Protein AF-A0A938VM13-F1 (afdb_monomer)

Foldseek 3Di:
DQLLQVLCVVVPQAEDEALDDDDPVVVCVQPVDDCPRYHYHHDFDWQFDACVVVAVPHQEAEAADEPDLHADDLHLYEYEYAADDDFDDPVLQVLLVVLQVCCCVQVQKAWDTQWDFWDDDDLAIKIWGLQKTKMFGQDQFWKKFWKEDQDPPWDQFAFKKFKAWPVRHTFWIDGAHYRPGTDITPTGGHPHGRTMIIIGTQWDADPDDPGSHTTGMMTRDMDGPPRVVRVVVSCCCRHPCVSSSNSNSCPSVVCVLVRCVSHLAYEYQFPLNQVVCCVNNVHHHHYQHAFADAQPDLPDEAFLEEEEEEEQADDFQHQPLVLVLVLVVVLVVVPDPRHAYEYEYEFDPDPRSVVSLVVSVVSCPPHRYYYHYPDDPVVVSVCLSRHLAYETEFCQVHDCVRRVRSHEAQCSVQLNSLLSLHAYEYECDHNCVVQNDDLQQHHYDRDSVSSNVVVVVSSVDVPSSNRNSVRSSVSSVCSHSVNSSVVSSVVRVVSSVVSVPDPDPPDDD

pLDDT: mean 84.74, std 14.6, range [30.41, 98.81]

Solvent-accessible surface area (backbone atoms only — not comparable to full-atom values): 27039 Å² total; per-residue (Å²): 100,70,65,51,50,59,30,43,47,82,77,45,91,34,73,49,76,35,42,49,95,78,55,69,65,62,51,26,71,73,68,74,46,89,58,87,82,49,44,76,42,76,47,53,43,51,48,62,60,50,40,61,84,79,44,80,93,48,72,68,47,76,45,68,61,80,87,64,80,54,38,47,42,102,46,28,25,38,32,48,37,67,57,67,80,80,73,76,52,72,64,55,51,50,52,21,53,51,49,46,53,49,42,45,71,61,56,24,48,43,83,50,58,14,46,42,66,72,44,78,53,95,78,41,58,32,27,42,15,36,15,50,25,31,31,32,29,57,37,88,52,42,32,30,42,24,26,18,24,65,48,92,84,56,57,95,81,36,40,61,40,38,31,21,41,86,84,66,50,78,57,39,70,52,69,28,27,32,68,86,38,67,33,71,50,65,74,29,60,65,96,42,67,65,33,54,36,33,44,34,30,81,50,46,58,54,89,80,71,95,51,27,42,26,39,18,46,23,44,56,49,75,47,50,64,94,41,67,69,37,59,51,47,54,51,40,45,46,72,75,34,64,68,52,51,54,29,54,50,42,61,66,64,77,47,48,57,58,27,58,67,48,26,76,38,44,28,14,33,22,72,47,22,31,51,50,30,30,72,69,57,70,45,88,40,64,66,52,53,67,58,46,64,55,47,64,70,86,80,62,82,58,44,61,25,37,35,34,70,53,54,38,44,72,66,71,53,26,47,45,63,64,62,52,51,53,35,53,49,53,43,42,78,74,64,59,73,90,55,38,39,38,41,34,25,44,65,40,90,48,72,64,11,50,53,46,44,54,50,47,54,61,71,32,63,98,51,66,48,48,79,37,70,59,55,52,68,70,57,51,31,49,51,49,38,33,28,50,33,34,52,47,33,28,35,70,99,55,53,64,92,82,44,52,72,22,19,36,40,53,41,66,62,58,48,24,33,14,40,49,39,18,21,37,41,31,35,71,40,49,17,46,48,79,75,48,44,66,84,57,25,15,42,61,26,90,47,66,65,45,48,42,54,58,47,51,51,43,72,74,32,65,64,58,33,48,52,18,0,52,43,17,20,61,66,44,58,71,27,24,56,69,52,33,23,54,51,50,38,50,52,50,54,50,43,48,53,55,50,72,69,51,78,77,77,78,76,83,128

Secondary structure (DSSP, 8-state):
-HHHHHHHGGGS-EEEEESS---HHHHHHHHT---TTEEEEE--B-TT--GGGT-TT-SEEEE--TT---PPPSSEEEEEESSPPPPPPHHHHHHHHHHHHHHHHHH-EEE-SSEEEEEEETTEEEEEESSEEEEEE--SS-EEEEEE---TT--TT-EEEEEEETT--EEEEEEEBSTT--EEPPPB--SSTTEEEEEEE--EE-SSSS--BEE--EEEEEEETT-HHHHHHHHHHHHT-HHHHHHHHGGGGGGHHHHHHHSSEEEESSHHHHHHHHHHH-------PPP-PPPS-TTSPPPSEEEEE--B-SSTT---HHHHHHHHHHHHHTT--S-EEEEEEPBPSSHHHHHHHHHHHHHHTTSSEEEEET--HHHHHHHHHH-SEEEE-TTTT--TTT-GGGS-SS-HHHHHHHHTTPPEEEESSTTHHHH--BTTTBEEESSHHHHHHHHHHHHH-HHHHHHHHHHHHHHHGGG-HHHHHHHHHHHHHHHHHHHHHSPPPPPP-

Structure (mmCIF, N/CA/C/O backbone):
data_AF-A0A938VM13-F1
#
_entry.id   AF-A0A938VM13-F1
#
loop_
_atom_site.group_PDB
_atom_site.id
_atom_site.type_symbol
_atom_site.label_atom_id
_atom_site.label_alt_id
_atom_site.label_comp_id
_atom_site.label_asym_id
_atom_site.label_entity_id
_atom_site.label_seq_id
_atom_site.pdbx_PDB_ins_code
_atom_site.Cartn_x
_atom_site.Cartn_y
_atom_site.Cartn_z
_atom_site.occupancy
_atom_site.B_iso_or_equiv
_atom_site.auth_seq_id
_atom_site.auth_comp_id
_atom_site.auth_asym_id
_atom_site.auth_atom_id
_atom_site.pdbx_PDB_model_num
ATOM 1 N N . MET A 1 1 ? 8.361 -6.636 5.027 1.00 81.31 1 MET A N 1
ATOM 2 C CA . MET A 1 1 ? 9.774 -6.844 4.638 1.00 81.31 1 MET A CA 1
ATOM 3 C C . MET A 1 1 ? 10.669 -7.068 5.852 1.00 81.31 1 MET A C 1
ATOM 5 O O . MET A 1 1 ? 11.127 -8.186 5.997 1.00 81.31 1 MET A O 1
ATOM 9 N N . LEU A 1 2 ? 10.874 -6.090 6.746 1.00 89.25 2 LEU A N 1
ATOM 10 C CA . LEU A 1 2 ? 11.797 -6.251 7.889 1.00 89.25 2 LEU A CA 1
ATOM 11 C C . LEU A 1 2 ? 11.434 -7.411 8.829 1.00 89.25 2 LEU A C 1
ATOM 13 O O . LEU A 1 2 ? 12.298 -8.207 9.165 1.00 89.25 2 LEU A O 1
ATOM 17 N N . ALA A 1 3 ? 10.151 -7.594 9.154 1.00 91.00 3 ALA A N 1
ATOM 18 C CA . ALA A 1 3 ? 9.704 -8.761 9.921 1.00 91.00 3 ALA A CA 1
ATOM 19 C C . ALA A 1 3 ? 10.024 -10.100 9.227 1.00 91.00 3 ALA A C 1
ATOM 21 O O . ALA A 1 3 ? 10.306 -11.094 9.883 1.00 91.00 3 ALA A O 1
ATOM 22 N N . ALA A 1 4 ? 10.005 -10.141 7.890 1.00 93.25 4 ALA A N 1
ATOM 23 C CA . ALA A 1 4 ? 10.376 -11.350 7.162 1.00 93.25 4 ALA A CA 1
ATOM 24 C C . ALA A 1 4 ? 11.890 -11.572 7.225 1.00 93.25 4 ALA A C 1
ATOM 26 O O . ALA A 1 4 ? 12.321 -12.697 7.419 1.00 93.25 4 ALA A O 1
ATOM 27 N N . ALA A 1 5 ? 12.690 -10.506 7.123 1.00 93.06 5 ALA A N 1
ATOM 28 C CA . ALA A 1 5 ? 14.137 -10.589 7.304 1.00 93.06 5 ALA A CA 1
ATOM 29 C C . ALA A 1 5 ? 14.501 -11.130 8.701 1.00 93.06 5 ALA A C 1
ATOM 31 O O . ALA A 1 5 ? 15.320 -12.039 8.801 1.00 93.06 5 ALA A O 1
ATOM 32 N N . ARG A 1 6 ? 13.810 -10.667 9.756 1.00 93.38 6 ARG A N 1
ATOM 33 C CA . ARG A 1 6 ? 13.940 -11.212 11.120 1.00 93.38 6 ARG A CA 1
ATOM 34 C C . ARG A 1 6 ? 13.619 -12.699 11.195 1.00 93.38 6 ARG A C 1
ATOM 36 O O . ARG A 1 6 ? 14.388 -13.445 11.786 1.00 93.38 6 ARG A O 1
ATOM 43 N N . ALA A 1 7 ? 12.540 -13.146 10.555 1.00 94.75 7 ALA A N 1
ATOM 44 C CA . ALA A 1 7 ? 12.196 -14.568 10.500 1.00 94.75 7 ALA A CA 1
ATOM 45 C C . ALA A 1 7 ? 13.285 -15.411 9.814 1.00 94.75 7 ALA A C 1
ATOM 47 O O . ALA A 1 7 ? 13.601 -16.520 10.245 1.00 94.75 7 ALA A O 1
ATOM 48 N N . LEU A 1 8 ? 13.847 -14.887 8.723 1.00 95.62 8 LEU A N 1
ATOM 49 C CA . LEU A 1 8 ? 14.777 -15.607 7.856 1.00 95.62 8 LEU A CA 1
ATOM 50 C C . LEU A 1 8 ? 16.190 -15.716 8.432 1.00 95.62 8 LEU A C 1
ATOM 52 O O . LEU A 1 8 ? 16.918 -16.604 8.000 1.00 95.62 8 LEU A O 1
ATOM 56 N N . ARG A 1 9 ? 16.547 -14.922 9.453 1.00 93.50 9 ARG A N 1
ATOM 57 C CA . ARG A 1 9 ? 17.835 -15.053 10.165 1.00 93.50 9 ARG A CA 1
ATOM 58 C C . ARG A 1 9 ? 18.034 -16.440 10.782 1.00 93.50 9 ARG A C 1
ATOM 60 O O . ARG A 1 9 ? 19.152 -16.896 10.960 1.00 93.50 9 ARG A O 1
ATOM 67 N N . ALA A 1 10 ? 16.937 -17.152 11.052 1.00 93.62 10 ALA A N 1
ATOM 68 C CA . ALA A 1 10 ? 16.969 -18.537 11.517 1.00 93.62 10 ALA A CA 1
ATOM 69 C C . ALA A 1 10 ? 17.446 -19.545 10.448 1.00 93.62 10 ALA A C 1
ATOM 71 O O . ALA A 1 10 ? 17.614 -20.722 10.764 1.00 93.62 10 ALA A O 1
ATOM 72 N N . LEU A 1 11 ? 17.602 -19.123 9.187 1.00 93.88 11 LEU A N 1
ATOM 73 C CA . LEU A 1 11 ? 18.078 -19.958 8.080 1.00 93.88 11 LEU A CA 1
ATOM 74 C C . LEU A 1 11 ? 19.517 -19.643 7.650 1.00 93.88 11 LEU A C 1
ATOM 76 O O . LEU A 1 11 ? 20.094 -20.448 6.927 1.00 93.88 11 LEU A O 1
ATOM 80 N N . GLY A 1 12 ? 20.084 -18.511 8.074 1.00 92.56 12 GLY A N 1
ATOM 81 C CA . GLY A 1 12 ? 21.423 -18.063 7.694 1.00 92.56 12 GLY A CA 1
ATOM 82 C C . GLY A 1 12 ? 21.522 -16.540 7.623 1.00 92.56 12 GLY A C 1
ATOM 83 O O . GLY A 1 12 ? 20.618 -15.832 8.071 1.00 92.56 12 GLY A O 1
ATOM 84 N N . ASP A 1 13 ? 22.611 -16.050 7.031 1.00 93.44 13 ASP A N 1
ATOM 85 C CA . ASP A 1 13 ? 22.871 -14.617 6.876 1.00 93.44 13 ASP A CA 1
ATOM 86 C C . ASP A 1 13 ? 21.810 -13.948 5.992 1.00 93.44 13 ASP A C 1
ATOM 88 O O . ASP A 1 13 ? 21.496 -14.411 4.890 1.00 93.44 13 ASP A O 1
ATOM 92 N N . VAL A 1 14 ? 21.264 -12.823 6.459 1.00 93.62 14 VAL A N 1
ATOM 93 C CA . VAL A 1 14 ? 20.217 -12.081 5.746 1.00 93.62 14 VAL A CA 1
ATOM 94 C C . VAL A 1 14 ? 20.721 -10.705 5.354 1.00 93.62 14 VAL A C 1
ATOM 96 O O . VAL A 1 14 ? 21.194 -9.937 6.187 1.00 93.62 14 VAL A O 1
ATOM 99 N N . VAL A 1 15 ? 20.534 -10.362 4.079 1.00 91.19 15 VAL A N 1
ATOM 100 C CA . VAL A 1 15 ? 20.799 -9.024 3.552 1.00 91.19 15 VAL A CA 1
ATOM 101 C C . VAL A 1 15 ? 19.508 -8.420 3.009 1.00 91.19 15 VAL A C 1
ATOM 103 O O . VAL A 1 15 ? 18.881 -8.957 2.096 1.00 91.19 15 VAL A O 1
ATOM 106 N N . VAL A 1 16 ? 19.112 -7.276 3.560 1.00 89.75 16 VAL A N 1
ATOM 107 C CA . VAL A 1 16 ? 17.999 -6.461 3.073 1.00 89.75 16 VAL A CA 1
ATOM 108 C C . VAL A 1 16 ? 18.530 -5.471 2.046 1.00 89.75 16 VAL A C 1
ATOM 110 O O . VAL A 1 16 ? 19.365 -4.621 2.353 1.00 89.75 16 VAL A O 1
ATOM 113 N N . VAL A 1 17 ? 18.008 -5.560 0.822 1.00 86.12 17 VAL A N 1
ATOM 114 C CA . VAL A 1 17 ? 18.324 -4.621 -0.257 1.00 86.12 17 VAL A CA 1
ATOM 115 C C . VAL A 1 17 ? 17.205 -3.595 -0.399 1.00 86.12 17 VAL A C 1
ATOM 117 O O . VAL A 1 17 ? 16.040 -3.963 -0.563 1.00 86.12 17 VAL A O 1
ATOM 120 N N . THR A 1 18 ? 17.546 -2.308 -0.362 1.00 82.94 18 THR A N 1
ATOM 121 C CA . THR A 1 18 ? 16.587 -1.203 -0.521 1.00 82.94 18 THR A CA 1
ATOM 122 C C . THR A 1 18 ? 17.030 -0.231 -1.605 1.00 82.94 18 THR A C 1
ATOM 124 O O . THR A 1 18 ? 18.220 0.002 -1.796 1.00 82.94 18 THR A O 1
ATOM 127 N N . HIS A 1 19 ? 16.072 0.379 -2.308 1.00 78.38 19 HIS A N 1
ATOM 128 C CA . HIS A 1 19 ? 16.381 1.426 -3.289 1.00 78.38 19 HIS A CA 1
ATOM 129 C C . HIS A 1 19 ? 16.591 2.799 -2.636 1.00 78.38 19 HIS A C 1
ATOM 131 O O . HIS A 1 19 ? 17.448 3.576 -3.056 1.00 78.38 19 HIS A O 1
ATOM 137 N N . GLY A 1 20 ? 15.836 3.088 -1.574 1.00 71.25 20 GLY A N 1
ATOM 138 C CA . GLY A 1 20 ? 15.992 4.293 -0.758 1.00 71.25 20 GLY A CA 1
ATOM 139 C C . GLY A 1 20 ? 16.932 4.093 0.430 1.00 71.25 20 GLY A C 1
ATOM 140 O O . GLY A 1 20 ? 17.369 2.972 0.710 1.00 71.25 20 GLY A O 1
ATOM 141 N N . ARG A 1 21 ? 17.199 5.189 1.150 1.00 68.50 21 ARG A N 1
ATOM 142 C CA . ARG A 1 21 ? 17.930 5.159 2.420 1.00 68.50 21 ARG A CA 1
ATOM 143 C C . ARG A 1 21 ? 17.188 4.246 3.399 1.00 68.50 21 ARG A C 1
ATOM 145 O O . ARG A 1 21 ? 15.999 4.439 3.636 1.00 68.50 21 ARG A O 1
ATOM 152 N N . ALA A 1 22 ? 17.892 3.258 3.936 1.00 68.44 22 ALA A N 1
ATOM 153 C CA . ALA A 1 22 ? 17.407 2.398 5.004 1.00 68.44 22 ALA A CA 1
ATOM 154 C C . ALA A 1 22 ? 18.432 2.445 6.132 1.00 68.44 22 ALA A C 1
ATOM 156 O O . ALA A 1 22 ? 19.562 1.992 5.964 1.00 68.44 22 ALA A O 1
ATOM 157 N N . ASP A 1 23 ? 18.046 3.053 7.248 1.00 75.12 23 ASP A N 1
ATOM 158 C CA . ASP A 1 23 ? 18.864 3.113 8.449 1.00 75.12 23 ASP A CA 1
ATOM 159 C C . ASP A 1 23 ? 18.376 2.036 9.423 1.00 75.12 23 ASP A C 1
ATOM 161 O O . ASP A 1 23 ? 17.196 2.007 9.786 1.00 75.12 23 ASP A O 1
ATOM 165 N N . ARG A 1 24 ? 19.273 1.117 9.806 1.00 83.12 24 ARG A N 1
ATOM 166 C CA . ARG A 1 24 ? 18.955 0.048 10.760 1.00 83.12 24 ARG A CA 1
ATOM 167 C C . ARG A 1 24 ? 18.424 0.646 12.058 1.00 83.12 24 ARG A C 1
ATOM 169 O O . ARG A 1 24 ? 17.374 0.221 12.519 1.00 83.12 24 ARG A O 1
ATOM 176 N N . ARG A 1 25 ? 19.095 1.667 12.593 1.00 82.75 25 ARG A N 1
ATOM 177 C CA . ARG A 1 25 ? 18.750 2.278 13.877 1.00 82.75 25 ARG A CA 1
ATOM 178 C C . ARG A 1 25 ? 17.371 2.929 13.831 1.00 82.75 25 ARG A C 1
ATOM 180 O O . ARG A 1 25 ? 16.589 2.737 14.750 1.00 82.75 25 ARG A O 1
ATOM 187 N N . GLU A 1 26 ? 17.038 3.624 12.744 1.00 79.38 26 GLU A N 1
ATOM 188 C CA . GLU A 1 26 ? 15.696 4.200 12.557 1.00 79.38 26 GLU A CA 1
ATOM 189 C C . GLU A 1 26 ? 14.612 3.108 12.540 1.00 79.38 26 GLU A C 1
ATOM 191 O O . GLU A 1 26 ? 13.537 3.270 13.121 1.00 79.38 26 GLU A O 1
ATOM 196 N N . ALA A 1 27 ? 14.887 1.969 11.898 1.00 79.44 27 ALA A N 1
ATOM 197 C CA . ALA A 1 27 ? 13.967 0.839 11.894 1.00 79.44 27 ALA A CA 1
ATOM 198 C C . ALA A 1 27 ? 13.825 0.193 13.286 1.00 79.44 27 ALA A C 1
ATOM 200 O O . ALA A 1 27 ? 12.706 -0.114 13.699 1.00 79.44 27 ALA A O 1
ATOM 201 N N . GLU A 1 28 ? 14.927 0.004 14.013 1.00 84.69 28 GLU A N 1
ATOM 202 C CA . GLU A 1 28 ? 14.927 -0.545 15.376 1.00 84.69 28 GLU A CA 1
ATOM 203 C C . GLU A 1 28 ? 14.178 0.378 16.346 1.00 84.69 28 GLU A C 1
ATOM 205 O O . GLU A 1 28 ? 13.298 -0.089 17.067 1.00 84.69 28 GLU A O 1
ATOM 210 N N . GLU A 1 29 ? 14.443 1.688 16.304 1.00 81.00 29 GLU A N 1
ATOM 211 C CA . GLU A 1 29 ? 13.758 2.702 17.118 1.00 81.00 29 GLU A CA 1
ATOM 212 C C . GLU A 1 29 ? 12.253 2.738 16.826 1.00 81.00 29 GLU A C 1
ATOM 214 O O . GLU A 1 29 ? 11.438 2.807 17.746 1.00 81.00 29 GLU A O 1
ATOM 219 N N . ARG A 1 30 ? 11.863 2.637 15.550 1.00 75.38 30 ARG A N 1
ATOM 220 C CA . ARG A 1 30 ? 10.455 2.687 15.142 1.00 75.38 30 ARG A CA 1
ATOM 221 C C . ARG A 1 30 ? 9.662 1.446 15.536 1.00 75.38 30 ARG A C 1
ATOM 223 O O . ARG A 1 30 ? 8.500 1.557 15.916 1.00 75.38 30 ARG A O 1
ATOM 230 N N . PHE A 1 31 ? 10.234 0.259 15.353 1.00 77.19 31 PHE A N 1
ATOM 231 C CA . PHE A 1 31 ? 9.498 -0.993 15.552 1.00 77.19 31 PHE A CA 1
ATOM 232 C C . PHE A 1 31 ? 9.770 -1.649 16.911 1.00 77.19 31 PHE A C 1
ATOM 234 O O . PHE A 1 31 ? 9.026 -2.549 17.302 1.00 77.19 31 PHE A O 1
ATOM 241 N N . GLY A 1 32 ? 10.808 -1.219 17.634 1.00 78.94 32 GLY A N 1
ATOM 242 C CA . GLY A 1 32 ? 11.282 -1.884 18.851 1.00 78.94 32 GLY A CA 1
ATOM 243 C C . GLY A 1 32 ? 11.805 -3.294 18.569 1.00 78.94 32 GLY A C 1
ATOM 244 O O . GLY A 1 32 ? 11.605 -4.210 19.364 1.00 78.94 32 GLY A O 1
ATOM 245 N N . TRP A 1 33 ? 12.368 -3.507 17.381 1.00 85.75 33 TRP A N 1
ATOM 246 C CA . TRP A 1 33 ? 12.800 -4.812 16.887 1.00 85.75 33 TRP A CA 1
ATOM 247 C C . TRP A 1 33 ? 14.317 -4.890 16.864 1.00 85.75 33 TRP A C 1
ATOM 249 O O . TRP A 1 33 ? 14.949 -3.940 16.435 1.00 85.75 33 TRP A O 1
ATOM 259 N N . ASP A 1 34 ? 14.876 -6.033 17.251 1.00 86.50 34 ASP A N 1
ATOM 260 C CA . ASP A 1 34 ? 16.302 -6.331 17.091 1.00 86.50 34 ASP A CA 1
ATOM 261 C C . ASP A 1 34 ? 16.611 -6.741 15.636 1.00 86.50 34 ASP A C 1
ATOM 263 O O . ASP A 1 34 ? 15.990 -7.676 15.104 1.00 86.50 34 ASP A O 1
ATOM 267 N N . LEU A 1 35 ? 17.539 -6.012 15.001 1.00 88.38 35 LEU A N 1
ATOM 268 C CA . LEU A 1 35 ? 17.995 -6.197 13.623 1.00 88.38 35 LEU A CA 1
ATOM 269 C C . LEU A 1 35 ? 19.535 -6.288 13.525 1.00 88.38 35 LEU A C 1
ATOM 271 O O . LEU A 1 35 ? 20.065 -6.105 12.426 1.00 88.38 35 LEU A O 1
ATOM 275 N N . GLU A 1 36 ? 20.255 -6.551 14.626 1.00 84.75 36 GLU A N 1
ATOM 276 C CA . GLU A 1 36 ? 21.723 -6.416 14.696 1.00 84.75 36 GLU A CA 1
ATOM 277 C C . GLU A 1 36 ? 22.457 -7.253 13.630 1.00 84.75 36 GLU A C 1
ATOM 279 O O . GLU A 1 36 ? 23.312 -6.720 12.918 1.00 84.75 36 GLU A O 1
ATOM 284 N N . ASP A 1 37 ? 22.031 -8.504 13.436 1.00 87.38 37 ASP A N 1
ATOM 285 C CA . ASP A 1 37 ? 22.643 -9.482 12.518 1.00 87.38 37 ASP A CA 1
ATOM 286 C C . ASP A 1 37 ? 22.109 -9.423 11.074 1.00 87.38 37 ASP A C 1
ATOM 288 O O . ASP A 1 37 ? 22.366 -10.308 10.257 1.00 87.38 37 ASP A O 1
ATOM 292 N N . ILE A 1 38 ? 21.315 -8.403 10.738 1.00 91.31 38 ILE A N 1
ATOM 293 C CA . ILE A 1 38 ? 20.757 -8.238 9.393 1.00 91.31 38 ILE A CA 1
ATOM 294 C C . ILE A 1 38 ? 21.578 -7.192 8.643 1.00 91.31 38 ILE A C 1
ATOM 296 O O . ILE A 1 38 ? 21.631 -6.021 9.021 1.00 91.31 38 ILE A O 1
ATOM 300 N N . GLY A 1 39 ? 22.186 -7.601 7.530 1.00 89.12 39 GLY A N 1
ATOM 301 C CA . GLY A 1 39 ? 22.893 -6.693 6.635 1.00 89.12 39 GLY A CA 1
ATOM 302 C C . GLY A 1 39 ? 21.924 -5.777 5.888 1.00 89.12 39 GLY A C 1
ATOM 303 O O . GLY A 1 39 ? 20.880 -6.220 5.413 1.00 89.12 39 GLY A O 1
ATOM 304 N N . PHE A 1 40 ? 22.279 -4.505 5.722 1.00 87.25 40 PHE A N 1
ATOM 305 C CA . PHE A 1 40 ? 21.518 -3.546 4.916 1.00 87.25 40 PHE A CA 1
ATOM 306 C C . PHE A 1 40 ? 22.373 -3.051 3.757 1.00 87.25 40 PHE A C 1
ATOM 308 O O . PHE A 1 40 ? 23.486 -2.565 3.955 1.00 87.25 40 PHE A O 1
ATOM 315 N N . VAL A 1 41 ? 21.849 -3.158 2.537 1.00 84.50 41 VAL A N 1
ATOM 316 C CA . VAL A 1 41 ? 22.529 -2.685 1.330 1.00 84.50 41 VAL A CA 1
ATOM 317 C C . VAL A 1 41 ? 21.592 -1.784 0.545 1.00 84.50 41 VAL A C 1
ATOM 319 O O . VAL A 1 41 ? 20.558 -2.214 0.036 1.00 84.50 41 VAL A O 1
ATOM 322 N N . GLN A 1 42 ? 21.989 -0.525 0.383 1.00 80.31 42 GLN A N 1
ATOM 323 C CA . GLN A 1 42 ? 21.283 0.387 -0.502 1.00 80.31 42 GLN A CA 1
ATOM 324 C C . GLN A 1 42 ? 21.761 0.193 -1.948 1.00 80.31 42 GLN A C 1
ATOM 326 O O . GLN A 1 42 ? 22.947 0.326 -2.259 1.00 80.31 42 GLN A O 1
ATOM 331 N N . ARG A 1 43 ? 20.829 -0.109 -2.853 1.00 80.19 43 ARG A N 1
ATOM 332 C CA . ARG A 1 43 ? 21.062 -0.224 -4.297 1.00 80.19 43 ARG A CA 1
ATOM 333 C C . ARG A 1 43 ? 20.020 0.601 -5.041 1.00 80.19 43 ARG A C 1
ATOM 335 O O . ARG A 1 43 ? 18.864 0.192 -5.049 1.00 80.19 43 ARG A O 1
ATOM 342 N N . PRO A 1 44 ? 20.399 1.711 -5.692 1.00 79.12 44 PRO A N 1
ATOM 343 C CA . PRO A 1 44 ? 19.467 2.482 -6.505 1.00 79.12 44 PRO A CA 1
ATOM 344 C C . PRO A 1 44 ? 18.762 1.593 -7.536 1.00 79.12 44 PRO A C 1
ATOM 346 O O . PRO A 1 44 ? 19.410 0.747 -8.152 1.00 79.12 44 PRO A O 1
ATOM 349 N N . GLU A 1 45 ? 17.458 1.782 -7.717 1.00 78.56 45 GLU A N 1
ATOM 350 C CA . GLU A 1 45 ? 16.660 1.024 -8.691 1.00 78.56 45 GLU A CA 1
ATOM 351 C C . GLU A 1 45 ? 17.167 1.298 -10.111 1.00 78.56 45 GLU A C 1
ATOM 353 O O . GLU A 1 45 ? 17.294 2.467 -10.488 1.00 78.56 45 GLU A O 1
ATOM 358 N N . ARG A 1 46 ? 17.425 0.266 -10.926 1.00 78.25 46 ARG A N 1
ATOM 359 C CA . ARG A 1 46 ? 17.754 0.415 -12.355 1.00 78.25 46 ARG A CA 1
ATOM 360 C C . ARG A 1 46 ? 16.615 -0.047 -13.253 1.00 78.25 46 ARG A C 1
ATOM 362 O O . ARG A 1 46 ? 15.855 -0.951 -12.922 1.00 78.25 46 ARG A O 1
ATOM 369 N N . ALA A 1 47 ? 16.536 0.537 -14.445 1.00 70.88 47 ALA A N 1
ATOM 370 C CA . ALA A 1 47 ? 15.510 0.200 -15.429 1.00 70.88 47 ALA A CA 1
ATOM 371 C C . ALA A 1 47 ? 15.624 -1.246 -15.946 1.00 70.88 47 ALA A C 1
ATOM 373 O O . ALA A 1 47 ? 14.626 -1.841 -16.352 1.00 70.88 47 ALA A O 1
ATOM 374 N N . ALA A 1 48 ? 16.841 -1.796 -15.961 1.00 61.66 48 ALA A N 1
ATOM 375 C CA . ALA A 1 48 ? 17.142 -3.136 -16.454 1.00 61.66 48 ALA A CA 1
ATOM 376 C C . ALA A 1 48 ? 17.397 -4.176 -15.348 1.00 61.66 48 ALA A C 1
ATOM 378 O O . ALA A 1 48 ? 17.962 -5.227 -15.651 1.00 61.66 48 ALA A O 1
ATOM 379 N N . ASP A 1 49 ? 17.017 -3.921 -14.091 1.00 59.50 49 ASP A N 1
ATOM 380 C CA . ASP A 1 49 ? 17.287 -4.878 -13.015 1.00 59.50 49 ASP A CA 1
ATOM 381 C C . ASP A 1 49 ? 16.495 -6.179 -13.232 1.00 59.50 49 ASP A C 1
ATOM 383 O O . ASP A 1 49 ? 15.306 -6.291 -12.941 1.00 59.50 49 ASP A O 1
ATOM 387 N N . GLY A 1 50 ? 17.184 -7.185 -13.773 1.00 56.12 50 GLY A N 1
ATOM 388 C CA . GLY A 1 50 ? 16.880 -8.591 -13.557 1.00 56.12 50 GLY A CA 1
ATOM 389 C C . GLY A 1 50 ? 17.470 -9.008 -12.214 1.00 56.12 50 GLY A C 1
ATOM 390 O O . GLY A 1 50 ? 18.578 -8.596 -11.869 1.00 56.12 50 GLY A O 1
ATOM 391 N N . ALA A 1 51 ? 16.755 -9.837 -11.447 1.00 55.91 51 ALA A N 1
ATOM 392 C CA . ALA A 1 51 ? 17.171 -10.226 -10.095 1.00 55.91 51 ALA A CA 1
ATOM 393 C C . ALA A 1 51 ? 18.577 -10.839 -10.061 1.00 55.91 51 ALA A C 1
ATOM 395 O O . ALA A 1 51 ? 19.249 -10.763 -9.041 1.00 55.91 51 ALA A O 1
ATOM 396 N N . SER A 1 52 ? 19.037 -11.386 -11.188 1.00 55.31 52 SER A N 1
ATOM 397 C CA . SER A 1 52 ? 20.346 -12.006 -11.387 1.00 55.31 52 SER A CA 1
ATOM 398 C C . SER A 1 52 ? 21.539 -11.148 -10.950 1.00 55.31 52 SER A C 1
ATOM 400 O O . SER A 1 52 ? 22.510 -11.714 -10.456 1.00 55.31 52 SER A O 1
ATOM 402 N N . LEU A 1 53 ? 21.482 -9.814 -11.065 1.00 53.72 53 LEU A N 1
ATOM 403 C CA . LEU A 1 53 ? 22.571 -8.933 -10.603 1.00 53.72 53 LEU A CA 1
ATOM 404 C C . LEU A 1 53 ? 22.589 -8.730 -9.076 1.00 53.72 53 LEU A C 1
ATOM 406 O O . LEU A 1 53 ? 23.608 -8.311 -8.532 1.00 53.72 53 LEU A O 1
ATOM 410 N N . LEU A 1 54 ? 21.482 -9.023 -8.385 1.00 63.12 54 LEU A N 1
ATOM 411 C CA . LEU A 1 54 ? 21.304 -8.794 -6.946 1.00 63.12 54 LEU A CA 1
ATOM 412 C C . LEU A 1 54 ? 21.561 -10.043 -6.082 1.00 63.12 54 LEU A C 1
ATOM 414 O O . LEU A 1 54 ? 21.566 -9.927 -4.862 1.00 63.12 54 LEU A O 1
ATOM 418 N N . VAL A 1 55 ? 21.738 -11.223 -6.687 1.00 65.56 55 VAL A N 1
ATOM 419 C CA . VAL A 1 55 ? 21.548 -12.528 -6.006 1.00 65.56 55 VAL A CA 1
ATOM 420 C C . VAL A 1 55 ? 22.642 -13.566 -6.269 1.00 65.56 55 VAL A C 1
ATOM 422 O O . VAL A 1 55 ? 22.439 -14.763 -6.048 1.00 65.56 55 VAL A O 1
ATOM 425 N N . ALA A 1 56 ? 23.804 -13.145 -6.774 1.00 66.06 56 ALA A N 1
ATOM 426 C CA . ALA A 1 56 ? 24.935 -14.054 -6.929 1.00 66.06 56 ALA A CA 1
ATOM 427 C C . ALA A 1 56 ? 25.323 -14.639 -5.556 1.00 66.06 56 ALA A C 1
ATOM 429 O O . ALA A 1 56 ? 25.643 -13.894 -4.634 1.00 66.06 56 ALA A O 1
ATOM 430 N N . GLY A 1 57 ? 25.272 -15.968 -5.424 1.00 73.88 57 GLY A N 1
ATOM 431 C CA . GLY A 1 57 ? 25.592 -16.675 -4.177 1.00 73.88 57 GLY A CA 1
ATOM 432 C C . GLY A 1 57 ? 24.459 -16.756 -3.145 1.00 73.88 57 GLY A C 1
ATOM 433 O O . GLY A 1 57 ? 24.703 -17.215 -2.036 1.00 73.88 57 GLY A O 1
ATOM 434 N N . THR A 1 58 ? 23.230 -16.338 -3.469 1.00 86.00 58 THR A N 1
ATOM 435 C CA . THR A 1 58 ? 22.096 -16.392 -2.529 1.00 86.00 58 THR A CA 1
ATOM 436 C C . THR A 1 58 ? 21.305 -17.700 -2.653 1.00 86.00 58 THR A C 1
ATOM 438 O O . THR A 1 58 ? 20.820 -18.024 -3.735 1.00 86.00 58 THR A O 1
ATOM 441 N N . GLU A 1 59 ? 21.089 -18.425 -1.550 1.00 90.44 59 GLU A N 1
ATOM 442 C CA . GLU A 1 59 ? 20.256 -19.644 -1.551 1.00 90.44 59 GLU A CA 1
ATOM 443 C C . GLU A 1 59 ? 18.749 -19.351 -1.665 1.00 90.44 59 GLU A C 1
ATOM 445 O O . GLU A 1 59 ? 18.025 -20.102 -2.322 1.00 90.44 59 GLU A O 1
ATOM 450 N N . LEU A 1 60 ? 18.278 -18.257 -1.051 1.00 92.75 60 LEU A N 1
ATOM 451 C CA . LEU A 1 60 ? 16.877 -17.828 -1.051 1.00 92.75 60 LEU A CA 1
ATOM 452 C C . LEU A 1 60 ? 16.745 -16.340 -1.387 1.00 92.75 60 LEU A C 1
ATOM 454 O O . LEU A 1 60 ? 17.200 -15.476 -0.642 1.00 92.75 60 LEU A O 1
ATOM 458 N N . PHE A 1 61 ? 16.038 -16.033 -2.469 1.00 92.38 61 PHE A N 1
ATOM 459 C CA . PHE A 1 61 ? 15.676 -14.673 -2.845 1.00 92.38 61 PHE A CA 1
ATOM 460 C C . PHE A 1 61 ? 14.242 -14.332 -2.422 1.00 92.38 61 PHE A C 1
ATOM 462 O O . PHE A 1 61 ? 13.290 -15.011 -2.807 1.00 92.38 61 PHE A O 1
ATOM 469 N N . VAL A 1 62 ? 14.055 -13.237 -1.681 1.00 92.75 62 VAL A N 1
ATOM 470 C CA . VAL A 1 62 ? 12.723 -12.759 -1.280 1.00 92.75 62 VAL A CA 1
ATOM 471 C C . VAL A 1 62 ? 12.447 -11.387 -1.876 1.00 92.75 62 VAL A C 1
ATOM 473 O O . VAL A 1 62 ? 13.047 -10.387 -1.488 1.00 92.75 62 VAL A O 1
ATOM 476 N N . ASN A 1 63 ? 11.483 -11.321 -2.791 1.00 91.00 63 ASN A N 1
ATOM 477 C CA . ASN A 1 63 ? 11.009 -10.070 -3.358 1.00 91.00 63 ASN A CA 1
ATOM 478 C C . ASN A 1 63 ? 9.805 -9.541 -2.569 1.00 91.00 63 ASN A C 1
ATOM 480 O O . ASN A 1 63 ? 8.704 -10.081 -2.661 1.00 91.00 63 ASN A O 1
ATOM 484 N N . ALA A 1 64 ? 10.005 -8.443 -1.841 1.00 90.44 64 ALA A N 1
ATOM 485 C CA . ALA A 1 64 ? 8.960 -7.744 -1.093 1.00 90.44 64 ALA A CA 1
ATOM 486 C C . ALA A 1 64 ? 8.638 -6.350 -1.664 1.00 90.44 64 ALA A C 1
ATOM 488 O O . ALA A 1 64 ? 8.168 -5.482 -0.926 1.00 90.44 64 ALA A O 1
ATOM 489 N N . THR A 1 65 ? 8.916 -6.113 -2.950 1.00 83.31 65 THR A N 1
ATOM 490 C CA . THR A 1 65 ? 8.668 -4.830 -3.626 1.00 83.31 65 THR A CA 1
ATOM 491 C C . THR A 1 65 ? 7.280 -4.793 -4.271 1.00 83.31 65 THR A C 1
ATOM 493 O O . THR A 1 65 ? 6.822 -5.759 -4.888 1.00 83.31 65 THR A O 1
ATOM 496 N N . HIS A 1 66 ? 6.584 -3.664 -4.123 1.00 78.00 66 HIS A N 1
ATOM 497 C CA . HIS A 1 66 ? 5.239 -3.482 -4.664 1.00 78.00 66 HIS A CA 1
ATOM 498 C C . HIS A 1 66 ? 5.289 -3.082 -6.143 1.00 78.00 66 HIS A C 1
ATOM 500 O O . HIS A 1 66 ? 6.127 -2.277 -6.533 1.00 78.00 66 HIS A O 1
ATOM 506 N N . TYR A 1 67 ? 4.407 -3.661 -6.965 1.00 72.38 67 TYR A N 1
ATOM 507 C CA . TYR A 1 67 ? 4.342 -3.434 -8.417 1.00 72.38 67 TYR A CA 1
ATOM 508 C C . TYR A 1 67 ? 5.648 -3.674 -9.193 1.00 72.38 67 TYR A C 1
ATOM 510 O O . TYR A 1 67 ? 5.781 -3.266 -10.342 1.00 72.38 67 TYR A O 1
ATOM 518 N N . SER A 1 68 ? 6.589 -4.424 -8.624 1.00 73.25 68 SER A N 1
ATOM 519 C CA . SER A 1 68 ? 7.832 -4.761 -9.311 1.00 73.25 68 SER A CA 1
ATOM 520 C C . SER A 1 68 ? 7.643 -5.828 -10.389 1.00 73.25 68 SER A C 1
ATOM 522 O O . SER A 1 68 ? 7.023 -6.873 -10.151 1.00 73.25 68 SER A O 1
ATOM 524 N N . HIS A 1 69 ? 8.255 -5.566 -11.544 1.00 72.44 69 HIS A N 1
ATOM 525 C CA . HIS A 1 69 ? 8.364 -6.456 -12.703 1.00 72.44 69 HIS A CA 1
ATOM 526 C C . HIS A 1 69 ? 9.584 -7.389 -12.649 1.00 72.44 69 HIS A C 1
ATOM 528 O O . HIS A 1 69 ? 9.931 -8.021 -13.645 1.00 72.44 69 HIS A O 1
ATOM 534 N N . LEU A 1 70 ? 10.245 -7.478 -11.497 1.00 78.00 70 LEU A N 1
ATOM 535 C CA . LEU A 1 70 ? 11.438 -8.289 -11.316 1.00 78.00 70 LEU A CA 1
ATOM 536 C C . LEU A 1 70 ? 11.098 -9.782 -11.414 1.00 78.00 70 LEU A C 1
ATOM 538 O O . LEU A 1 70 ? 10.411 -10.315 -10.539 1.00 78.00 70 LEU A O 1
ATOM 542 N N . ALA A 1 71 ? 11.579 -10.457 -12.458 1.00 79.62 71 ALA A N 1
ATOM 543 C CA . ALA A 1 71 ? 11.527 -11.9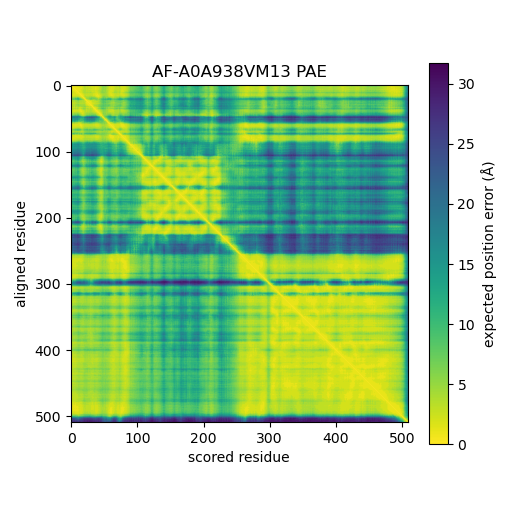15 -12.544 1.00 79.62 71 ALA A CA 1
ATOM 544 C C . ALA A 1 71 ? 12.430 -12.542 -11.473 1.00 79.62 71 ALA A C 1
ATOM 546 O O . ALA A 1 71 ? 13.465 -11.975 -11.115 1.00 79.62 71 ALA A O 1
ATOM 547 N N . ALA A 1 72 ? 12.028 -13.700 -10.962 1.00 82.88 72 ALA A N 1
ATOM 548 C CA . ALA A 1 72 ? 12.823 -14.449 -10.012 1.00 82.88 72 ALA A CA 1
ATOM 549 C C . ALA A 1 72 ? 14.164 -14.878 -10.633 1.00 82.88 72 ALA A C 1
ATOM 551 O O . ALA A 1 72 ? 14.227 -15.176 -11.831 1.00 82.88 72 ALA A O 1
ATOM 552 N N . PRO A 1 73 ? 15.236 -14.931 -9.833 1.00 79.69 73 PRO A N 1
ATOM 553 C CA . PRO A 1 73 ? 16.489 -15.531 -10.261 1.00 79.69 73 PRO A CA 1
ATOM 554 C C . PRO A 1 73 ? 16.388 -17.061 -10.306 1.00 79.69 73 PRO A C 1
ATOM 556 O O . PRO A 1 73 ? 15.411 -17.643 -9.845 1.00 79.69 73 PRO A O 1
ATOM 559 N N . CYS A 1 74 ? 17.431 -17.729 -10.805 1.00 73.56 74 CYS A N 1
ATOM 560 C CA . CYS A 1 74 ? 17.514 -19.196 -10.872 1.00 73.56 74 CYS A CA 1
ATOM 561 C C . CYS A 1 74 ? 17.708 -19.889 -9.503 1.00 73.56 74 CYS A C 1
ATOM 563 O O . CYS A 1 74 ? 18.156 -21.031 -9.457 1.00 73.56 74 CYS A O 1
ATOM 565 N N . THR A 1 75 ? 17.416 -19.209 -8.394 1.00 83.56 75 THR A N 1
ATOM 566 C CA . THR A 1 75 ? 17.540 -19.720 -7.021 1.00 83.56 75 THR A CA 1
ATOM 567 C C . THR A 1 75 ? 16.158 -19.858 -6.380 1.00 83.56 75 THR A C 1
ATOM 569 O O . THR A 1 75 ? 15.141 -19.462 -6.963 1.00 83.56 75 THR A O 1
ATOM 572 N N . ALA A 1 76 ? 16.093 -20.451 -5.186 1.00 91.56 76 ALA A N 1
ATOM 573 C CA . ALA A 1 76 ? 14.835 -20.572 -4.458 1.00 91.56 76 ALA A CA 1
ATOM 574 C C . ALA A 1 76 ? 14.265 -19.164 -4.227 1.00 91.56 76 ALA A C 1
ATOM 576 O O . ALA A 1 76 ? 15.005 -18.258 -3.843 1.00 91.56 76 ALA A O 1
ATOM 577 N N . SER A 1 77 ? 12.981 -18.938 -4.513 1.00 93.31 77 SER A N 1
ATOM 578 C CA . SER A 1 77 ? 12.467 -17.567 -4.589 1.00 93.31 77 SER A CA 1
ATOM 579 C C . SER A 1 77 ? 11.022 -17.399 -4.126 1.00 93.31 77 SER A C 1
ATOM 581 O O . SER A 1 77 ? 10.128 -18.156 -4.502 1.00 93.31 77 SER A O 1
ATOM 583 N N . ILE A 1 78 ? 10.785 -16.357 -3.326 1.00 95.12 78 ILE A N 1
ATOM 584 C CA . ILE A 1 78 ? 9.467 -15.990 -2.792 1.00 95.12 78 ILE A CA 1
ATOM 585 C C . ILE A 1 78 ? 9.141 -14.557 -3.204 1.00 95.12 78 ILE A C 1
ATOM 587 O O . ILE A 1 78 ? 9.964 -13.660 -3.028 1.00 95.12 78 ILE A O 1
ATOM 591 N N . LYS A 1 79 ? 7.926 -14.308 -3.696 1.00 93.88 79 LYS A N 1
ATOM 592 C CA . LYS A 1 79 ? 7.387 -12.952 -3.869 1.00 93.88 79 LYS A CA 1
ATOM 593 C C . LYS A 1 79 ? 6.285 -12.690 -2.849 1.00 93.88 79 LYS A C 1
ATOM 595 O O . LYS A 1 79 ? 5.267 -13.374 -2.870 1.00 93.88 79 LYS A O 1
ATOM 600 N N . PHE A 1 80 ? 6.456 -11.687 -1.992 1.00 95.50 80 PHE A N 1
ATOM 601 C CA . PHE A 1 80 ? 5.358 -11.167 -1.178 1.00 95.50 80 PHE A CA 1
ATOM 602 C C . PHE A 1 80 ? 4.527 -10.188 -1.998 1.00 95.50 80 PHE A C 1
ATOM 604 O O . PHE A 1 80 ? 5.038 -9.182 -2.489 1.00 95.50 80 PHE A O 1
ATOM 611 N N . GLU A 1 81 ? 3.237 -10.481 -2.125 1.00 93.94 81 GLU A N 1
ATOM 612 C CA . GLU A 1 81 ? 2.312 -9.706 -2.937 1.00 93.94 81 GLU A CA 1
ATOM 613 C C . GLU A 1 81 ? 1.348 -8.913 -2.054 1.00 93.94 81 GLU A C 1
ATOM 615 O O . GLU A 1 81 ? 0.545 -9.479 -1.313 1.00 93.94 81 GLU A O 1
ATOM 620 N N . TYR A 1 82 ? 1.407 -7.583 -2.143 1.00 92.81 82 TYR A N 1
ATOM 621 C CA . TYR A 1 82 ? 0.506 -6.716 -1.378 1.00 92.81 82 TYR A CA 1
ATOM 622 C C . TYR A 1 82 ? -0.809 -6.451 -2.111 1.00 92.81 82 TYR A C 1
ATOM 624 O O . TYR A 1 82 ? -1.863 -6.455 -1.480 1.00 92.81 82 TYR A O 1
ATOM 632 N N . PHE A 1 83 ? -0.741 -6.262 -3.432 1.00 92.44 83 PHE A N 1
ATOM 633 C CA . PHE A 1 83 ? -1.885 -6.236 -4.339 1.00 92.44 83 PHE A CA 1
ATOM 634 C C . PHE A 1 83 ? -1.411 -6.386 -5.792 1.00 92.44 83 PHE A C 1
ATOM 636 O O . PHE A 1 83 ? -0.502 -5.647 -6.182 1.00 92.44 83 PHE A O 1
ATOM 643 N N . PRO A 1 84 ? -2.010 -7.291 -6.589 1.00 89.31 84 PRO A N 1
ATOM 644 C CA . PRO A 1 84 ? -1.605 -7.512 -7.971 1.00 89.31 84 PRO A CA 1
ATOM 645 C C . PRO A 1 84 ? -1.880 -6.302 -8.856 1.00 89.31 84 PRO A C 1
ATOM 647 O O . PRO A 1 84 ? -2.863 -5.588 -8.670 1.00 89.31 84 PRO A O 1
ATOM 650 N N . VAL A 1 85 ? -1.060 -6.114 -9.892 1.00 82.31 85 VAL A N 1
ATOM 651 C CA . VAL A 1 85 ? -1.395 -5.145 -10.944 1.00 82.31 85 VAL A CA 1
ATOM 652 C C . VAL A 1 85 ? -2.693 -5.549 -11.629 1.00 82.31 85 VAL A C 1
ATOM 654 O O . VAL A 1 85 ? -2.874 -6.712 -12.008 1.00 82.31 85 VAL A O 1
ATOM 657 N N . SER A 1 86 ? -3.572 -4.565 -11.817 1.00 79.12 86 SER A N 1
ATOM 658 C CA . SER A 1 86 ? -4.829 -4.731 -12.537 1.00 79.12 86 SER A CA 1
ATOM 659 C C . SER A 1 86 ? -4.586 -5.214 -13.960 1.00 79.12 86 SER A C 1
ATOM 661 O O . SER A 1 86 ? -3.791 -4.649 -14.716 1.00 79.12 86 SER A O 1
ATOM 663 N N . LYS A 1 87 ? -5.294 -6.280 -14.340 1.00 76.38 87 LYS A N 1
ATOM 664 C CA . LYS A 1 87 ? -5.221 -6.823 -15.695 1.00 76.38 87 LYS A CA 1
ATOM 665 C C . LYS A 1 87 ? -5.772 -5.783 -16.681 1.00 76.38 87 LYS A C 1
ATOM 667 O O . LYS A 1 87 ? -6.921 -5.377 -16.511 1.00 76.38 87 LYS A O 1
ATOM 672 N N . PRO A 1 88 ? -5.014 -5.384 -17.720 1.00 69.06 88 PRO A N 1
ATOM 673 C CA . PRO A 1 88 ? -5.508 -4.438 -18.715 1.00 69.06 88 PRO A CA 1
ATOM 674 C C . PRO A 1 88 ? -6.797 -4.940 -19.370 1.00 69.06 88 PRO A C 1
ATOM 676 O O . PRO A 1 88 ? -6.951 -6.149 -19.605 1.00 69.06 88 PRO A O 1
ATOM 679 N N . GLU A 1 89 ? -7.699 -4.025 -19.714 1.00 71.00 89 GLU A N 1
ATOM 680 C CA . GLU A 1 89 ? -8.906 -4.363 -20.468 1.00 71.00 89 GLU A CA 1
ATOM 681 C C . GLU A 1 89 ? -8.560 -4.879 -21.876 1.00 71.00 89 GLU A C 1
ATOM 683 O O . GLU A 1 89 ? -7.461 -4.673 -22.400 1.00 71.00 89 GLU A O 1
ATOM 688 N N . ALA A 1 90 ? -9.493 -5.590 -22.516 1.00 70.56 90 ALA A N 1
ATOM 689 C CA . ALA A 1 90 ? -9.269 -6.123 -23.862 1.00 70.56 90 ALA A CA 1
ATOM 690 C C . ALA A 1 90 ? -9.027 -5.009 -24.897 1.00 70.56 90 ALA A C 1
ATOM 692 O O . ALA A 1 90 ? -8.149 -5.152 -25.748 1.00 70.56 90 ALA A O 1
ATOM 693 N N . ALA A 1 91 ? -9.749 -3.891 -24.779 1.00 66.19 91 ALA A N 1
ATOM 694 C CA . ALA A 1 91 ? -9.577 -2.719 -25.633 1.00 66.19 91 ALA A CA 1
ATOM 695 C C . ALA A 1 91 ? -8.189 -2.081 -25.460 1.00 66.19 91 ALA A C 1
ATOM 697 O O . ALA A 1 91 ? -7.520 -1.802 -26.454 1.00 66.19 91 ALA A O 1
ATOM 698 N N . ASP A 1 92 ? -7.711 -1.947 -24.217 1.00 65.00 92 ASP A N 1
ATOM 699 C CA . ASP A 1 92 ? -6.362 -1.450 -23.918 1.00 65.00 92 ASP A CA 1
ATOM 700 C C . ASP A 1 92 ? -5.282 -2.329 -24.558 1.00 65.00 92 ASP A C 1
ATOM 702 O O . ASP A 1 92 ? -4.326 -1.816 -25.141 1.00 65.00 92 ASP A O 1
ATOM 706 N N . ARG A 1 93 ? -5.440 -3.661 -24.496 1.00 65.75 93 ARG A N 1
ATOM 707 C CA . ARG A 1 93 ? -4.513 -4.598 -25.152 1.00 65.75 93 ARG A CA 1
ATOM 708 C C . ARG A 1 93 ? -4.521 -4.440 -26.670 1.00 65.75 93 ARG A C 1
ATOM 710 O O . ARG A 1 93 ? -3.452 -4.419 -27.268 1.00 65.75 93 ARG A O 1
ATOM 717 N N . LEU A 1 94 ? -5.695 -4.312 -27.286 1.00 67.44 94 LEU A N 1
ATOM 718 C CA . LEU A 1 94 ? -5.820 -4.138 -28.734 1.00 67.44 94 LEU A CA 1
ATOM 719 C C . LEU A 1 94 ? -5.176 -2.823 -29.199 1.00 67.44 94 LEU A C 1
ATOM 721 O O . LEU A 1 94 ? -4.370 -2.829 -30.131 1.00 67.44 94 LEU A O 1
ATOM 725 N N . LEU A 1 95 ? -5.475 -1.715 -28.513 1.00 63.81 95 LEU A N 1
ATOM 726 C CA . LEU A 1 95 ? -4.868 -0.407 -28.774 1.00 63.81 95 LEU A CA 1
ATOM 727 C C . LEU A 1 95 ? -3.348 -0.443 -28.582 1.00 63.81 95 LEU A C 1
ATOM 729 O O . LEU A 1 95 ? -2.618 0.129 -29.390 1.00 63.81 95 LEU A O 1
ATOM 733 N N . TRP A 1 96 ? -2.863 -1.157 -27.563 1.00 62.81 96 TRP A N 1
ATOM 734 C CA . TRP A 1 96 ? -1.436 -1.390 -27.348 1.00 62.81 96 TRP A CA 1
ATOM 735 C C . TRP A 1 96 ? -0.791 -2.153 -28.508 1.00 62.81 96 TRP A C 1
ATOM 737 O O . TRP A 1 96 ? 0.238 -1.720 -29.033 1.00 62.81 96 TRP A O 1
ATOM 747 N N . THR A 1 97 ? -1.380 -3.275 -28.929 1.00 62.16 97 THR A N 1
ATOM 748 C CA . THR A 1 97 ? -0.824 -4.101 -30.006 1.00 62.16 97 THR A CA 1
ATOM 749 C C . THR A 1 97 ? -0.784 -3.318 -31.319 1.00 62.16 97 THR A C 1
ATOM 751 O O . THR A 1 97 ? 0.267 -3.246 -31.953 1.00 62.16 97 THR A O 1
ATOM 754 N N . LEU A 1 98 ? -1.885 -2.655 -31.686 1.00 63.34 98 LEU A N 1
ATOM 755 C CA . LEU A 1 98 ? -1.962 -1.812 -32.881 1.00 63.34 98 LEU A CA 1
ATOM 756 C C . LEU A 1 98 ? -0.971 -0.646 -32.812 1.00 63.34 98 LEU A C 1
ATOM 758 O O . LEU A 1 98 ? -0.203 -0.441 -33.748 1.00 63.34 98 LEU A O 1
ATOM 762 N N . GLY A 1 99 ? -0.926 0.074 -31.687 1.00 62.25 99 GLY A N 1
ATOM 763 C CA . GLY A 1 99 ? 0.004 1.182 -31.475 1.00 62.25 99 GLY A CA 1
ATOM 764 C C . GLY A 1 99 ? 1.466 0.751 -31.600 1.00 62.25 99 GLY A C 1
ATOM 765 O O . GLY A 1 99 ? 2.255 1.456 -32.225 1.00 62.25 99 GLY A O 1
ATOM 766 N N . THR A 1 100 ? 1.823 -0.425 -31.073 1.00 57.94 100 THR A N 1
ATOM 767 C CA . THR A 1 100 ? 3.191 -0.965 -31.151 1.00 57.94 100 THR A CA 1
ATOM 768 C C . THR A 1 100 ? 3.550 -1.362 -32.580 1.00 57.94 100 THR A C 1
ATOM 770 O O . THR A 1 100 ? 4.633 -1.023 -33.053 1.00 57.94 100 THR A O 1
ATOM 773 N N . MET A 1 101 ? 2.643 -2.039 -33.294 1.00 60.09 101 MET A N 1
ATOM 774 C CA . MET A 1 101 ? 2.864 -2.412 -34.696 1.00 60.09 101 MET A CA 1
ATOM 775 C C . MET A 1 101 ? 3.025 -1.177 -35.587 1.00 60.09 101 MET A C 1
ATOM 777 O O . MET A 1 101 ? 3.922 -1.132 -36.428 1.00 60.09 101 MET A O 1
ATOM 781 N N . ILE A 1 102 ? 2.182 -0.162 -35.384 1.00 61.00 102 ILE A N 1
ATOM 782 C CA . ILE A 1 102 ? 2.233 1.104 -36.118 1.00 61.00 102 ILE A CA 1
ATOM 783 C C . ILE A 1 102 ? 3.534 1.847 -35.797 1.00 61.00 102 ILE A C 1
ATOM 785 O O . ILE A 1 102 ? 4.239 2.242 -36.722 1.00 61.00 102 ILE A O 1
ATOM 789 N N . ALA A 1 103 ? 3.907 1.973 -34.520 1.00 56.34 103 ALA A N 1
ATOM 790 C CA . ALA A 1 103 ? 5.161 2.603 -34.113 1.00 56.34 103 ALA A CA 1
ATOM 791 C C . ALA A 1 103 ? 6.382 1.884 -34.710 1.00 56.34 103 ALA A C 1
ATOM 793 O O . ALA A 1 103 ? 7.228 2.533 -35.314 1.00 56.34 103 ALA A O 1
ATOM 794 N N . ALA A 1 104 ? 6.452 0.551 -34.641 1.00 56.91 104 ALA A N 1
ATOM 795 C CA . ALA A 1 104 ? 7.558 -0.213 -35.220 1.00 56.91 104 ALA A CA 1
ATOM 796 C C . ALA A 1 104 ? 7.655 -0.043 -36.749 1.00 56.91 104 ALA A C 1
ATOM 798 O O . ALA A 1 104 ? 8.754 0.070 -37.295 1.00 56.91 104 ALA A O 1
ATOM 799 N N . ARG A 1 105 ? 6.510 0.014 -37.444 1.00 59.22 105 ARG A N 1
ATOM 800 C CA . ARG A 1 105 ? 6.437 0.098 -38.912 1.00 59.22 105 ARG A CA 1
ATOM 801 C C . ARG A 1 105 ? 6.630 1.519 -39.454 1.00 59.22 105 ARG A C 1
ATOM 803 O O . ARG A 1 105 ? 7.170 1.667 -40.546 1.00 59.22 105 ARG A O 1
ATOM 810 N N . ILE A 1 106 ? 6.215 2.546 -38.709 1.00 57.84 106 ILE A N 1
ATOM 811 C CA . ILE A 1 106 ? 6.342 3.962 -39.093 1.00 57.84 106 ILE A CA 1
ATOM 812 C C . ILE A 1 106 ? 7.655 4.564 -38.584 1.00 57.84 106 ILE A C 1
ATOM 814 O O . ILE A 1 106 ? 8.351 5.221 -39.354 1.00 57.84 106 ILE A O 1
ATOM 818 N N . ALA A 1 107 ? 8.023 4.334 -37.321 1.00 59.44 107 ALA A N 1
ATOM 819 C CA . ALA A 1 107 ? 9.206 4.949 -36.721 1.00 59.44 107 ALA A CA 1
ATOM 820 C C . ALA A 1 107 ? 10.502 4.218 -37.073 1.00 59.44 107 ALA A C 1
ATOM 822 O O . ALA A 1 107 ? 11.570 4.816 -37.026 1.00 59.44 107 ALA A O 1
ATOM 823 N N . GLY A 1 108 ? 10.446 2.921 -37.400 1.00 68.50 108 GLY A N 1
ATOM 824 C CA . GLY A 1 108 ? 11.640 2.131 -37.706 1.00 68.50 108 GLY A CA 1
ATOM 825 C C . GLY A 1 108 ? 12.665 2.077 -36.565 1.00 68.50 108 GLY A C 1
ATOM 826 O O . GLY A 1 108 ? 13.804 1.689 -36.807 1.00 68.50 108 GLY A O 1
ATOM 827 N N . VAL A 1 109 ? 12.282 2.467 -35.346 1.00 71.25 109 VAL A N 1
ATOM 828 C CA . VAL A 1 109 ? 13.079 2.387 -34.120 1.00 71.25 109 VAL A CA 1
ATOM 829 C C . VAL A 1 109 ? 12.162 1.907 -32.998 1.00 71.25 109 VAL A C 1
ATOM 831 O O . VAL A 1 109 ? 11.053 2.418 -32.846 1.00 71.25 109 VAL A O 1
ATOM 834 N N . ALA A 1 110 ? 12.611 0.909 -32.247 1.00 71.31 110 ALA A N 1
ATOM 835 C CA . ALA A 1 110 ? 11.915 0.337 -31.103 1.00 71.31 110 ALA A CA 1
ATOM 836 C C . ALA A 1 110 ? 12.775 0.462 -29.842 1.00 71.31 110 ALA A C 1
ATOM 838 O O . ALA A 1 110 ? 13.992 0.610 -29.921 1.00 71.31 110 ALA A O 1
ATOM 839 N N . ASP A 1 111 ? 12.153 0.381 -28.672 1.00 68.62 111 ASP A N 1
ATOM 840 C CA . ASP A 1 111 ? 12.889 0.455 -27.409 1.00 68.62 111 ASP A CA 1
ATOM 841 C C . ASP A 1 111 ? 13.525 -0.884 -27.046 1.00 68.62 111 ASP A C 1
ATOM 843 O O . ASP A 1 111 ? 12.923 -1.945 -27.245 1.00 68.62 111 ASP A O 1
ATOM 847 N N . GLY A 1 112 ? 14.724 -0.804 -26.474 1.00 69.50 112 GLY A N 1
ATOM 848 C CA . GLY A 1 112 ? 15.398 -1.887 -25.771 1.00 69.50 112 GLY A CA 1
ATOM 849 C C . GLY A 1 112 ? 15.361 -1.697 -24.249 1.00 69.50 112 GLY A C 1
ATOM 850 O O . GLY A 1 112 ? 14.510 -0.990 -23.712 1.00 69.50 112 GLY A O 1
ATOM 851 N N . ALA A 1 113 ? 16.288 -2.353 -23.550 1.00 77.06 113 ALA A N 1
ATOM 852 C CA . ALA A 1 113 ? 16.458 -2.249 -22.098 1.00 77.06 113 ALA A CA 1
ATOM 853 C C . ALA A 1 113 ? 17.027 -0.883 -21.653 1.00 77.06 113 ALA A C 1
ATOM 855 O O . ALA A 1 113 ? 17.467 -0.089 -22.483 1.00 77.06 113 ALA A O 1
ATOM 856 N N . GLY A 1 114 ? 17.039 -0.618 -20.342 1.00 77.50 114 GLY A N 1
ATOM 857 C CA . GLY A 1 114 ? 17.675 0.577 -19.761 1.00 77.50 114 GLY A CA 1
ATOM 858 C C . GLY A 1 114 ? 16.808 1.842 -19.758 1.00 77.50 114 GLY A C 1
ATOM 859 O O . GLY A 1 114 ? 17.301 2.923 -19.445 1.00 77.50 114 GLY A O 1
ATOM 860 N N . TRP A 1 115 ? 15.516 1.721 -20.087 1.00 78.38 115 TRP A N 1
ATOM 861 C CA . TRP A 1 115 ? 14.529 2.802 -19.996 1.00 78.38 115 TRP A CA 1
ATOM 862 C C . TRP A 1 115 ? 13.487 2.503 -18.921 1.00 78.38 115 TRP A C 1
ATOM 864 O O . TRP A 1 115 ? 12.860 1.442 -18.935 1.00 78.38 115 TRP A O 1
ATOM 874 N N . TYR A 1 116 ? 13.262 3.459 -18.023 1.00 77.00 116 TYR A N 1
ATOM 875 C CA . TYR A 1 116 ? 12.120 3.437 -17.118 1.00 77.00 116 TYR A CA 1
ATOM 876 C C . TYR A 1 116 ? 10.809 3.664 -17.890 1.00 77.00 116 TYR A C 1
ATOM 878 O O . TYR A 1 116 ? 10.796 4.034 -19.072 1.00 77.00 116 TYR A O 1
ATOM 886 N N . GLY A 1 117 ? 9.683 3.453 -17.202 1.00 70.06 117 GLY A N 1
ATOM 887 C CA . GLY A 1 117 ? 8.357 3.795 -17.718 1.00 70.06 117 GLY A CA 1
ATOM 888 C C . GLY A 1 117 ? 8.233 5.277 -18.118 1.00 70.06 117 GLY A C 1
ATOM 889 O O . GLY A 1 117 ? 9.082 6.101 -17.778 1.00 70.06 117 GLY A O 1
ATOM 890 N N . PRO A 1 118 ? 7.185 5.645 -18.871 1.00 67.50 118 PRO A N 1
ATOM 891 C CA . PRO A 1 118 ? 6.997 7.005 -19.342 1.00 67.50 118 PRO A CA 1
ATOM 892 C C . PRO A 1 118 ? 6.640 7.943 -18.191 1.00 67.50 118 PRO A C 1
ATOM 894 O O . PRO A 1 118 ? 5.857 7.621 -17.297 1.00 67.50 118 PRO A O 1
ATOM 897 N N . GLU A 1 119 ? 7.136 9.161 -18.292 1.00 72.38 119 GLU A N 1
ATOM 898 C CA . GLU A 1 119 ? 6.897 10.238 -17.347 1.00 72.38 119 GLU A CA 1
ATOM 899 C C . GLU A 1 119 ? 6.335 11.457 -18.078 1.00 72.38 119 GLU A C 1
ATOM 901 O O . GLU A 1 119 ? 6.500 11.619 -19.292 1.00 72.38 119 GLU A O 1
ATOM 906 N N . ARG A 1 120 ? 5.616 12.314 -17.347 1.00 68.31 120 ARG A N 1
ATOM 907 C CA . ARG A 1 120 ? 4.951 13.493 -17.914 1.00 68.31 120 ARG A CA 1
ATOM 908 C C . ARG A 1 120 ? 5.734 14.764 -17.642 1.00 68.31 120 ARG A C 1
ATOM 910 O O . ARG A 1 120 ? 6.143 15.017 -16.515 1.00 68.31 120 ARG A O 1
ATOM 917 N N . ILE A 1 121 ? 5.799 15.627 -18.652 1.00 69.75 121 ILE A N 1
ATOM 918 C CA . ILE A 1 121 ? 6.219 17.022 -18.510 1.00 69.75 121 ILE A CA 1
ATOM 919 C C . ILE A 1 121 ? 5.243 17.934 -19.257 1.00 69.75 121 ILE A C 1
ATOM 921 O O . ILE A 1 121 ? 5.115 17.886 -20.481 1.00 69.75 121 ILE A O 1
ATOM 925 N N . GLY A 1 122 ? 4.487 18.744 -18.512 1.00 71.75 122 GLY A N 1
ATOM 926 C CA . GLY A 1 122 ? 3.386 19.532 -19.070 1.00 71.75 122 GLY A CA 1
ATOM 927 C C . GLY A 1 122 ? 2.376 18.656 -19.830 1.00 71.75 122 GLY A C 1
ATOM 928 O O . GLY A 1 122 ? 1.697 17.802 -19.248 1.00 71.75 122 GLY A O 1
ATOM 929 N N . ARG A 1 123 ? 2.275 18.868 -21.149 1.00 62.00 123 ARG A N 1
ATOM 930 C CA . ARG A 1 123 ? 1.442 18.062 -22.067 1.00 62.00 123 ARG A CA 1
ATOM 931 C C . ARG A 1 123 ? 2.215 16.955 -22.798 1.00 62.00 123 ARG A C 1
ATOM 933 O O . ARG A 1 123 ? 1.598 16.191 -23.528 1.00 62.00 123 ARG A O 1
ATOM 940 N N . GLY A 1 124 ? 3.535 16.888 -22.636 1.00 61.16 124 GLY A N 1
ATOM 941 C CA . GLY A 1 124 ? 4.404 15.910 -23.285 1.00 61.16 124 GLY A CA 1
ATOM 942 C C . GLY A 1 124 ? 4.748 14.719 -22.393 1.00 61.16 124 GLY A C 1
ATOM 943 O O . GLY A 1 124 ? 4.518 14.731 -21.181 1.00 61.16 124 GLY A O 1
ATOM 944 N N . TRP A 1 125 ? 5.336 13.705 -23.023 1.00 70.75 125 TRP A N 1
ATOM 945 C CA . TRP A 1 125 ? 5.850 12.502 -22.377 1.00 70.75 125 TRP A CA 1
ATOM 946 C C . TRP A 1 125 ? 7.334 12.337 -22.687 1.00 70.75 125 TRP A C 1
ATOM 948 O O . TRP A 1 125 ? 7.788 12.717 -23.769 1.00 70.75 125 TRP A O 1
ATOM 958 N N . PHE A 1 126 ? 8.066 11.757 -21.747 1.00 77.75 126 PHE A N 1
ATOM 959 C CA . PHE A 1 126 ? 9.468 11.388 -21.895 1.00 77.75 126 PHE A CA 1
ATOM 960 C C . PHE A 1 126 ? 9.729 10.057 -21.189 1.00 77.75 126 PHE A C 1
ATOM 962 O O . PHE A 1 126 ? 8.862 9.550 -20.479 1.00 77.75 126 PHE A O 1
ATOM 969 N N . ARG A 1 127 ? 10.912 9.477 -21.386 1.00 82.94 127 ARG A N 1
ATOM 970 C CA . ARG A 1 127 ? 11.370 8.303 -20.631 1.00 82.94 127 ARG A CA 1
ATOM 971 C C . ARG A 1 127 ? 12.762 8.531 -20.106 1.00 82.94 127 ARG A C 1
ATOM 973 O O . ARG A 1 127 ? 13.646 8.916 -20.863 1.00 82.94 127 ARG A O 1
ATOM 980 N N . GLN A 1 128 ? 12.951 8.243 -18.837 1.00 86.69 128 GLN A N 1
ATOM 981 C CA . GLN A 1 128 ? 14.241 8.349 -18.188 1.00 86.69 128 GLN A CA 1
ATOM 982 C C . GLN A 1 128 ? 15.055 7.071 -18.451 1.00 86.69 128 GLN A C 1
ATOM 984 O O . GLN A 1 128 ? 14.488 5.979 -18.449 1.00 86.69 128 GLN A O 1
ATOM 989 N N . SER A 1 129 ? 16.360 7.182 -18.704 1.00 88.69 129 SER A N 1
ATOM 990 C CA . SER A 1 129 ? 17.270 6.022 -18.696 1.00 88.69 129 SER A CA 1
ATOM 991 C C . SER A 1 129 ? 17.917 5.830 -17.329 1.00 88.69 129 SER A C 1
ATOM 993 O O . SER A 1 129 ? 17.947 6.765 -16.526 1.00 88.69 129 SER A O 1
ATOM 995 N N . ASP A 1 130 ? 18.501 4.656 -17.101 1.00 86.31 130 ASP A N 1
ATOM 996 C CA . ASP A 1 130 ? 19.374 4.374 -15.953 1.00 86.31 130 ASP A CA 1
ATOM 997 C C . ASP A 1 130 ? 20.851 4.754 -16.177 1.00 86.31 130 ASP A C 1
ATOM 999 O O . ASP A 1 130 ? 21.728 4.412 -15.384 1.00 86.31 130 ASP A O 1
ATOM 1003 N N . GLY A 1 131 ? 21.129 5.467 -17.273 1.00 89.38 131 GLY A N 1
ATOM 1004 C CA . 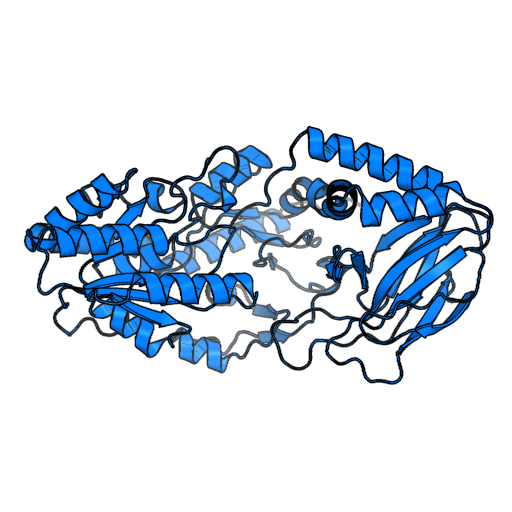GLY A 1 131 ? 22.477 5.775 -17.747 1.00 89.38 131 GLY A CA 1
ATOM 1005 C C . GLY A 1 131 ? 22.854 5.055 -19.032 1.00 89.38 131 GLY A C 1
ATOM 1006 O O . GLY A 1 131 ? 23.769 5.519 -19.709 1.00 89.38 131 GLY A O 1
ATOM 1007 N N . ASN A 1 132 ? 22.157 3.971 -19.392 1.00 89.81 132 ASN A N 1
ATOM 1008 C CA . ASN A 1 132 ? 22.440 3.208 -20.604 1.00 89.81 132 ASN A CA 1
ATOM 1009 C C . ASN A 1 132 ? 21.152 2.722 -21.292 1.00 89.81 132 ASN A C 1
ATOM 1011 O O . ASN A 1 132 ? 20.772 1.556 -21.199 1.00 89.81 132 ASN A O 1
ATOM 1015 N N . GLY A 1 133 ? 20.478 3.621 -22.009 1.00 87.94 133 GLY A N 1
ATOM 1016 C CA . GLY A 1 133 ? 19.217 3.316 -22.685 1.00 87.94 133 GLY A CA 1
ATOM 1017 C C . GLY A 1 133 ? 19.419 2.708 -24.076 1.00 87.94 133 GLY A C 1
ATOM 1018 O O . GLY A 1 133 ? 19.950 3.365 -24.971 1.00 87.94 133 GLY A O 1
ATOM 1019 N N . ALA A 1 134 ? 18.959 1.477 -24.293 1.00 86.94 134 ALA A N 1
ATOM 1020 C CA . ALA A 1 134 ? 19.079 0.775 -25.570 1.00 86.94 134 ALA A CA 1
ATOM 1021 C C . ALA A 1 134 ? 17.907 1.075 -26.519 1.00 86.94 134 ALA A C 1
ATOM 1023 O O . ALA A 1 134 ? 16.747 1.145 -26.115 1.00 86.94 134 ALA A O 1
ATOM 1024 N N . LEU A 1 135 ? 18.196 1.196 -27.809 1.00 85.81 135 LEU A N 1
ATOM 1025 C CA . LEU A 1 135 ? 17.239 1.368 -28.900 1.00 85.81 135 LEU A CA 1
ATOM 1026 C C . LEU A 1 135 ? 17.551 0.347 -29.995 1.00 85.81 135 LEU A C 1
ATOM 1028 O O . LEU A 1 135 ? 18.712 0.133 -30.325 1.00 85.81 135 LEU A O 1
ATOM 1032 N N . VAL A 1 136 ? 16.529 -0.258 -30.590 1.00 84.25 136 VAL A N 1
ATOM 1033 C CA . VAL A 1 136 ? 16.663 -1.181 -31.722 1.00 84.25 136 VAL A CA 1
ATOM 1034 C C . VAL A 1 136 ? 16.271 -0.452 -33.000 1.00 84.25 136 VAL A C 1
ATOM 1036 O O . VAL A 1 136 ? 15.115 -0.065 -33.177 1.00 84.25 136 VAL A O 1
ATOM 1039 N N . VAL A 1 137 ? 17.226 -0.243 -33.905 1.00 85.44 137 VAL A N 1
ATOM 1040 C CA . VAL A 1 137 ? 17.032 0.566 -35.118 1.00 85.44 137 VAL A CA 1
ATOM 1041 C C . VAL A 1 137 ? 16.793 -0.338 -36.326 1.00 85.44 137 VAL A C 1
ATOM 1043 O O . VAL A 1 137 ? 17.706 -0.979 -36.835 1.00 85.44 137 VAL A O 1
ATOM 1046 N N . HIS A 1 138 ? 15.564 -0.377 -36.834 1.00 82.81 138 HIS A N 1
ATOM 1047 C CA . HIS A 1 138 ? 15.140 -1.171 -37.997 1.00 82.81 138 HIS A CA 1
ATOM 1048 C C . HIS A 1 138 ? 15.169 -0.400 -39.329 1.00 82.81 138 HIS A C 1
ATOM 1050 O O . HIS A 1 138 ? 14.950 -0.984 -40.392 1.00 82.81 138 HIS A O 1
ATOM 1056 N N . THR A 1 139 ? 15.455 0.902 -39.301 1.00 80.94 139 THR A N 1
ATOM 1057 C CA . THR A 1 139 ? 15.588 1.749 -40.494 1.00 80.94 139 THR A CA 1
ATOM 1058 C C . THR A 1 139 ? 17.045 1.886 -40.946 1.00 80.94 139 THR A C 1
ATOM 1060 O O . THR A 1 139 ? 17.961 1.911 -40.134 1.00 80.94 139 THR A O 1
ATOM 1063 N N . ALA A 1 140 ? 17.265 2.002 -42.260 1.00 84.62 140 ALA A N 1
ATOM 1064 C CA . ALA A 1 140 ? 18.579 2.337 -42.831 1.00 84.62 140 ALA A CA 1
ATOM 1065 C C . ALA A 1 140 ? 18.793 3.858 -42.984 1.00 84.62 140 ALA A C 1
ATOM 1067 O O . ALA A 1 140 ? 19.861 4.307 -43.407 1.00 84.62 140 ALA A O 1
ATOM 1068 N N . ARG A 1 141 ? 17.756 4.659 -42.707 1.00 87.25 141 ARG A N 1
ATOM 1069 C CA . ARG A 1 141 ? 17.802 6.122 -42.807 1.00 87.25 141 ARG A CA 1
ATOM 1070 C C . ARG A 1 141 ? 18.531 6.716 -41.594 1.00 87.25 141 ARG A C 1
ATOM 1072 O O . ARG A 1 141 ? 18.473 6.111 -40.525 1.00 87.25 141 ARG A O 1
ATOM 1079 N N . PRO A 1 142 ? 19.179 7.888 -41.734 1.00 90.69 142 PRO A N 1
ATOM 1080 C CA . PRO A 1 142 ? 19.707 8.612 -40.586 1.00 90.69 142 PRO A CA 1
ATOM 1081 C C . PRO A 1 142 ? 18.612 8.891 -39.558 1.00 90.69 142 PRO A C 1
ATOM 1083 O O . PRO A 1 142 ? 17.478 9.216 -39.929 1.00 90.69 142 PRO A O 1
ATOM 1086 N N . ILE A 1 143 ? 18.974 8.793 -38.285 1.00 88.75 143 ILE A N 1
ATOM 1087 C CA . ILE A 1 143 ? 18.117 9.129 -37.153 1.00 88.75 143 ILE A CA 1
ATOM 1088 C C . ILE A 1 143 ? 18.800 10.161 -36.254 1.00 88.75 143 ILE A C 1
ATOM 1090 O O . ILE A 1 143 ? 20.024 10.294 -36.268 1.00 88.75 143 ILE A O 1
ATOM 1094 N N . ARG A 1 144 ? 18.010 10.891 -35.471 1.00 88.69 144 ARG A N 1
ATOM 1095 C CA . ARG A 1 144 ? 18.501 11.713 -34.358 1.00 88.69 144 ARG A CA 1
ATOM 1096 C C . ARG A 1 144 ? 17.576 11.577 -33.163 1.00 88.69 144 ARG A C 1
ATOM 1098 O O . ARG A 1 144 ? 16.385 11.316 -33.326 1.00 88.69 144 ARG A O 1
ATOM 1105 N N . ILE A 1 145 ? 18.123 11.735 -31.969 1.00 89.19 145 ILE A N 1
ATOM 1106 C CA . ILE A 1 145 ? 17.421 11.479 -30.713 1.00 89.19 145 ILE A CA 1
ATOM 1107 C C . ILE A 1 145 ? 17.265 12.797 -29.955 1.00 89.19 145 ILE A C 1
ATOM 1109 O O . ILE A 1 145 ? 18.178 13.610 -29.940 1.00 89.19 145 ILE A O 1
ATOM 1113 N N . TRP A 1 146 ? 16.117 13.024 -29.326 1.00 88.25 146 TRP A N 1
ATOM 1114 C CA . TRP A 1 146 ? 15.881 14.199 -28.491 1.00 88.25 146 TRP A CA 1
ATOM 1115 C C . TRP A 1 146 ? 16.140 13.860 -27.031 1.00 88.25 146 TRP A C 1
ATOM 1117 O O . TRP A 1 146 ? 15.420 13.039 -26.456 1.00 88.25 146 TRP A O 1
ATOM 1127 N N . LEU A 1 147 ? 17.146 14.505 -26.442 1.00 91.44 147 LEU A N 1
ATOM 1128 C CA . LEU A 1 147 ? 17.620 14.232 -25.089 1.00 91.44 147 LEU A CA 1
ATOM 1129 C C . LEU A 1 147 ? 17.495 15.463 -24.188 1.00 91.44 147 LEU A C 1
ATOM 1131 O O . LEU A 1 147 ? 17.686 16.590 -24.638 1.00 91.44 147 LEU A O 1
ATOM 1135 N N . SER A 1 148 ? 17.196 15.245 -22.911 1.00 90.75 148 SER A N 1
ATOM 1136 C CA . SER A 1 148 ? 17.205 16.276 -21.864 1.00 90.75 148 SER A CA 1
ATOM 1137 C C . SER A 1 148 ? 17.755 15.685 -20.569 1.00 90.75 148 SER A C 1
ATOM 1139 O O . SER A 1 148 ? 17.538 14.503 -20.282 1.00 90.75 148 SER A O 1
ATOM 1141 N N . ASP A 1 149 ? 18.444 16.499 -19.774 1.00 90.75 149 ASP A N 1
ATOM 1142 C CA . ASP A 1 149 ? 18.809 16.143 -18.409 1.00 90.75 149 ASP A CA 1
ATOM 1143 C C . ASP A 1 149 ? 17.660 16.462 -17.454 1.00 90.75 149 ASP A C 1
ATOM 1145 O O . ASP A 1 149 ? 17.528 17.560 -16.920 1.00 90.75 149 ASP A O 1
ATOM 1149 N N . MET A 1 150 ? 16.792 15.476 -17.262 1.00 85.75 150 MET A N 1
ATOM 1150 C CA . MET A 1 150 ? 15.612 15.593 -16.410 1.00 85.75 150 MET A CA 1
ATOM 1151 C C . MET A 1 150 ? 15.895 15.331 -14.924 1.00 85.75 150 MET A C 1
ATOM 1153 O O . MET A 1 150 ? 14.960 15.360 -14.116 1.00 85.75 150 MET A O 1
ATOM 1157 N N . ARG A 1 151 ? 17.158 15.086 -14.549 1.00 86.06 151 ARG A N 1
ATOM 1158 C CA . ARG A 1 151 ? 17.526 14.742 -13.174 1.00 86.06 151 ARG A CA 1
ATOM 1159 C C . ARG A 1 151 ? 17.267 15.914 -12.226 1.00 86.06 151 ARG A C 1
ATOM 1161 O O . ARG A 1 151 ? 17.502 17.065 -12.595 1.00 86.06 151 ARG A O 1
ATOM 1168 N N . PRO A 1 152 ? 16.831 15.655 -10.980 1.00 76.25 152 PRO A N 1
ATOM 1169 C CA . PRO A 1 152 ? 16.659 16.712 -9.984 1.00 76.25 152 PRO A CA 1
ATOM 1170 C C . PRO A 1 152 ? 17.952 17.482 -9.680 1.00 76.25 152 PRO A C 1
ATOM 1172 O O . PRO A 1 152 ? 17.887 18.674 -9.406 1.00 76.25 152 PRO A O 1
ATOM 1175 N N . SER A 1 153 ? 19.103 16.807 -9.756 1.00 69.50 153 SER A N 1
ATOM 1176 C CA . SER A 1 153 ? 20.445 17.353 -9.520 1.00 69.50 153 SER A CA 1
ATOM 1177 C C . SER A 1 153 ? 21.087 18.007 -10.749 1.00 69.50 153 SER A C 1
ATOM 1179 O O . SER A 1 153 ? 22.246 18.414 -10.676 1.00 69.50 153 SER A O 1
ATOM 1181 N N . ALA A 1 154 ? 20.387 18.079 -11.886 1.00 70.75 154 ALA A N 1
ATOM 1182 C CA . ALA A 1 154 ? 20.949 18.613 -13.121 1.00 70.75 154 ALA A CA 1
ATOM 1183 C C . ALA A 1 154 ? 21.355 20.089 -12.953 1.00 70.75 154 ALA A C 1
ATOM 1185 O O . ALA A 1 154 ? 20.539 20.927 -12.564 1.00 70.75 154 ALA A O 1
ATOM 1186 N N . GLY A 1 155 ? 22.617 20.400 -13.261 1.00 67.88 155 GLY A N 1
ATOM 1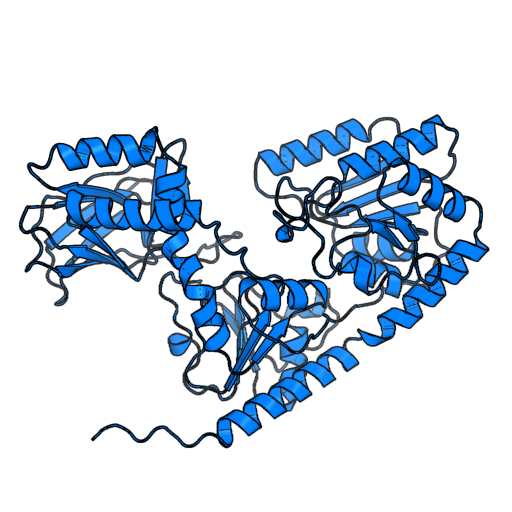187 C CA . GLY A 1 155 ? 23.132 21.768 -13.284 1.00 67.88 155 GLY A CA 1
ATOM 1188 C C . GLY A 1 155 ? 22.678 22.556 -14.518 1.00 67.88 155 GLY A C 1
ATOM 1189 O O . GLY A 1 155 ? 22.015 22.029 -15.413 1.00 67.88 155 GLY A O 1
ATOM 1190 N N . ALA A 1 156 ? 23.074 23.828 -14.592 1.00 72.62 156 ALA A N 1
ATOM 1191 C CA . ALA A 1 156 ? 22.714 24.724 -15.696 1.00 72.62 156 ALA A CA 1
ATOM 1192 C C . ALA A 1 156 ? 23.440 24.418 -17.027 1.00 72.62 156 ALA A C 1
ATOM 1194 O O . ALA A 1 156 ? 23.065 24.960 -18.062 1.00 72.62 156 ALA A O 1
ATOM 1195 N N . GLU A 1 157 ? 24.459 23.555 -17.015 1.00 75.44 157 GLU A N 1
ATOM 1196 C CA . GLU A 1 157 ? 25.364 23.334 -18.157 1.00 75.44 157 GLU A CA 1
ATOM 1197 C C . GLU A 1 157 ? 24.967 22.149 -19.057 1.00 75.44 157 GLU A C 1
ATOM 1199 O O . GLU A 1 157 ? 25.640 21.863 -20.047 1.00 75.44 157 GLU A O 1
ATOM 1204 N N . GLY A 1 158 ? 23.850 21.476 -18.760 1.00 75.75 158 GLY A N 1
ATOM 1205 C CA . GLY A 1 158 ? 23.436 20.273 -19.483 1.00 75.75 158 GLY A CA 1
ATOM 1206 C C . GLY A 1 158 ? 24.346 19.076 -19.194 1.00 75.75 158 GLY A C 1
ATOM 1207 O O . GLY A 1 158 ? 25.224 19.131 -18.337 1.00 75.75 158 GLY A O 1
ATOM 1208 N N . SER A 1 159 ? 24.115 17.958 -19.885 1.00 88.56 159 SER A N 1
ATOM 1209 C CA . SER A 1 159 ? 24.828 16.707 -19.600 1.00 88.56 159 SER A CA 1
ATOM 1210 C C . SER A 1 159 ? 25.355 16.005 -20.834 1.00 88.56 159 SER A C 1
ATOM 1212 O O . SER A 1 159 ? 24.704 15.947 -21.876 1.00 88.56 159 SER A O 1
ATOM 1214 N N . VAL A 1 160 ? 26.557 15.446 -20.698 1.00 93.25 160 VAL A N 1
ATOM 1215 C CA . VAL A 1 160 ? 27.243 14.757 -21.790 1.00 93.25 160 VAL A CA 1
ATOM 1216 C C . VAL A 1 160 ? 26.547 13.436 -22.104 1.00 93.25 160 VAL A C 1
ATOM 1218 O O . VAL A 1 160 ? 26.264 12.636 -21.208 1.00 93.25 160 VAL A O 1
ATOM 1221 N N . TYR A 1 161 ? 26.333 13.188 -23.393 1.00 94.94 161 TYR A N 1
ATOM 1222 C CA . TYR A 1 161 ? 25.850 11.916 -23.911 1.00 94.94 161 TYR A CA 1
ATOM 1223 C C . TYR A 1 161 ? 26.810 11.330 -24.944 1.00 94.94 161 TYR A C 1
ATOM 1225 O O . TYR A 1 161 ? 27.505 12.050 -25.669 1.00 94.94 161 TYR A O 1
ATOM 1233 N N . ARG A 1 162 ? 26.789 10.002 -25.054 1.00 96.69 162 ARG A N 1
ATOM 1234 C CA . ARG A 1 162 ? 27.371 9.253 -26.170 1.00 96.69 162 ARG A CA 1
ATOM 1235 C C . ARG A 1 162 ? 26.335 8.281 -26.701 1.00 96.69 162 ARG A C 1
ATOM 1237 O O . ARG A 1 162 ? 25.706 7.560 -25.939 1.00 96.69 162 ARG A O 1
ATOM 1244 N N . VAL A 1 163 ? 26.157 8.267 -28.009 1.00 95.69 163 VAL A N 1
ATOM 1245 C CA . VAL A 1 163 ? 25.364 7.267 -28.711 1.00 95.69 163 VAL A CA 1
ATOM 1246 C C . VAL A 1 163 ? 26.343 6.278 -29.314 1.00 95.69 163 VAL A C 1
ATOM 1248 O O . VAL A 1 163 ? 27.168 6.680 -30.134 1.00 95.69 163 VAL A O 1
ATOM 1251 N N . VAL A 1 164 ? 26.273 5.015 -28.905 1.00 95.62 164 VAL A N 1
ATOM 1252 C CA . VAL A 1 164 ? 27.217 3.976 -29.338 1.00 95.62 164 VAL A CA 1
ATOM 1253 C C . VAL A 1 164 ? 26.511 2.766 -29.939 1.00 95.62 164 VAL A C 1
ATOM 1255 O O . VAL A 1 164 ? 25.341 2.520 -29.646 1.00 95.62 164 VAL A O 1
ATOM 1258 N N . ASP A 1 165 ? 27.200 2.008 -30.788 1.00 93.19 165 ASP A N 1
ATOM 1259 C CA . ASP A 1 165 ? 26.709 0.717 -31.284 1.00 93.19 165 ASP A CA 1
ATOM 1260 C C . ASP A 1 165 ? 27.017 -0.455 -30.323 1.00 93.19 165 ASP A C 1
ATOM 1262 O O . ASP A 1 165 ? 27.587 -0.277 -29.247 1.00 93.19 165 ASP A O 1
ATOM 1266 N N . GLU A 1 166 ? 26.649 -1.678 -30.720 1.00 88.94 166 GLU A N 1
ATOM 1267 C CA . GLU A 1 166 ? 26.926 -2.936 -29.997 1.00 88.94 166 GLU A CA 1
ATOM 1268 C C . GLU A 1 166 ? 28.415 -3.198 -29.716 1.00 88.94 166 GLU A C 1
ATOM 1270 O O . GLU A 1 166 ? 28.739 -4.001 -28.844 1.00 88.94 166 GLU A O 1
ATOM 1275 N N . ARG A 1 167 ? 29.323 -2.543 -30.446 1.00 91.12 167 ARG A N 1
ATOM 1276 C CA . ARG A 1 167 ? 30.779 -2.664 -30.298 1.00 91.12 167 ARG A CA 1
ATOM 1277 C C . ARG A 1 167 ? 31.386 -1.443 -29.602 1.00 91.12 167 ARG A C 1
ATOM 1279 O O . ARG A 1 167 ? 32.604 -1.294 -29.596 1.00 91.12 167 ARG A O 1
ATOM 1286 N N . SER A 1 168 ? 30.553 -0.586 -29.010 1.00 90.19 168 SER A N 1
ATOM 1287 C CA . SER A 1 168 ? 30.943 0.669 -28.359 1.00 90.19 168 SER A CA 1
ATOM 1288 C C . SER A 1 168 ? 31.556 1.721 -29.298 1.00 90.19 168 SER A C 1
ATOM 1290 O O . SER A 1 168 ? 32.203 2.657 -28.825 1.00 90.19 168 SER A O 1
ATOM 1292 N N . ASN A 1 169 ? 31.337 1.632 -30.616 1.00 94.19 169 ASN A N 1
ATOM 1293 C CA . ASN A 1 169 ? 31.753 2.691 -31.538 1.00 94.19 169 ASN A CA 1
ATOM 1294 C C . ASN A 1 169 ? 30.833 3.902 -31.387 1.00 94.19 169 ASN A C 1
ATOM 1296 O O . ASN A 1 169 ? 29.610 3.758 -31.401 1.00 94.19 169 ASN A O 1
ATOM 1300 N N . VAL A 1 170 ? 31.405 5.104 -31.287 1.00 95.75 170 VAL A N 1
ATOM 1301 C CA . VAL A 1 170 ? 30.634 6.344 -31.123 1.00 95.75 170 VAL A CA 1
ATOM 1302 C C . VAL A 1 170 ? 29.985 6.747 -32.448 1.00 95.75 170 VAL A C 1
ATOM 1304 O O . VAL A 1 170 ? 30.667 7.058 -33.419 1.00 95.75 170 VAL A O 1
ATOM 1307 N N . LEU A 1 171 ? 28.654 6.775 -32.465 1.00 95.50 171 LEU A N 1
ATOM 1308 C CA . LEU A 1 171 ? 27.827 7.204 -33.595 1.00 95.50 171 LEU A CA 1
ATOM 1309 C C . LEU A 1 171 ? 27.458 8.692 -33.508 1.00 95.50 171 LEU A C 1
ATOM 1311 O O . LEU A 1 171 ? 27.327 9.360 -34.530 1.00 95.50 171 LEU A O 1
ATOM 1315 N N . ALA A 1 172 ? 27.267 9.204 -32.289 1.00 95.44 172 ALA A N 1
ATOM 1316 C CA . ALA A 1 172 ? 27.040 10.618 -32.000 1.00 95.44 172 ALA A CA 1
ATOM 1317 C C . ALA A 1 172 ? 27.447 10.935 -30.554 1.00 95.44 172 ALA A C 1
ATOM 1319 O O . ALA A 1 172 ? 27.413 10.069 -29.683 1.00 95.44 172 ALA A O 1
ATOM 1320 N N . GLY A 1 173 ? 27.788 12.186 -30.271 1.00 94.50 173 GLY A N 1
ATOM 1321 C CA . GLY A 1 173 ? 28.075 12.649 -28.917 1.00 94.50 173 GLY A CA 1
ATOM 1322 C C . GLY A 1 173 ? 27.867 14.150 -28.801 1.00 94.50 173 GLY A C 1
ATOM 1323 O O . GLY A 1 173 ? 27.863 14.860 -29.807 1.00 94.50 173 GLY A O 1
ATOM 1324 N N . GLY A 1 174 ? 27.666 14.628 -27.580 1.00 94.56 174 GLY A N 1
ATOM 1325 C CA . GLY A 1 174 ? 27.465 16.047 -27.318 1.00 94.56 174 GLY A CA 1
ATOM 1326 C C . GLY A 1 174 ? 26.936 16.301 -25.917 1.00 94.56 174 GLY A C 1
ATOM 1327 O O . GLY A 1 174 ? 27.038 15.443 -25.042 1.00 94.56 174 GLY A O 1
ATOM 1328 N N . VAL A 1 175 ? 26.348 17.480 -25.728 1.00 92.25 175 VAL A N 1
ATOM 1329 C CA . VAL A 1 175 ? 25.722 17.908 -24.474 1.00 92.25 175 VAL A CA 1
ATOM 1330 C C . VAL A 1 175 ? 24.223 18.081 -24.716 1.00 92.25 175 VAL A C 1
ATOM 1332 O O . VAL A 1 175 ? 23.816 18.727 -25.683 1.00 92.25 175 VAL A O 1
ATOM 1335 N N . CYS A 1 176 ? 23.389 17.447 -23.893 1.00 88.81 176 CYS A N 1
ATOM 1336 C CA . CYS A 1 176 ? 21.941 17.612 -23.963 1.00 88.81 176 CYS A CA 1
ATOM 1337 C C . CYS A 1 176 ? 21.487 18.877 -23.221 1.00 88.81 176 CYS A C 1
ATOM 1339 O O . CYS A 1 176 ? 22.211 19.404 -22.379 1.00 88.81 176 CYS A O 1
ATOM 1341 N N . GLY A 1 177 ? 20.264 19.334 -23.490 1.00 82.62 177 GLY A N 1
ATOM 1342 C CA . GLY A 1 177 ? 19.673 20.456 -22.762 1.00 82.62 177 GLY A CA 1
ATOM 1343 C C . GLY A 1 177 ? 19.404 20.144 -21.288 1.00 82.62 177 GLY A C 1
ATOM 1344 O O . GLY A 1 177 ? 19.369 18.982 -20.870 1.00 82.62 177 GLY A O 1
ATOM 1345 N N . VAL A 1 178 ? 19.195 21.205 -20.508 1.00 86.25 178 VAL A N 1
ATOM 1346 C CA . VAL A 1 178 ? 18.823 21.140 -19.086 1.00 86.25 178 VAL A CA 1
ATOM 1347 C C . VAL A 1 178 ? 17.382 20.655 -18.901 1.00 86.25 178 VAL A C 1
ATOM 1349 O O . VAL A 1 178 ? 16.665 20.392 -19.871 1.00 86.25 178 VAL A O 1
ATOM 1352 N N . ARG A 1 179 ? 16.936 20.534 -17.649 1.00 86.06 179 ARG A N 1
ATOM 135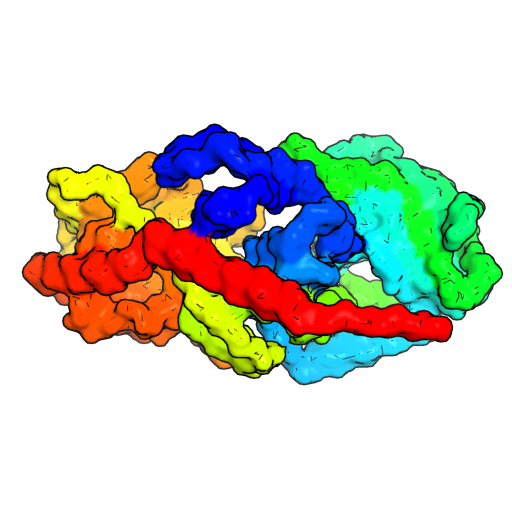3 C CA . ARG A 1 179 ? 15.631 19.974 -17.287 1.00 86.06 179 ARG A CA 1
ATOM 1354 C C . ARG A 1 179 ? 14.474 20.610 -18.059 1.00 86.06 179 ARG A C 1
ATOM 1356 O O . ARG A 1 179 ? 14.166 21.788 -17.912 1.00 86.06 179 ARG A O 1
ATOM 1363 N N . GLY A 1 180 ? 13.811 19.787 -18.867 1.00 80.62 180 GLY A N 1
ATOM 1364 C CA . GLY A 1 180 ? 12.660 20.155 -19.691 1.00 80.62 180 GLY A CA 1
ATOM 1365 C C . GLY A 1 180 ? 13.013 20.717 -21.068 1.00 80.62 180 GLY A C 1
ATOM 1366 O O . GLY A 1 180 ? 12.138 20.807 -21.929 1.00 80.62 180 GLY A O 1
ATOM 1367 N N . GLN A 1 181 ? 14.286 21.025 -21.311 1.00 86.81 181 GLN A N 1
ATOM 1368 C CA . GLN A 1 181 ? 14.802 21.423 -22.610 1.00 86.81 181 GLN A CA 1
ATOM 1369 C C . GLN A 1 181 ? 15.343 20.194 -23.345 1.00 86.81 181 GLN A C 1
ATOM 1371 O O . GLN A 1 181 ? 16.458 19.737 -23.102 1.00 86.81 181 GLN A O 1
ATOM 1376 N N . PHE A 1 182 ? 14.552 19.658 -24.273 1.00 85.25 182 PHE A N 1
ATOM 1377 C CA . PHE A 1 182 ? 14.997 18.572 -25.141 1.00 85.25 182 PHE A CA 1
ATOM 1378 C C . PHE A 1 182 ? 15.778 19.132 -26.327 1.00 85.25 182 PHE A C 1
ATOM 1380 O O . PHE A 1 182 ? 15.244 19.934 -27.093 1.00 85.25 182 PHE A O 1
ATOM 1387 N N . THR A 1 183 ? 17.020 18.686 -26.498 1.00 87.25 183 THR A N 1
ATOM 1388 C CA . THR A 1 183 ? 17.871 19.043 -27.638 1.00 87.25 183 THR A CA 1
ATOM 1389 C C . THR A 1 183 ? 18.148 17.816 -28.509 1.00 87.25 183 THR A C 1
ATOM 1391 O O . THR A 1 183 ? 18.268 16.700 -27.991 1.00 87.25 183 THR A O 1
ATOM 1394 N N . PRO A 1 184 ? 18.204 17.977 -29.841 1.00 89.00 184 PRO A N 1
ATOM 1395 C CA . PRO A 1 184 ? 18.449 16.862 -30.738 1.00 89.00 184 PRO A CA 1
ATOM 1396 C C . PRO A 1 184 ? 19.936 16.500 -30.778 1.00 89.00 184 PRO A C 1
ATOM 1398 O O . PRO A 1 184 ? 20.803 17.375 -30.768 1.00 89.00 184 PRO A O 1
ATOM 1401 N N . THR A 1 185 ? 20.235 15.211 -30.921 1.00 93.06 185 THR A N 1
ATOM 1402 C CA . THR A 1 185 ? 21.573 14.757 -31.302 1.00 93.06 185 THR A CA 1
ATOM 1403 C C . THR A 1 185 ? 21.910 15.163 -32.736 1.00 93.06 185 THR A C 1
ATOM 1405 O O . THR A 1 185 ? 21.028 15.476 -33.545 1.00 93.06 185 THR A O 1
ATOM 1408 N N . ALA A 1 186 ? 23.194 15.066 -33.092 1.00 93.50 186 ALA A N 1
ATOM 1409 C CA . ALA A 1 186 ? 23.582 14.981 -34.496 1.00 93.50 186 ALA A CA 1
ATOM 1410 C C . ALA A 1 186 ? 22.864 13.802 -35.182 1.00 93.50 186 ALA A C 1
ATOM 1412 O O . ALA A 1 186 ? 22.484 12.821 -34.532 1.00 93.50 186 ALA A O 1
ATOM 1413 N N . TRP A 1 187 ? 22.673 13.906 -36.498 1.00 94.12 187 TRP A N 1
ATOM 1414 C CA . TRP A 1 187 ? 22.169 12.795 -37.299 1.00 94.12 187 TRP A CA 1
ATOM 1415 C C . TRP A 1 187 ? 23.216 11.688 -37.367 1.00 94.12 187 TRP A C 1
ATOM 1417 O O . TRP A 1 187 ? 24.369 11.949 -37.699 1.00 94.12 187 TRP A O 1
ATOM 1427 N N . PHE A 1 188 ? 22.803 10.450 -37.124 1.00 94.25 188 PHE A N 1
ATOM 1428 C CA . PHE A 1 188 ? 23.670 9.281 -37.230 1.00 94.25 188 PHE A CA 1
ATOM 1429 C C . PHE A 1 188 ? 22.941 8.119 -37.907 1.00 94.25 188 PHE A C 1
ATOM 1431 O O . PHE A 1 188 ? 21.717 8.125 -38.052 1.00 94.25 188 PHE A O 1
ATOM 1438 N N . ARG A 1 189 ? 23.691 7.112 -38.360 1.00 93.00 189 ARG A N 1
ATOM 1439 C CA . ARG A 1 189 ? 23.143 5.881 -38.949 1.00 93.00 189 ARG A CA 1
ATOM 1440 C C . ARG A 1 189 ? 23.489 4.694 -38.065 1.00 93.00 189 ARG A C 1
ATOM 1442 O O . ARG A 1 189 ? 24.609 4.601 -37.574 1.00 93.00 189 ARG A O 1
ATOM 1449 N N . ALA A 1 190 ? 22.535 3.784 -37.893 1.00 88.75 190 ALA A N 1
ATOM 1450 C CA . ALA A 1 190 ? 22.821 2.499 -37.272 1.00 88.75 190 ALA A CA 1
ATOM 1451 C C . ALA A 1 190 ? 23.673 1.628 -38.219 1.00 88.75 190 ALA A C 1
ATOM 1453 O O . ALA A 1 190 ? 23.470 1.702 -39.435 1.00 88.75 190 ALA A O 1
ATOM 1454 N N . PRO A 1 191 ? 24.576 0.774 -37.697 1.00 87.75 191 PRO A N 1
ATOM 1455 C CA . PRO A 1 191 ? 25.470 -0.040 -38.528 1.00 87.75 191 PRO A CA 1
ATOM 1456 C C . PRO A 1 191 ? 24.733 -1.017 -39.453 1.00 87.75 191 PRO A C 1
ATOM 1458 O O . PRO A 1 191 ? 25.183 -1.314 -40.555 1.00 87.75 191 PRO A O 1
ATOM 1461 N N . ARG A 1 192 ? 23.584 -1.529 -38.998 1.00 89.00 192 ARG A N 1
ATOM 1462 C CA . ARG A 1 192 ? 22.715 -2.451 -39.738 1.00 89.00 192 ARG A CA 1
ATOM 1463 C C . ARG A 1 192 ? 21.269 -2.300 -39.278 1.00 89.00 192 ARG A C 1
ATOM 1465 O O . ARG A 1 192 ? 21.003 -1.779 -38.195 1.00 89.00 192 ARG A O 1
ATOM 1472 N N . ARG A 1 193 ? 20.324 -2.806 -40.073 1.00 85.31 193 ARG A N 1
ATOM 1473 C CA . ARG A 1 193 ? 18.929 -2.935 -39.627 1.00 85.31 193 ARG A CA 1
ATOM 1474 C C . ARG A 1 193 ? 18.839 -3.947 -38.481 1.00 85.31 193 ARG A C 1
ATOM 1476 O O . ARG A 1 193 ? 19.458 -5.007 -38.533 1.00 85.31 193 ARG A O 1
ATOM 1483 N N . GLY A 1 194 ? 18.056 -3.608 -37.465 1.00 82.50 194 GLY A N 1
ATOM 1484 C CA . GLY A 1 194 ? 17.936 -4.367 -36.223 1.00 82.50 194 GLY A CA 1
ATOM 1485 C C . GLY A 1 194 ? 19.158 -4.260 -35.308 1.00 82.50 194 GLY A C 1
ATOM 1486 O O . GLY A 1 194 ? 19.296 -5.098 -34.425 1.00 82.50 194 GLY A O 1
ATOM 1487 N N . ALA A 1 195 ? 20.060 -3.297 -35.528 1.00 86.62 195 ALA A N 1
ATOM 1488 C CA . ALA A 1 195 ? 21.170 -3.061 -34.606 1.00 86.62 195 ALA A CA 1
ATOM 1489 C C . ALA A 1 195 ? 20.670 -2.416 -33.312 1.00 86.62 195 ALA A C 1
ATOM 1491 O O . ALA A 1 195 ? 19.804 -1.533 -33.348 1.00 86.62 195 ALA A O 1
ATOM 1492 N N . HIS A 1 196 ? 21.269 -2.815 -32.194 1.00 88.62 196 HIS A N 1
ATOM 1493 C CA . HIS A 1 196 ? 21.133 -2.103 -30.937 1.00 88.62 196 HIS A CA 1
ATOM 1494 C C . HIS A 1 196 ? 22.060 -0.883 -30.920 1.00 88.62 196 HIS A C 1
ATOM 1496 O O . HIS A 1 196 ? 23.235 -0.950 -31.283 1.00 88.62 196 HIS A O 1
ATOM 1502 N N . VAL A 1 197 ? 21.506 0.246 -30.499 1.00 92.31 197 VAL A N 1
ATOM 1503 C CA . VAL A 1 197 ? 22.214 1.499 -30.257 1.00 92.31 197 VAL A CA 1
ATOM 1504 C C . VAL A 1 197 ? 21.962 1.900 -28.812 1.00 92.31 197 VAL A C 1
ATOM 1506 O O . VAL A 1 197 ? 20.832 1.813 -28.338 1.00 92.31 197 VAL A O 1
ATOM 1509 N N . TYR A 1 198 ? 22.995 2.352 -28.117 1.00 92.62 198 TYR A N 1
ATOM 1510 C CA . TYR A 1 198 ? 22.945 2.666 -26.696 1.00 92.62 198 TYR A CA 1
ATOM 1511 C C . TYR A 1 198 ? 23.166 4.157 -26.478 1.00 92.62 198 TYR A C 1
ATOM 1513 O O . TYR A 1 198 ? 24.169 4.716 -26.919 1.00 92.62 198 TYR A O 1
ATO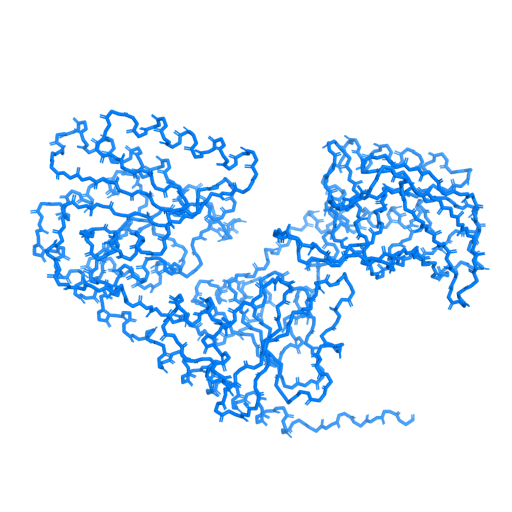M 1521 N N . VAL A 1 199 ? 22.223 4.801 -25.796 1.00 92.75 199 VAL A N 1
ATOM 1522 C CA . VAL A 1 199 ? 22.345 6.177 -25.321 1.00 92.75 199 VAL A CA 1
ATOM 1523 C C . VAL A 1 199 ? 22.952 6.132 -23.928 1.00 92.75 199 VAL A C 1
ATOM 1525 O O . VAL A 1 199 ? 22.286 5.777 -22.956 1.00 92.75 199 VAL A O 1
ATOM 1528 N N . GLN A 1 200 ? 24.229 6.480 -23.856 1.00 93.88 200 GLN A N 1
ATOM 1529 C CA . GLN A 1 200 ? 25.034 6.454 -22.648 1.00 93.88 200 GLN A CA 1
ATOM 1530 C C . GLN A 1 200 ? 25.190 7.845 -22.051 1.00 93.88 200 GLN A C 1
ATOM 1532 O O . GLN A 1 200 ? 25.435 8.828 -22.756 1.00 93.88 200 GLN A O 1
ATOM 1537 N N . SER A 1 201 ? 25.103 7.908 -20.730 1.00 92.75 201 SER A N 1
ATOM 1538 C CA . SER A 1 201 ? 25.333 9.113 -19.939 1.00 92.75 201 SER A CA 1
ATOM 1539 C C . SER A 1 201 ? 25.772 8.744 -18.531 1.00 92.75 201 SER A C 1
ATOM 1541 O O . SER A 1 201 ? 25.441 7.663 -18.044 1.00 92.75 201 SER A O 1
ATOM 1543 N N . VAL A 1 202 ? 26.447 9.665 -17.844 1.00 89.25 202 VAL A N 1
ATOM 1544 C CA . VAL A 1 202 ? 26.659 9.526 -16.399 1.00 89.25 202 VAL A CA 1
ATOM 1545 C C . VAL A 1 202 ? 25.297 9.465 -15.722 1.00 89.25 202 VAL A C 1
ATOM 1547 O O . VAL A 1 202 ? 24.486 10.372 -15.909 1.00 89.25 202 VAL A O 1
ATOM 1550 N N . ALA A 1 203 ? 25.063 8.429 -14.923 1.00 87.44 203 ALA A N 1
ATOM 1551 C CA . ALA A 1 203 ? 23.868 8.319 -14.108 1.00 87.44 203 ALA A CA 1
ATOM 1552 C C . ALA A 1 203 ? 24.159 8.637 -12.645 1.00 87.44 203 ALA A C 1
ATOM 1554 O O . ALA A 1 203 ? 25.258 8.391 -12.149 1.00 87.44 203 ALA A O 1
ATOM 1555 N N . GLN A 1 204 ? 23.170 9.201 -11.963 1.00 83.19 204 GLN A N 1
ATOM 1556 C CA . GLN A 1 204 ? 23.266 9.578 -10.559 1.00 83.19 204 GLN A CA 1
ATOM 1557 C C . GLN A 1 204 ? 22.053 9.050 -9.809 1.00 83.19 204 GLN A C 1
ATOM 1559 O O . GLN A 1 204 ? 20.926 9.138 -10.294 1.00 83.19 204 GLN A O 1
ATOM 1564 N N . ALA A 1 205 ? 22.296 8.483 -8.632 1.00 75.06 205 ALA A N 1
ATOM 1565 C CA . ALA A 1 205 ? 21.224 8.192 -7.697 1.00 75.06 205 ALA A CA 1
ATOM 1566 C C . ALA A 1 205 ? 20.704 9.509 -7.105 1.00 75.06 205 ALA A C 1
ATOM 1568 O O . ALA A 1 205 ? 21.471 10.466 -6.960 1.00 75.06 205 ALA A O 1
ATOM 1569 N N . GLY A 1 206 ? 19.421 9.560 -6.748 1.00 64.75 206 GLY A N 1
ATOM 1570 C CA . GLY A 1 206 ? 18.887 10.678 -5.972 1.00 64.75 206 GLY A CA 1
ATOM 1571 C C . GLY A 1 206 ? 19.690 10.869 -4.679 1.00 64.75 206 GLY A C 1
ATOM 1572 O O . GLY A 1 206 ? 19.868 9.924 -3.915 1.00 64.75 206 GLY A O 1
ATOM 1573 N N . SER A 1 207 ? 20.217 12.076 -4.451 1.00 52.69 207 SER A N 1
ATOM 1574 C CA . SER A 1 207 ? 21.118 12.367 -3.324 1.00 52.69 207 SER A CA 1
ATOM 1575 C C . SER A 1 207 ? 20.388 12.680 -2.011 1.00 52.69 207 SER A C 1
ATOM 1577 O O . SER A 1 207 ? 20.957 12.478 -0.943 1.00 52.69 207 SER A O 1
ATOM 1579 N N . ALA A 1 208 ? 19.132 13.135 -2.072 1.00 49.59 208 ALA A N 1
ATOM 1580 C CA . ALA A 1 208 ? 18.243 13.314 -0.923 1.00 49.59 208 ALA A CA 1
ATOM 1581 C C . ALA A 1 208 ? 16.796 13.514 -1.411 1.00 49.59 208 ALA A C 1
ATOM 1583 O O . ALA A 1 208 ? 16.497 14.498 -2.086 1.00 49.59 208 ALA A O 1
ATOM 1584 N N . GLY A 1 209 ? 15.898 12.575 -1.103 1.00 53.56 209 GLY A N 1
ATOM 1585 C CA . GLY A 1 209 ? 14.480 12.641 -1.477 1.00 53.56 209 GLY A CA 1
ATOM 1586 C C . GLY A 1 209 ? 13.860 11.259 -1.724 1.00 53.56 209 GLY A C 1
ATOM 1587 O O . GLY A 1 209 ? 14.543 10.249 -1.566 1.00 53.56 209 GLY A O 1
ATOM 1588 N N . PRO A 1 210 ? 12.580 11.190 -2.134 1.00 56.50 210 PRO A N 1
ATOM 1589 C CA . PRO A 1 210 ? 11.893 9.934 -2.463 1.00 56.50 210 PRO A CA 1
ATOM 1590 C C . PRO A 1 210 ? 12.416 9.274 -3.752 1.00 56.50 210 PRO A C 1
ATOM 1592 O O . PRO A 1 210 ? 12.035 8.149 -4.073 1.00 56.50 210 PRO A O 1
ATOM 1595 N N . GLU A 1 211 ? 13.274 9.968 -4.509 1.00 72.75 211 GLU A N 1
ATOM 1596 C CA . GLU A 1 211 ? 13.863 9.452 -5.742 1.00 72.75 211 GLU A CA 1
ATOM 1597 C C . GLU A 1 211 ? 14.938 8.408 -5.424 1.00 72.75 211 GLU A C 1
ATOM 1599 O O . GLU A 1 211 ? 16.028 8.731 -4.954 1.00 72.75 211 GLU A O 1
ATOM 1604 N N . SER A 1 212 ? 14.610 7.149 -5.695 1.00 75.12 212 SER A N 1
ATOM 1605 C CA . SER A 1 212 ? 15.447 5.986 -5.385 1.00 75.12 212 SER A CA 1
ATOM 1606 C C . SER A 1 212 ? 16.071 5.341 -6.624 1.00 75.12 212 SER A C 1
ATOM 1608 O O . SER A 1 212 ? 16.860 4.400 -6.509 1.00 75.12 212 SER A O 1
ATOM 1610 N N . ARG A 1 213 ? 15.750 5.854 -7.815 1.00 82.25 213 ARG A N 1
ATOM 1611 C CA . ARG A 1 213 ? 16.254 5.341 -9.087 1.00 82.25 213 ARG A CA 1
ATOM 1612 C C . ARG A 1 213 ? 17.639 5.896 -9.408 1.00 82.25 213 ARG A C 1
ATOM 1614 O O . ARG A 1 213 ? 17.989 7.020 -9.044 1.00 82.25 213 ARG A O 1
ATOM 1621 N N . LEU A 1 214 ? 18.420 5.111 -10.142 1.00 85.12 214 LEU A N 1
ATOM 1622 C CA . LEU A 1 214 ? 19.632 5.576 -10.806 1.00 85.12 214 LEU A CA 1
ATOM 1623 C C . LEU A 1 214 ? 19.237 6.301 -12.095 1.00 85.12 214 LEU A C 1
ATOM 1625 O O . LEU A 1 214 ? 18.774 5.666 -13.026 1.00 85.12 214 LEU A O 1
ATOM 1629 N N . LEU A 1 215 ? 19.404 7.618 -12.184 1.00 87.62 215 LEU A N 1
ATOM 1630 C CA . LEU A 1 215 ? 18.906 8.379 -13.332 1.00 87.62 215 LEU A CA 1
ATOM 1631 C C . LEU A 1 215 ? 20.037 8.825 -14.259 1.00 87.62 215 LEU A C 1
ATOM 1633 O O . LEU A 1 215 ? 20.969 9.499 -13.824 1.00 87.62 215 LEU A O 1
ATOM 1637 N N . GLY A 1 216 ? 19.925 8.474 -15.541 1.00 90.31 216 GLY A N 1
ATOM 1638 C CA . GLY A 1 216 ? 20.740 8.965 -16.657 1.00 90.31 216 GLY A CA 1
ATOM 1639 C C . GLY A 1 216 ? 20.077 10.128 -17.396 1.00 90.31 216 GLY A C 1
ATOM 1640 O O . GLY A 1 216 ? 19.506 11.018 -16.771 1.00 90.31 216 GLY A O 1
ATOM 1641 N N . LEU A 1 217 ? 20.114 10.117 -18.729 1.00 91.75 217 LEU A N 1
ATOM 1642 C CA . LEU A 1 217 ? 19.401 11.085 -19.569 1.00 91.75 217 LEU A CA 1
ATOM 1643 C C . LEU A 1 217 ? 17.997 10.637 -19.951 1.00 91.75 217 LEU A C 1
ATOM 1645 O O . LEU A 1 217 ? 17.684 9.445 -19.980 1.00 91.75 217 LEU A O 1
ATOM 1649 N N . SER A 1 218 ? 17.165 11.621 -20.282 1.00 89.94 218 SER A N 1
ATOM 1650 C CA . SER A 1 218 ? 15.788 11.422 -20.708 1.00 89.94 218 SER A CA 1
ATOM 1651 C C . SER A 1 218 ? 15.633 11.453 -22.219 1.00 89.94 218 SER A C 1
ATOM 1653 O O . SER A 1 218 ? 16.090 12.381 -22.879 1.00 89.94 218 SER A O 1
ATOM 1655 N N . LEU A 1 219 ? 14.905 10.477 -22.750 1.00 87.12 219 LEU A N 1
ATOM 1656 C CA . LEU A 1 219 ? 14.486 10.375 -24.137 1.00 87.12 219 LEU A CA 1
ATOM 1657 C C . LEU A 1 219 ? 13.121 11.027 -24.325 1.00 87.12 219 LEU A C 1
ATOM 1659 O O . LEU A 1 219 ? 12.098 10.525 -23.854 1.00 87.12 219 LEU A O 1
ATOM 1663 N N . GLY A 1 220 ? 13.113 12.140 -25.049 1.00 76.44 220 GLY A N 1
ATOM 1664 C CA . GLY A 1 220 ? 11.896 12.855 -25.401 1.00 76.44 220 GLY A CA 1
ATOM 1665 C C . GLY A 1 220 ? 11.303 12.386 -26.717 1.00 76.44 220 GLY A C 1
ATOM 1666 O O . GLY A 1 220 ? 10.097 12.482 -26.878 1.00 76.44 220 GLY A O 1
ATOM 1667 N N . GLY A 1 221 ? 12.119 11.918 -27.664 1.00 78.06 221 GLY A N 1
ATOM 1668 C CA . GLY A 1 221 ? 11.694 11.578 -29.023 1.00 78.06 221 GLY A CA 1
ATOM 1669 C C . GLY A 1 221 ? 12.809 11.057 -29.903 1.00 78.06 221 GLY A C 1
ATOM 1670 O O . GLY A 1 221 ? 13.984 11.158 -29.560 1.00 78.06 221 GLY A O 1
ATOM 1671 N N . ILE A 1 222 ? 12.432 10.541 -31.063 1.00 81.44 222 ILE A N 1
ATOM 1672 C CA . ILE A 1 222 ? 13.362 10.055 -32.082 1.00 81.44 222 ILE A CA 1
ATOM 1673 C C . ILE A 1 222 ? 12.869 10.618 -33.400 1.00 81.44 222 ILE A C 1
ATOM 1675 O O . ILE A 1 222 ? 11.671 10.612 -33.626 1.00 81.44 222 ILE A O 1
ATOM 1679 N N . GLU A 1 223 ? 13.748 11.087 -34.272 1.00 80.06 223 GLU A N 1
ATOM 1680 C CA . GLU A 1 223 ? 13.394 11.494 -35.628 1.00 80.06 223 GLU A CA 1
ATOM 1681 C C . GLU A 1 223 ? 14.097 10.619 -36.654 1.00 80.06 223 GLU A C 1
ATOM 1683 O O . GLU A 1 223 ? 15.260 10.258 -36.480 1.00 80.06 223 GLU A O 1
ATOM 1688 N N . VAL A 1 224 ? 13.405 10.342 -37.760 1.00 81.50 224 VAL A N 1
ATOM 1689 C CA . VAL A 1 224 ? 13.954 9.629 -38.916 1.00 81.50 224 VAL A CA 1
ATOM 1690 C C . VAL A 1 224 ? 13.947 10.556 -40.122 1.00 81.50 224 VAL A C 1
ATOM 1692 O O . VAL A 1 224 ? 12.909 11.119 -40.480 1.00 81.50 224 VAL A O 1
ATOM 1695 N N . ALA A 1 225 ? 15.103 10.710 -40.765 1.00 83.81 225 ALA A N 1
ATOM 1696 C CA . ALA A 1 225 ? 15.257 11.606 -41.902 1.00 83.81 225 ALA A CA 1
ATOM 1697 C C . ALA A 1 225 ? 14.312 11.214 -43.050 1.00 83.81 225 ALA A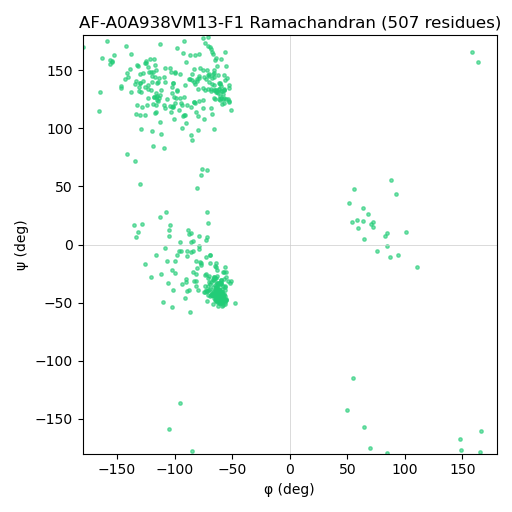 C 1
ATOM 1699 O O . ALA A 1 225 ? 14.191 10.038 -43.389 1.00 83.81 225 ALA A O 1
ATOM 1700 N N . GLY A 1 226 ? 13.653 12.196 -43.671 1.00 74.88 226 GLY A N 1
ATOM 1701 C CA . GLY A 1 226 ? 12.820 11.979 -44.863 1.00 74.88 226 GLY A CA 1
ATOM 1702 C C . GLY A 1 226 ? 11.504 11.225 -44.629 1.00 74.88 226 GLY A C 1
ATOM 1703 O O . GLY A 1 226 ? 10.935 10.707 -45.586 1.00 74.88 226 GLY A O 1
ATOM 1704 N N . LEU A 1 227 ? 11.017 11.137 -43.385 1.00 68.25 227 LEU A N 1
ATOM 1705 C CA . LEU A 1 227 ? 9.781 10.428 -43.036 1.00 68.25 227 LEU A CA 1
ATOM 1706 C C . LEU A 1 227 ? 8.747 11.389 -42.420 1.00 68.25 227 LEU A C 1
ATOM 1708 O O . LEU A 1 227 ? 8.619 11.520 -41.205 1.00 68.25 227 LEU A O 1
ATOM 1712 N N . THR A 1 228 ? 7.979 12.082 -43.263 1.00 62.06 228 THR A N 1
ATOM 1713 C CA . THR A 1 228 ? 6.908 13.016 -42.846 1.00 62.06 228 THR A CA 1
ATOM 1714 C C . THR A 1 228 ? 5.812 12.336 -42.022 1.00 62.06 228 THR A C 1
ATOM 1716 O O . THR A 1 228 ? 5.316 12.928 -41.064 1.00 62.06 228 THR A O 1
ATOM 1719 N N . ALA A 1 229 ? 5.501 11.070 -42.318 1.00 58.88 229 ALA A N 1
ATOM 1720 C CA . ALA A 1 229 ? 4.571 10.257 -41.531 1.00 58.88 229 ALA A CA 1
ATOM 1721 C C . ALA A 1 229 ? 5.018 10.084 -40.065 1.00 58.88 229 ALA A C 1
ATOM 1723 O O . ALA A 1 229 ? 4.179 10.025 -39.171 1.00 58.88 229 ALA A O 1
ATOM 1724 N N . HIS A 1 230 ? 6.330 10.081 -39.801 1.00 59.00 230 HIS A N 1
ATOM 1725 C CA . HIS A 1 230 ? 6.879 10.005 -38.446 1.00 59.00 230 HIS A CA 1
ATOM 1726 C C . HIS A 1 230 ? 6.679 11.312 -37.668 1.00 59.00 230 HIS A C 1
ATOM 1728 O O . HIS A 1 230 ? 6.272 11.286 -36.512 1.00 59.00 230 HIS A O 1
ATOM 1734 N N . ARG A 1 231 ? 6.852 12.469 -38.325 1.00 59.59 231 ARG A N 1
ATOM 1735 C CA . ARG A 1 231 ? 6.542 13.784 -37.728 1.00 59.59 231 ARG A CA 1
ATOM 1736 C C . ARG A 1 231 ? 5.050 13.930 -37.406 1.00 59.59 231 ARG A C 1
ATOM 1738 O O . ARG A 1 231 ? 4.700 14.478 -36.364 1.00 59.59 231 ARG A O 1
ATOM 1745 N N . MET A 1 232 ? 4.171 13.412 -38.269 1.00 59.81 232 MET A N 1
ATOM 1746 C CA . MET A 1 232 ? 2.729 13.324 -37.992 1.00 59.81 232 MET A CA 1
ATOM 1747 C C . MET A 1 232 ? 2.424 12.372 -36.830 1.00 59.81 232 MET A C 1
ATOM 1749 O O . MET A 1 232 ? 1.646 12.725 -35.949 1.00 59.81 232 MET A O 1
ATOM 1753 N N . TRP A 1 233 ? 3.055 11.195 -36.786 1.00 59.09 233 TRP A N 1
ATOM 1754 C CA . TRP A 1 233 ? 2.895 10.238 -35.690 1.00 59.09 233 TRP A CA 1
ATOM 1755 C C . TRP A 1 233 ? 3.359 10.806 -34.344 1.00 59.09 233 TRP A C 1
ATOM 1757 O O . TRP A 1 233 ? 2.649 10.667 -33.348 1.00 59.09 233 TRP A O 1
ATOM 1767 N N . GLU A 1 234 ? 4.495 11.506 -34.290 1.00 58.50 234 GLU A N 1
ATOM 1768 C CA . GLU A 1 234 ? 4.942 12.196 -33.074 1.00 58.50 234 GLU A CA 1
ATOM 1769 C C . GLU A 1 234 ? 3.964 13.300 -32.651 1.00 58.50 234 GLU A C 1
ATOM 1771 O O . GLU A 1 234 ? 3.661 13.432 -31.466 1.00 58.50 234 GLU A O 1
ATOM 1776 N N . ALA A 1 235 ? 3.413 14.062 -33.601 1.00 60.84 235 ALA A N 1
ATOM 1777 C CA . ALA A 1 235 ? 2.406 15.075 -33.295 1.00 60.84 235 ALA A CA 1
ATOM 1778 C C . ALA A 1 235 ? 1.115 14.450 -32.730 1.00 60.84 235 ALA A C 1
ATOM 1780 O O . ALA A 1 235 ? 0.567 14.956 -31.750 1.00 60.84 235 ALA A O 1
ATOM 1781 N N . ILE A 1 236 ? 0.655 13.330 -33.294 1.00 55.50 236 ILE A N 1
ATOM 1782 C CA . ILE A 1 236 ? -0.568 12.628 -32.875 1.00 55.50 236 ILE A CA 1
ATOM 1783 C C . ILE A 1 236 ? -0.379 11.921 -31.523 1.00 55.50 236 ILE A C 1
ATOM 1785 O O . ILE A 1 236 ? -1.196 12.100 -30.616 1.00 55.50 236 ILE A O 1
ATOM 1789 N N . SER A 1 237 ? 0.710 11.168 -31.355 1.00 52.19 237 SER A N 1
ATOM 1790 C CA . SER A 1 237 ? 1.004 10.404 -30.131 1.00 52.19 237 SER A CA 1
ATOM 1791 C C . SER A 1 237 ? 1.278 11.299 -28.917 1.00 52.19 237 SER A C 1
ATOM 1793 O O . SER A 1 237 ? 0.936 10.922 -27.797 1.00 52.19 237 SER A O 1
ATOM 1795 N N . ARG A 1 238 ? 1.828 12.507 -29.121 1.00 52.53 238 ARG A N 1
ATOM 1796 C CA . ARG A 1 238 ? 2.100 13.466 -28.036 1.00 52.53 238 ARG A CA 1
ATOM 1797 C C . ARG A 1 238 ? 0.951 14.425 -27.728 1.00 52.53 238 ARG A C 1
ATOM 1799 O O . ARG A 1 238 ? 0.834 14.830 -26.576 1.00 52.53 238 ARG A O 1
ATOM 1806 N N . ARG A 1 239 ? 0.135 14.836 -28.714 1.00 48.94 239 ARG A N 1
ATOM 1807 C CA . ARG A 1 239 ? -0.923 15.855 -28.506 1.00 48.94 239 ARG A CA 1
ATOM 1808 C C . ARG A 1 239 ? -2.347 15.313 -28.453 1.00 48.94 239 ARG A C 1
ATOM 1810 O O . ARG A 1 239 ? -3.156 15.910 -27.751 1.00 48.94 239 ARG A O 1
ATOM 1817 N N . LEU A 1 240 ? -2.672 14.253 -29.195 1.00 43.41 240 LEU A N 1
ATOM 1818 C CA . LEU A 1 240 ? -4.071 13.879 -29.457 1.00 43.41 240 LEU A CA 1
ATOM 1819 C C . LEU A 1 240 ? -4.499 12.568 -28.789 1.00 43.41 240 LEU A C 1
ATOM 1821 O O . LEU A 1 240 ? -5.679 12.410 -28.493 1.00 43.41 240 LEU A O 1
ATOM 1825 N N . LEU A 1 241 ? -3.573 11.647 -28.494 1.00 52.28 241 LEU A N 1
ATOM 1826 C CA . LEU A 1 241 ? -3.906 10.343 -27.902 1.00 52.28 241 LEU A CA 1
ATOM 1827 C C . LEU A 1 241 ? -2.981 9.962 -26.724 1.00 52.28 241 LEU A C 1
ATOM 1829 O O . LEU A 1 241 ? -2.190 9.023 -26.839 1.00 52.28 241 LEU A O 1
ATOM 1833 N N . PRO A 1 242 ? -3.103 10.618 -25.550 1.00 48.34 242 PRO A N 1
ATOM 1834 C CA . PRO A 1 242 ? -2.341 10.263 -24.343 1.00 48.34 242 PRO A CA 1
ATOM 1835 C C . PRO A 1 242 ? -2.509 8.793 -23.922 1.00 48.34 242 PRO A C 1
ATOM 1837 O O . PRO A 1 242 ? -1.598 8.206 -23.341 1.00 48.34 242 PRO A O 1
ATOM 1840 N N . ALA A 1 243 ? -3.659 8.196 -24.251 1.00 45.28 243 ALA A N 1
ATOM 1841 C CA . ALA A 1 243 ? -3.969 6.788 -24.020 1.00 45.28 243 ALA A CA 1
ATOM 1842 C C . ALA A 1 243 ? -3.098 5.823 -24.847 1.00 45.28 243 ALA A C 1
ATOM 1844 O O . ALA A 1 243 ? -2.835 4.714 -24.404 1.00 45.28 243 ALA A O 1
ATOM 1845 N N . VAL A 1 244 ? -2.606 6.233 -26.023 1.00 47.94 244 VAL A N 1
ATOM 1846 C CA . VAL A 1 244 ? -1.733 5.394 -26.863 1.00 47.94 244 VAL A CA 1
ATOM 1847 C C . VAL A 1 244 ? -0.296 5.417 -26.342 1.00 47.94 244 VAL A C 1
ATOM 1849 O O . VAL A 1 244 ? 0.350 4.374 -26.284 1.00 47.94 244 VAL A O 1
ATOM 1852 N N . GLY A 1 245 ? 0.191 6.575 -25.883 1.00 46.97 245 GLY A N 1
ATOM 1853 C CA . GLY A 1 245 ? 1.495 6.681 -25.215 1.00 46.97 245 GLY A CA 1
ATOM 1854 C C . GLY A 1 245 ? 1.551 5.885 -23.906 1.00 46.97 245 GLY A C 1
ATOM 1855 O O . GLY A 1 245 ? 2.511 5.152 -23.665 1.00 46.97 245 GLY A O 1
ATOM 1856 N N . SER A 1 246 ? 0.491 5.950 -23.093 1.00 44.16 246 SER A N 1
ATOM 1857 C CA . SER A 1 246 ? 0.373 5.127 -21.884 1.00 44.16 246 SER A CA 1
ATOM 1858 C C . SER A 1 246 ? 0.162 3.640 -22.199 1.00 44.16 246 SER A C 1
ATOM 1860 O O . SER A 1 246 ? 0.699 2.794 -21.489 1.00 44.16 246 SER A O 1
ATOM 1862 N N . ALA A 1 247 ? -0.543 3.295 -23.281 1.00 44.84 247 ALA A N 1
ATOM 1863 C CA . ALA A 1 247 ? -0.685 1.913 -23.737 1.00 44.84 247 ALA A CA 1
ATOM 1864 C C . ALA A 1 247 ? 0.660 1.310 -24.172 1.00 44.84 247 ALA A C 1
ATOM 1866 O O . ALA A 1 247 ? 0.994 0.214 -23.735 1.00 44.84 247 ALA A O 1
ATOM 1867 N N . LEU A 1 248 ? 1.470 2.030 -24.957 1.00 45.34 248 LEU A N 1
ATOM 1868 C CA . LEU A 1 248 ? 2.813 1.599 -25.381 1.00 45.34 248 LEU A CA 1
ATOM 1869 C C . LEU A 1 248 ? 3.748 1.330 -24.192 1.00 45.34 248 LEU A C 1
ATOM 1871 O O . LEU A 1 248 ? 4.495 0.354 -24.187 1.00 45.34 248 LEU A O 1
ATOM 1875 N N . ALA A 1 249 ? 3.647 2.148 -23.150 1.00 45.03 249 ALA A N 1
ATOM 1876 C CA . ALA A 1 249 ? 4.371 1.975 -21.899 1.00 45.03 249 ALA A CA 1
ATOM 1877 C C . ALA A 1 249 ? 3.917 0.796 -21.034 1.00 45.03 249 ALA A C 1
ATOM 1879 O O . ALA A 1 249 ? 4.714 0.214 -20.302 1.00 45.03 249 ALA A O 1
ATOM 1880 N N . ARG A 1 250 ? 2.650 0.388 -21.151 1.00 48.84 250 ARG A N 1
ATOM 1881 C CA . ARG A 1 250 ? 2.103 -0.794 -20.470 1.00 48.84 250 ARG A CA 1
ATOM 1882 C C . ARG A 1 250 ? 2.608 -2.118 -21.058 1.00 48.84 250 ARG A C 1
ATOM 1884 O O . ARG A 1 250 ? 2.175 -3.171 -20.596 1.00 48.84 250 ARG A O 1
ATOM 1891 N N . ARG A 1 251 ? 3.565 -2.104 -22.000 1.00 48.56 251 ARG A N 1
ATOM 1892 C CA . ARG A 1 251 ? 4.301 -3.300 -22.459 1.00 48.56 251 ARG A CA 1
ATOM 1893 C C . ARG A 1 251 ? 4.889 -4.103 -21.289 1.00 48.56 251 ARG A C 1
ATOM 1895 O O . ARG A 1 251 ? 4.919 -5.324 -21.366 1.00 48.56 251 ARG A O 1
ATOM 1902 N N . GLN A 1 252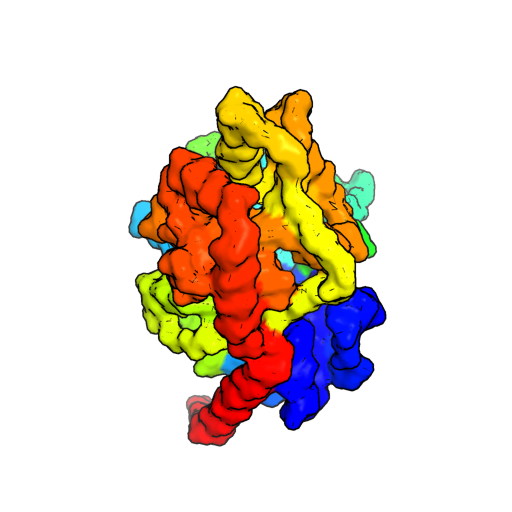 ? 5.260 -3.437 -20.192 1.00 51.91 252 GLN A N 1
ATOM 1903 C CA . GLN A 1 252 ? 5.724 -4.087 -18.960 1.00 51.91 252 GLN A CA 1
ATOM 1904 C C . GLN A 1 252 ? 4.600 -4.861 -18.231 1.00 51.91 252 GLN A C 1
ATOM 1906 O O . GLN A 1 252 ? 4.849 -5.918 -17.657 1.00 51.91 252 GLN A O 1
ATOM 1911 N N . VAL A 1 253 ? 3.337 -4.410 -18.306 1.00 53.94 253 VAL A N 1
ATOM 1912 C CA . VAL A 1 253 ? 2.182 -5.028 -17.614 1.00 53.94 253 VAL A CA 1
ATOM 1913 C C . VAL A 1 253 ? 1.785 -6.376 -18.225 1.00 53.94 253 VAL A C 1
ATOM 1915 O O . VAL A 1 253 ? 1.288 -7.258 -17.525 1.00 53.94 253 VAL A O 1
ATOM 1918 N N . ALA A 1 254 ? 2.022 -6.566 -19.525 1.00 55.28 254 ALA A N 1
ATOM 1919 C CA . ALA A 1 254 ? 1.662 -7.799 -20.223 1.00 55.28 254 ALA A CA 1
ATOM 1920 C C . ALA A 1 254 ? 2.439 -9.036 -19.727 1.00 55.28 254 ALA A C 1
ATOM 1922 O O . ALA A 1 254 ? 1.966 -10.152 -19.936 1.00 55.28 254 ALA A O 1
ATOM 1923 N N . ASP A 1 255 ? 3.574 -8.855 -19.036 1.00 68.12 255 ASP A N 1
ATOM 1924 C CA . ASP A 1 255 ? 4.435 -9.960 -18.597 1.00 68.12 255 ASP A CA 1
ATOM 1925 C C . ASP A 1 255 ? 4.351 -10.289 -17.095 1.00 68.12 255 ASP A C 1
ATOM 1927 O O . ASP A 1 255 ? 5.069 -11.163 -16.613 1.00 68.12 255 ASP A O 1
ATOM 1931 N N . TYR A 1 256 ? 3.430 -9.672 -16.337 1.00 76.31 256 TYR A N 1
ATOM 1932 C CA . TYR A 1 256 ? 3.258 -9.987 -14.906 1.00 76.31 256 TYR A CA 1
ATOM 1933 C C . TYR A 1 256 ? 2.939 -11.459 -14.652 1.00 76.31 256 TYR A C 1
ATOM 1935 O O . TYR A 1 256 ? 3.431 -12.028 -13.685 1.00 76.31 256 TYR A O 1
ATOM 1943 N N . ALA A 1 257 ? 2.166 -12.104 -15.530 1.00 79.38 257 ALA A N 1
ATOM 1944 C CA . ALA A 1 257 ? 1.887 -13.534 -15.408 1.00 79.38 257 ALA A CA 1
ATOM 1945 C C . ALA A 1 257 ? 3.179 -14.369 -15.427 1.00 79.38 257 ALA A C 1
ATOM 1947 O O . ALA A 1 257 ? 3.321 -15.298 -14.637 1.00 79.38 257 ALA A O 1
ATOM 1948 N N . ARG A 1 258 ? 4.120 -14.037 -16.322 1.00 83.56 258 ARG A N 1
ATOM 1949 C CA . ARG A 1 258 ? 5.421 -14.709 -16.416 1.00 83.56 258 ARG A CA 1
ATOM 1950 C C . ARG A 1 258 ? 6.271 -14.399 -15.194 1.00 83.56 258 ARG A C 1
ATOM 1952 O O . ARG A 1 258 ? 6.851 -15.316 -14.625 1.00 83.56 258 ARG A O 1
ATOM 1959 N N . VAL A 1 259 ? 6.289 -13.136 -14.765 1.00 85.00 259 VAL A N 1
ATOM 1960 C CA . VAL A 1 259 ? 7.000 -12.710 -13.556 1.00 85.00 259 VAL A CA 1
ATOM 1961 C C . VAL A 1 259 ? 6.495 -13.485 -12.343 1.00 85.00 259 VAL A C 1
ATOM 1963 O O . VAL A 1 259 ? 7.303 -14.114 -11.676 1.00 85.00 259 VAL A O 1
ATOM 1966 N N . TYR A 1 260 ? 5.187 -13.544 -12.083 1.00 89.25 260 TYR A N 1
ATOM 1967 C CA . TYR A 1 260 ? 4.650 -14.319 -10.959 1.00 89.25 260 TYR A CA 1
ATOM 1968 C C . TYR A 1 260 ? 5.024 -15.802 -11.041 1.00 89.25 260 TYR A C 1
ATOM 1970 O O . TYR A 1 260 ? 5.463 -16.365 -10.045 1.00 89.25 260 TYR A O 1
ATOM 1978 N N . ARG A 1 261 ? 4.917 -16.418 -12.227 1.00 90.06 261 ARG A N 1
ATOM 1979 C CA . ARG A 1 261 ? 5.259 -17.838 -12.438 1.00 90.06 261 ARG A CA 1
ATOM 1980 C C . ARG A 1 261 ? 6.750 -18.146 -12.347 1.00 90.06 261 ARG A C 1
ATOM 1982 O O . ARG A 1 261 ? 7.102 -19.313 -12.243 1.00 90.06 261 ARG A O 1
ATOM 1989 N N . SER A 1 262 ? 7.613 -17.134 -12.420 1.00 88.88 262 SER A N 1
ATOM 1990 C CA . SER A 1 262 ? 9.051 -17.336 -12.241 1.00 88.88 262 SER A CA 1
ATOM 1991 C C . SER A 1 262 ? 9.426 -17.614 -10.782 1.00 88.88 262 SER A C 1
ATOM 1993 O O . SER A 1 262 ? 10.428 -18.277 -10.542 1.00 88.88 262 SER A O 1
ATOM 1995 N N . TYR A 1 263 ? 8.622 -17.158 -9.815 1.00 91.94 263 TYR A N 1
ATOM 1996 C CA . TYR A 1 263 ? 8.872 -17.405 -8.394 1.00 91.94 263 TYR A CA 1
ATOM 1997 C C . TYR A 1 263 ? 8.444 -18.815 -7.995 1.00 91.94 263 TYR A C 1
ATOM 1999 O O . TYR A 1 263 ? 7.402 -19.299 -8.437 1.00 91.94 263 TYR A O 1
ATOM 2007 N N . ALA A 1 264 ? 9.208 -19.446 -7.101 1.00 93.75 264 ALA A N 1
ATOM 2008 C CA . ALA A 1 264 ? 8.822 -20.732 -6.520 1.00 93.75 264 ALA A CA 1
ATOM 2009 C C . ALA A 1 264 ? 7.546 -20.606 -5.669 1.00 93.75 264 ALA A C 1
ATOM 2011 O O . ALA A 1 264 ? 6.704 -21.498 -5.693 1.00 93.75 264 ALA A O 1
ATOM 2012 N N . ALA A 1 265 ? 7.366 -19.473 -4.982 1.00 95.38 265 ALA A N 1
ATOM 2013 C CA . ALA A 1 265 ? 6.115 -19.139 -4.311 1.00 95.38 265 ALA A CA 1
ATOM 2014 C C . ALA A 1 265 ? 5.761 -17.653 -4.444 1.00 95.38 265 ALA A C 1
ATOM 2016 O O . ALA A 1 265 ? 6.617 -16.772 -4.355 1.00 95.38 265 ALA A O 1
ATOM 2017 N N . VAL A 1 266 ? 4.465 -17.366 -4.575 1.00 95.88 266 VAL A N 1
ATOM 2018 C CA . VAL A 1 266 ? 3.904 -16.015 -4.448 1.00 95.88 266 VAL A CA 1
ATOM 2019 C C . VAL A 1 266 ? 2.972 -16.016 -3.241 1.00 95.88 266 VAL A C 1
ATOM 2021 O O . VAL A 1 266 ? 2.019 -16.787 -3.203 1.00 95.88 266 VAL A O 1
ATOM 2024 N N . SER A 1 267 ? 3.244 -15.181 -2.242 1.00 97.00 267 SER A N 1
ATOM 2025 C CA . SER A 1 267 ? 2.488 -15.134 -0.991 1.00 97.00 267 SER A CA 1
ATOM 2026 C C . SER A 1 267 ? 1.721 -13.810 -0.874 1.00 97.00 267 SER A C 1
ATOM 2028 O O . SER A 1 267 ? 2.335 -12.761 -0.658 1.00 97.00 267 SER A O 1
ATOM 2030 N N . PRO A 1 268 ? 0.389 -13.820 -1.066 1.00 96.75 268 PRO A N 1
ATOM 2031 C CA . PRO A 1 268 ? -0.446 -12.638 -0.893 1.00 96.75 268 PRO A CA 1
ATOM 2032 C C . PRO A 1 268 ? -0.590 -12.248 0.583 1.00 96.75 268 PRO A C 1
ATOM 2034 O O . PRO A 1 268 ? -0.695 -13.098 1.462 1.00 96.75 268 PRO A O 1
ATOM 2037 N N . ASN A 1 269 ? -0.672 -10.949 0.860 1.00 95.50 269 ASN A N 1
ATOM 2038 C CA . ASN A 1 269 ? -0.782 -10.417 2.225 1.00 95.50 269 ASN A CA 1
ATOM 2039 C C . ASN A 1 269 ? -2.190 -10.509 2.850 1.00 95.50 269 ASN A C 1
ATOM 2041 O O . ASN A 1 269 ? -2.398 -10.067 3.977 1.00 95.50 269 ASN A O 1
ATOM 2045 N N . SER A 1 270 ? -3.188 -10.969 2.097 1.00 96.62 270 SER A N 1
ATOM 2046 C CA . SER A 1 270 ? -4.579 -11.046 2.539 1.00 96.62 270 SER A CA 1
ATOM 2047 C C . SER A 1 270 ? -5.389 -11.974 1.637 1.00 96.62 270 SER A C 1
ATOM 2049 O O . SER A 1 270 ? -5.037 -12.201 0.475 1.00 96.62 270 SER A O 1
ATOM 2051 N N . ALA A 1 271 ? -6.535 -12.443 2.136 1.00 96.44 271 ALA A N 1
ATOM 2052 C CA . ALA A 1 271 ? -7.500 -13.188 1.329 1.00 96.44 271 ALA A CA 1
ATOM 2053 C C . ALA A 1 271 ? -8.041 -12.367 0.139 1.00 96.44 271 ALA A C 1
ATOM 2055 O O . ALA A 1 271 ? -8.282 -12.916 -0.935 1.00 96.44 271 ALA A O 1
ATOM 2056 N N . TYR A 1 272 ? -8.191 -11.047 0.299 1.00 96.75 272 TYR A N 1
ATOM 2057 C CA . TYR A 1 272 ? -8.635 -10.156 -0.777 1.00 96.75 272 TYR A CA 1
ATOM 2058 C C . TYR A 1 272 ? -7.603 -10.084 -1.908 1.00 96.75 272 TYR A C 1
ATOM 2060 O O . TYR A 1 272 ? -7.942 -10.249 -3.081 1.00 96.75 272 TYR A O 1
ATOM 2068 N N . THR A 1 273 ? -6.330 -9.919 -1.555 1.00 96.19 273 THR A N 1
ATOM 2069 C CA . THR A 1 273 ? -5.218 -9.944 -2.508 1.00 96.19 273 THR A CA 1
ATOM 2070 C C . THR A 1 273 ? -5.102 -11.306 -3.192 1.00 96.19 273 THR A C 1
ATOM 2072 O O . THR A 1 273 ? -4.957 -11.356 -4.412 1.00 96.19 273 THR A O 1
ATOM 2075 N N . ALA A 1 274 ? -5.244 -12.408 -2.447 1.00 96.94 274 ALA A N 1
ATOM 2076 C CA . ALA A 1 274 ? -5.228 -13.764 -2.999 1.00 96.94 274 ALA A CA 1
ATOM 2077 C C . ALA A 1 274 ? -6.347 -13.995 -4.027 1.00 96.94 274 ALA A C 1
ATOM 2079 O O . ALA A 1 274 ? -6.101 -14.545 -5.101 1.00 96.94 274 ALA A O 1
ATOM 2080 N N . TYR A 1 275 ? -7.562 -13.520 -3.734 1.00 96.25 275 TYR A N 1
ATOM 2081 C CA . TYR A 1 275 ? -8.695 -13.604 -4.655 1.00 96.25 275 TYR A CA 1
ATOM 2082 C C . TYR A 1 275 ? -8.392 -12.921 -5.995 1.00 96.25 275 TYR A C 1
ATOM 2084 O O . TYR A 1 275 ? -8.594 -13.520 -7.054 1.00 96.25 275 TYR A O 1
ATOM 2092 N N . TRP A 1 276 ? -7.873 -11.689 -5.971 1.00 94.94 276 TRP A N 1
ATOM 2093 C CA . TRP A 1 276 ? -7.548 -10.951 -7.197 1.00 94.94 276 TRP A CA 1
ATOM 2094 C C . TRP A 1 276 ? -6.342 -11.523 -7.935 1.00 94.94 276 TRP A C 1
ATOM 2096 O O . TRP A 1 276 ? -6.352 -11.582 -9.165 1.00 94.94 276 TRP A O 1
ATOM 2106 N N . LEU A 1 277 ? -5.344 -12.012 -7.199 1.00 93.81 277 LEU A N 1
ATOM 2107 C CA . LEU A 1 277 ? -4.173 -12.675 -7.759 1.00 93.81 277 LEU A CA 1
ATOM 2108 C C . LEU A 1 277 ? -4.585 -13.929 -8.553 1.00 93.81 277 LEU A C 1
ATOM 2110 O O . LEU A 1 277 ? -4.222 -14.067 -9.726 1.00 93.81 277 LEU A O 1
ATOM 2114 N N . LYS A 1 278 ? -5.450 -14.772 -7.974 1.00 94.62 278 LYS A N 1
ATOM 2115 C CA . LYS A 1 278 ? -6.037 -15.929 -8.662 1.00 94.62 278 LYS A CA 1
ATOM 2116 C C . LYS A 1 278 ? -6.900 -15.500 -9.848 1.00 94.62 278 LYS A C 1
ATOM 2118 O O . LYS A 1 278 ? -6.725 -16.000 -10.956 1.00 94.62 278 LYS A O 1
ATOM 2123 N N . ARG A 1 279 ? -7.810 -14.541 -9.648 1.00 92.44 279 ARG A N 1
ATOM 2124 C CA . ARG A 1 279 ? -8.774 -14.100 -10.671 1.00 92.44 279 ARG A CA 1
ATOM 2125 C C . ARG A 1 279 ? -8.112 -13.492 -11.908 1.00 92.44 279 ARG A C 1
ATOM 2127 O O . ARG A 1 279 ? -8.578 -13.723 -13.023 1.00 92.44 279 ARG A O 1
ATOM 2134 N N . TRP A 1 280 ? -7.069 -12.685 -11.740 1.00 89.81 280 TRP A N 1
ATOM 2135 C CA . TRP A 1 280 ? -6.428 -11.991 -12.859 1.00 89.81 280 TRP A CA 1
ATOM 2136 C C . TRP A 1 280 ? -5.311 -12.796 -13.513 1.00 89.81 280 TRP A C 1
ATOM 2138 O O . TRP A 1 280 ? -5.208 -12.799 -14.749 1.00 89.81 280 TRP A O 1
ATOM 2148 N N . TRP A 1 281 ? -4.512 -13.484 -12.697 1.00 89.31 281 TRP A N 1
ATOM 2149 C CA . TRP A 1 281 ? -3.249 -14.085 -13.120 1.00 89.31 281 TRP A CA 1
ATOM 2150 C C . TRP A 1 281 ? -3.230 -15.616 -13.023 1.00 89.31 281 TRP A C 1
ATOM 2152 O O . TRP A 1 281 ? -2.320 -16.243 -13.570 1.00 89.31 281 TRP A O 1
ATOM 2162 N N . GLY A 1 282 ? -4.247 -16.228 -12.405 1.00 92.06 282 GLY A N 1
ATOM 2163 C CA . GLY A 1 282 ? -4.323 -17.678 -12.208 1.00 92.06 282 GLY A CA 1
ATOM 2164 C C . GLY A 1 282 ? -3.269 -18.198 -11.232 1.00 92.06 282 GLY A C 1
ATOM 2165 O O . GLY A 1 282 ? -2.829 -19.332 -11.375 1.00 92.06 282 GLY A O 1
ATOM 2166 N N . ILE A 1 283 ? -2.810 -17.352 -10.307 1.00 92.94 283 ILE A N 1
ATOM 2167 C CA . ILE A 1 283 ? -1.776 -17.690 -9.328 1.00 92.94 283 ILE A CA 1
ATOM 2168 C C . ILE A 1 283 ? -2.450 -17.958 -7.985 1.00 92.94 283 ILE A C 1
ATOM 2170 O O . ILE A 1 283 ? -3.091 -17.070 -7.422 1.00 92.94 283 ILE A O 1
ATOM 2174 N N . ASP A 1 284 ? -2.297 -19.183 -7.492 1.00 94.12 284 ASP A N 1
ATOM 2175 C CA . ASP A 1 284 ? -2.701 -19.583 -6.148 1.00 94.12 284 ASP A CA 1
ATOM 2176 C C . ASP A 1 284 ? -1.503 -19.438 -5.207 1.00 94.12 284 ASP A C 1
ATOM 2178 O O . ASP A 1 284 ? -0.453 -20.038 -5.422 1.00 94.12 284 ASP A O 1
ATOM 2182 N N . GLY A 1 285 ? -1.652 -18.596 -4.186 1.00 90.75 285 GLY A N 1
ATOM 2183 C CA . GLY A 1 285 ? -0.579 -18.252 -3.260 1.00 90.75 285 GLY A CA 1
ATOM 2184 C C . GLY A 1 285 ? -0.982 -18.461 -1.808 1.00 90.75 285 GLY A C 1
ATOM 2185 O O . GLY A 1 285 ? -2.107 -18.132 -1.426 1.00 90.75 285 GLY A O 1
ATOM 2186 N N . HIS A 1 286 ? -0.062 -18.969 -0.984 1.00 93.62 286 HIS A N 1
ATOM 2187 C CA . HIS A 1 286 ? -0.297 -19.097 0.453 1.00 93.62 286 HIS A CA 1
ATOM 2188 C C . HIS A 1 286 ? -0.360 -17.708 1.093 1.00 93.62 286 HIS A C 1
ATOM 2190 O O . HIS A 1 286 ? 0.620 -16.959 1.058 1.00 93.62 286 HIS A O 1
ATOM 2196 N N . VAL A 1 287 ? -1.513 -17.358 1.663 1.00 97.19 287 VAL A N 1
ATOM 2197 C CA . VAL A 1 287 ? -1.696 -16.070 2.336 1.00 97.19 287 VAL A CA 1
ATOM 2198 C C . VAL A 1 287 ? -0.767 -16.005 3.543 1.00 97.19 287 VAL A C 1
ATOM 2200 O O . VAL A 1 287 ? -0.743 -16.944 4.334 1.00 97.19 287 VAL A O 1
ATOM 2203 N N . ILE A 1 288 ? -0.026 -14.908 3.696 1.00 96.69 288 ILE A N 1
ATOM 2204 C CA . ILE A 1 288 ? 0.675 -14.549 4.933 1.00 96.69 288 ILE A CA 1
ATOM 2205 C C . ILE A 1 288 ? 0.294 -13.111 5.273 1.00 96.69 288 ILE A C 1
ATOM 2207 O O . ILE A 1 288 ? 0.823 -12.160 4.698 1.00 96.69 288 ILE A O 1
ATOM 2211 N N . GLU A 1 289 ? -0.650 -12.954 6.200 1.00 95.88 289 GLU A N 1
ATOM 2212 C CA . GLU A 1 289 ? -1.044 -11.648 6.719 1.00 95.88 289 GLU A CA 1
ATOM 2213 C C . GLU A 1 289 ? 0.143 -10.957 7.395 1.00 95.88 289 GLU A C 1
ATOM 2215 O O . GLU A 1 289 ? 0.907 -11.623 8.090 1.00 95.88 289 GLU A O 1
ATOM 2220 N N . PRO A 1 290 ? 0.322 -9.641 7.204 1.00 94.19 290 PRO A N 1
ATOM 2221 C CA . PRO A 1 290 ? 1.407 -8.901 7.836 1.00 94.19 290 PRO A CA 1
ATOM 2222 C C . PRO A 1 290 ? 1.281 -8.917 9.370 1.00 94.19 290 PRO A C 1
ATOM 2224 O O . PRO A 1 290 ? 0.169 -9.018 9.892 1.00 94.19 290 PRO A O 1
ATOM 2227 N N . PRO A 1 291 ? 2.403 -8.778 10.099 1.00 93.62 291 PRO A N 1
ATOM 2228 C CA . PRO A 1 291 ? 2.375 -8.752 11.552 1.00 93.62 291 PRO A CA 1
ATOM 2229 C C . PRO A 1 291 ? 1.684 -7.479 12.043 1.00 93.62 291 PRO A C 1
ATOM 2231 O O . PRO A 1 291 ? 1.988 -6.380 11.577 1.00 93.62 291 PRO A O 1
ATOM 2234 N N . VAL A 1 292 ? 0.778 -7.630 13.001 1.00 91.81 292 VAL A N 1
ATOM 2235 C CA . VAL A 1 292 ? 0.022 -6.542 13.617 1.00 91.81 292 VAL A CA 1
ATOM 2236 C C . VAL A 1 292 ? 0.598 -6.266 14.995 1.00 91.81 292 VAL A C 1
ATOM 2238 O O . VAL A 1 292 ? 0.597 -7.130 15.871 1.00 91.81 292 VAL A O 1
ATOM 2241 N N . VAL A 1 293 ? 1.090 -5.044 15.180 1.00 82.75 293 VAL A N 1
ATOM 2242 C CA . VAL A 1 293 ? 1.651 -4.583 16.451 1.00 82.75 293 VAL A CA 1
ATOM 2243 C C . VAL A 1 293 ? 0.558 -3.848 17.219 1.00 82.75 293 VAL A C 1
ATOM 2245 O O . VAL A 1 293 ? -0.081 -2.935 16.692 1.00 82.75 293 VAL A O 1
ATOM 2248 N N . ALA A 1 294 ? 0.315 -4.265 18.461 1.00 78.31 294 ALA A N 1
ATOM 2249 C CA . ALA A 1 294 ? -0.607 -3.557 19.337 1.00 78.31 294 ALA A CA 1
ATOM 2250 C C . ALA A 1 294 ? -0.032 -2.174 19.703 1.00 78.31 294 ALA A C 1
ATOM 2252 O O . ALA A 1 294 ? 1.181 -2.055 19.892 1.00 78.31 294 ALA A O 1
ATOM 2253 N N . PRO A 1 295 ? -0.871 -1.131 19.821 1.00 74.25 295 PRO A N 1
ATOM 2254 C CA . PRO A 1 295 ? -0.407 0.180 20.249 1.00 74.25 295 PRO A CA 1
ATOM 2255 C C . PRO A 1 295 ? 0.213 0.113 21.649 1.00 74.25 295 PRO A C 1
ATOM 2257 O O . PRO A 1 295 ? -0.300 -0.565 22.543 1.00 74.25 295 PRO A O 1
ATOM 2260 N N . GLN A 1 296 ? 1.316 0.834 21.835 1.00 68.81 296 GLN A N 1
ATOM 2261 C CA . GLN A 1 296 ? 1.986 0.947 23.129 1.00 68.81 296 GLN A CA 1
ATOM 2262 C C . GLN A 1 296 ? 1.189 1.878 24.065 1.00 68.81 296 GLN A C 1
ATOM 2264 O O . GLN A 1 296 ? 0.611 2.865 23.612 1.00 68.81 296 GLN A O 1
ATOM 2269 N N . GLY A 1 297 ? 1.158 1.583 25.372 1.00 59.25 297 GLY A N 1
ATOM 2270 C CA . GLY A 1 297 ? 0.568 2.482 26.382 1.00 59.25 297 GLY A CA 1
ATOM 2271 C C . GLY A 1 297 ? -0.913 2.254 26.728 1.00 59.25 297 GLY A C 1
ATOM 2272 O O . GLY A 1 297 ? -1.668 3.208 26.880 1.00 59.25 297 GLY A O 1
ATOM 2273 N N . GLY A 1 298 ? -1.343 1.000 26.908 1.00 53.03 298 GLY A N 1
ATOM 2274 C CA . GLY A 1 298 ? -2.729 0.621 27.251 1.00 53.03 298 GLY A CA 1
ATOM 2275 C C . GLY A 1 298 ? -3.211 0.929 28.683 1.00 53.03 298 GLY A C 1
ATOM 2276 O O . GLY A 1 298 ? -4.062 0.200 29.186 1.00 53.03 298 GLY A O 1
ATOM 2277 N N . GLY A 1 299 ? -2.664 1.949 29.351 1.00 52.75 299 GLY A N 1
ATOM 2278 C CA . GLY A 1 299 ? -2.976 2.273 30.753 1.00 52.75 299 GLY A CA 1
ATOM 2279 C C . GLY A 1 299 ? -3.974 3.419 30.961 1.00 52.75 299 GLY A C 1
ATOM 2280 O O . GLY A 1 299 ? -4.637 3.464 31.995 1.00 52.75 299 GLY A O 1
ATOM 2281 N N . GLU A 1 300 ? -4.106 4.339 30.002 1.00 60.16 300 GLU A N 1
ATOM 2282 C CA . GLU A 1 300 ? -5.008 5.489 30.142 1.00 60.16 300 GLU A CA 1
ATOM 2283 C C . GLU A 1 300 ? -6.451 5.147 29.727 1.00 60.16 300 GLU A C 1
ATOM 2285 O O . GLU A 1 300 ? -6.664 4.438 28.736 1.00 60.16 300 GLU A O 1
ATOM 2290 N N . PRO A 1 301 ? -7.472 5.668 30.438 1.00 61.91 301 PRO A N 1
ATOM 2291 C CA . PRO A 1 301 ? -8.860 5.541 30.017 1.00 61.91 301 PRO A CA 1
ATOM 2292 C C . PRO A 1 301 ? -9.074 6.114 28.612 1.00 61.91 301 PRO A C 1
ATOM 2294 O O . PRO A 1 301 ? -8.656 7.231 28.305 1.00 61.91 301 PRO A O 1
ATOM 2297 N N . ARG A 1 302 ? -9.775 5.365 27.758 1.00 82.25 302 ARG A N 1
ATOM 2298 C CA . ARG A 1 302 ? -10.112 5.826 26.404 1.00 82.25 302 ARG A CA 1
ATOM 2299 C C . ARG A 1 302 ? -11.048 7.026 26.465 1.00 82.25 302 ARG A C 1
ATOM 2301 O O . ARG A 1 302 ? -12.073 6.987 27.146 1.00 82.25 302 ARG A O 1
ATOM 2308 N N . GLY A 1 303 ? -10.729 8.055 25.687 1.00 84.19 303 GLY A N 1
ATOM 2309 C CA . GLY A 1 303 ? -11.600 9.205 25.485 1.00 84.19 303 GLY A CA 1
ATOM 2310 C C . GLY A 1 303 ? -12.730 8.905 24.489 1.00 84.19 303 GLY A C 1
ATOM 2311 O O . GLY A 1 303 ? -12.650 7.933 23.726 1.00 84.19 303 GLY A O 1
ATOM 2312 N N . PRO A 1 304 ? -13.789 9.734 24.449 1.00 94.69 304 PRO A N 1
ATOM 2313 C CA . PRO A 1 304 ? -14.876 9.660 23.466 1.00 94.69 304 PRO A CA 1
ATOM 2314 C C . PRO A 1 304 ? -14.403 10.117 22.070 1.00 94.69 304 PRO A C 1
ATOM 2316 O O . PRO A 1 304 ? -14.845 11.127 21.522 1.00 94.69 304 PRO A O 1
ATOM 2319 N N . THR A 1 305 ? -13.470 9.366 21.490 1.00 96.88 305 THR A N 1
ATOM 2320 C CA . THR A 1 305 ? -12.775 9.716 20.250 1.00 96.88 305 THR A CA 1
ATOM 2321 C C . THR A 1 305 ? -13.010 8.650 19.189 1.00 96.88 305 THR A C 1
ATOM 2323 O O . THR A 1 305 ? -12.864 7.450 19.446 1.00 96.88 305 THR A O 1
ATOM 2326 N N . ILE A 1 306 ? -13.354 9.100 17.986 1.00 98.50 306 ILE A N 1
ATOM 2327 C CA . ILE A 1 306 ? -13.370 8.300 16.762 1.00 98.50 306 ILE A CA 1
ATOM 2328 C C . ILE A 1 306 ? -12.065 8.579 16.015 1.00 98.50 306 ILE A C 1
ATOM 2330 O O . ILE A 1 306 ? -11.707 9.739 15.830 1.00 98.50 306 ILE A O 1
ATOM 2334 N N . LEU A 1 307 ? -11.366 7.541 15.563 1.00 97.94 307 LEU A N 1
ATOM 2335 C CA . LEU A 1 307 ? -10.078 7.660 14.880 1.00 97.94 307 LEU A CA 1
ATOM 2336 C C . LEU A 1 307 ? -10.131 7.086 13.471 1.00 97.94 307 LEU A C 1
ATOM 2338 O O . LEU A 1 307 ? -10.671 6.007 13.251 1.00 97.94 307 LEU A O 1
ATOM 2342 N N . THR A 1 308 ? -9.480 7.758 12.530 1.00 97.88 308 THR A N 1
ATOM 2343 C CA . THR A 1 308 ? -9.064 7.166 11.256 1.00 97.88 308 THR A CA 1
ATOM 2344 C C . THR A 1 308 ? -7.595 7.472 11.011 1.00 97.88 308 THR A C 1
ATOM 2346 O O . THR A 1 308 ? -7.135 8.595 11.228 1.00 97.88 308 THR A O 1
ATOM 2349 N N . ILE A 1 309 ? -6.857 6.477 10.515 1.00 95.94 309 ILE A N 1
ATOM 2350 C CA . ILE A 1 309 ? -5.447 6.636 10.153 1.00 95.94 309 ILE A CA 1
ATOM 2351 C C . ILE A 1 309 ? -5.241 6.259 8.693 1.00 95.94 309 ILE A C 1
ATOM 2353 O O . ILE A 1 309 ? -5.563 5.153 8.262 1.00 95.94 309 ILE A O 1
ATOM 2357 N N . GLY A 1 310 ? -4.646 7.170 7.932 1.00 92.50 310 GLY A N 1
ATOM 2358 C CA . GLY A 1 310 ? -4.156 6.883 6.596 1.00 92.50 310 GLY A CA 1
ATOM 2359 C C . GLY A 1 310 ? -3.876 8.136 5.784 1.00 92.50 310 GLY A C 1
ATOM 2360 O O . GLY A 1 310 ? -4.424 9.207 6.039 1.00 92.50 310 GLY A O 1
ATOM 2361 N N . ARG A 1 311 ? -3.005 7.968 4.786 1.00 92.88 311 ARG A N 1
ATOM 2362 C CA . ARG A 1 311 ? -2.464 9.056 3.968 1.00 92.88 311 ARG A CA 1
ATOM 2363 C C . ARG A 1 311 ? -3.565 9.939 3.365 1.00 92.88 311 ARG A C 1
ATOM 2365 O O . ARG A 1 311 ? -4.514 9.414 2.781 1.00 92.88 311 ARG A O 1
ATOM 2372 N N . PHE A 1 312 ? -3.401 11.257 3.437 1.00 94.19 312 PHE A N 1
ATOM 2373 C CA . PHE A 1 312 ? -4.230 12.250 2.757 1.00 94.19 312 PHE A CA 1
ATOM 2374 C C . PHE A 1 312 ? -3.800 12.366 1.289 1.00 94.19 312 PHE A C 1
ATOM 2376 O O . PHE A 1 312 ? -2.807 13.019 0.971 1.00 94.19 312 PHE A O 1
ATOM 2383 N N . PHE A 1 313 ? -4.522 11.697 0.386 1.00 90.88 313 PHE A N 1
ATOM 2384 C CA . PHE A 1 313 ? -4.241 11.734 -1.053 1.00 90.88 313 PHE A CA 1
ATOM 2385 C C . PHE A 1 313 ? -5.493 11.440 -1.901 1.00 90.88 313 PHE A C 1
ATOM 2387 O O . PHE A 1 313 ? -6.440 10.791 -1.432 1.00 90.88 313 PHE A O 1
ATOM 2394 N N . ARG A 1 314 ? -5.487 11.898 -3.163 1.00 83.94 314 ARG A N 1
ATOM 2395 C CA . ARG A 1 314 ? -6.532 11.611 -4.167 1.00 83.94 314 ARG A CA 1
ATOM 2396 C C . ARG A 1 314 ? -6.120 10.491 -5.131 1.00 83.94 314 ARG A C 1
ATOM 2398 O O . ARG A 1 314 ? -4.954 10.355 -5.511 1.00 83.94 314 ARG A O 1
ATOM 2405 N N . GLY A 1 315 ? -7.118 9.721 -5.574 1.00 78.94 315 GLY A N 1
ATOM 2406 C CA . GLY A 1 315 ? -6.952 8.552 -6.448 1.00 78.94 315 GLY A CA 1
ATOM 2407 C C . GLY A 1 315 ? -6.619 7.265 -5.682 1.00 78.94 315 GLY A C 1
ATOM 2408 O O . GLY A 1 315 ? -6.534 7.278 -4.458 1.00 78.94 315 GLY A O 1
ATOM 2409 N N . GLY A 1 316 ? -6.447 6.153 -6.406 1.00 78.62 316 GLY A N 1
ATOM 2410 C CA . GLY A 1 316 ? -6.083 4.847 -5.833 1.00 78.62 316 GLY A CA 1
ATOM 2411 C C . GLY A 1 316 ? -6.961 4.425 -4.645 1.00 78.62 316 GLY A C 1
ATOM 2412 O O . GLY A 1 316 ? -8.157 4.709 -4.613 1.00 78.62 316 GLY A O 1
ATOM 2413 N N . HIS A 1 317 ? -6.353 3.786 -3.643 1.00 76.62 317 HIS A N 1
ATOM 2414 C CA . HIS A 1 317 ? -6.991 3.388 -2.378 1.00 76.62 317 HIS A CA 1
ATOM 2415 C C . HIS A 1 317 ? -7.103 4.547 -1.366 1.00 76.62 317 HIS A C 1
ATOM 2417 O O . HIS A 1 317 ? -6.686 4.437 -0.203 1.00 76.62 317 HIS A O 1
ATOM 2423 N N . SER A 1 318 ? -7.607 5.702 -1.810 1.00 87.00 318 SER A N 1
ATOM 2424 C CA . SER A 1 318 ? -7.873 6.837 -0.918 1.00 87.00 318 SER A CA 1
ATOM 2425 C C . SER A 1 318 ? -8.776 6.406 0.243 1.00 87.00 318 SER A C 1
ATOM 2427 O O . SER A 1 318 ? -9.690 5.598 0.070 1.00 87.00 318 SER A O 1
ATOM 2429 N N . LYS A 1 319 ? -8.536 6.952 1.440 1.00 91.19 319 LYS A N 1
ATOM 2430 C CA . LYS A 1 319 ? -9.280 6.567 2.650 1.00 91.19 319 LYS A CA 1
ATOM 2431 C C . LYS A 1 319 ? -10.665 7.203 2.755 1.00 91.19 319 LYS A C 1
ATOM 2433 O O . LYS A 1 319 ? -11.367 6.902 3.712 1.00 91.19 319 LYS A O 1
ATOM 2438 N N . LYS A 1 320 ? -11.056 8.040 1.782 1.00 94.88 320 LYS A N 1
ATOM 2439 C CA . LYS A 1 320 ? -12.368 8.711 1.723 1.00 94.88 320 LYS A CA 1
ATOM 2440 C C . LYS A 1 320 ? -12.655 9.522 2.998 1.00 94.88 320 LYS A C 1
ATOM 2442 O O . LYS A 1 320 ? -13.713 9.404 3.616 1.00 94.88 320 LYS A O 1
ATOM 2447 N N . HIS A 1 321 ? -11.667 10.318 3.427 1.00 97.25 321 HIS A N 1
ATOM 2448 C CA . HIS A 1 321 ? -11.757 11.169 4.624 1.00 97.25 321 HIS A CA 1
ATOM 2449 C C . HIS A 1 321 ? -12.948 12.125 4.556 1.00 97.25 321 HIS A C 1
ATOM 2451 O O . HIS A 1 321 ? -13.593 12.362 5.569 1.00 97.25 321 HIS A O 1
ATOM 2457 N N . ASP A 1 322 ? -13.263 12.630 3.366 1.00 96.56 322 ASP A N 1
ATOM 2458 C CA . ASP A 1 322 ? -14.407 13.498 3.083 1.00 96.56 322 ASP A CA 1
ATOM 2459 C C . ASP A 1 322 ? -15.749 12.860 3.467 1.00 96.56 322 ASP A C 1
ATOM 2461 O O . ASP A 1 322 ? -16.571 13.505 4.117 1.00 96.56 322 ASP A O 1
ATOM 2465 N N . VAL A 1 323 ? -15.945 11.581 3.138 1.00 97.12 323 VAL A N 1
ATOM 2466 C CA . VAL A 1 323 ? -17.155 10.820 3.495 1.00 97.12 323 VAL A CA 1
ATOM 2467 C C . VAL A 1 323 ? -17.297 10.707 5.011 1.00 97.12 323 VAL A C 1
ATOM 2469 O O . VAL A 1 323 ? -18.375 10.943 5.556 1.00 97.12 323 VAL A O 1
ATOM 2472 N N . MET A 1 324 ? -16.200 10.388 5.701 1.00 98.50 324 MET A N 1
ATOM 2473 C CA . MET A 1 324 ? -16.185 10.258 7.160 1.00 98.50 324 MET A CA 1
ATOM 2474 C C . MET A 1 324 ? -16.409 11.606 7.857 1.00 98.50 324 MET A C 1
ATOM 2476 O O . MET A 1 324 ? -17.222 11.692 8.774 1.00 98.50 324 MET A O 1
ATOM 2480 N N . VAL A 1 325 ? -15.766 12.682 7.389 1.00 98.56 325 VAL A N 1
ATOM 2481 C CA . VAL A 1 325 ? -16.002 14.042 7.905 1.00 98.56 325 VAL A CA 1
ATOM 2482 C C . VAL A 1 325 ? -17.466 14.435 7.716 1.00 98.56 325 VAL A C 1
ATOM 2484 O O . VAL A 1 325 ? -18.097 14.902 8.661 1.00 98.56 325 VAL A O 1
ATOM 2487 N N . GLY A 1 326 ? -18.043 14.187 6.536 1.00 98.38 326 GLY A N 1
ATOM 2488 C CA . GLY A 1 326 ? -19.461 14.442 6.275 1.00 98.38 326 GLY A CA 1
ATOM 2489 C C . GLY A 1 326 ? -20.394 13.665 7.210 1.00 98.38 326 GLY A C 1
ATOM 2490 O O . GLY A 1 326 ? -21.343 14.236 7.745 1.00 98.38 326 GLY A O 1
ATOM 2491 N N . ALA A 1 327 ? -20.107 12.385 7.464 1.00 98.50 327 ALA A N 1
ATOM 2492 C CA . ALA A 1 327 ? -20.878 11.565 8.397 1.00 98.50 327 ALA A CA 1
ATOM 2493 C C . ALA A 1 327 ? -20.808 12.101 9.838 1.00 98.50 327 ALA A C 1
ATOM 2495 O O . ALA A 1 327 ? -21.841 12.234 10.494 1.00 98.50 327 ALA A O 1
ATOM 2496 N N . PHE A 1 328 ? -19.619 12.470 10.318 1.00 98.75 328 PHE A N 1
ATOM 2497 C CA . PHE A 1 328 ? -19.461 13.006 11.671 1.00 98.75 328 PHE A CA 1
ATOM 2498 C C . PHE A 1 328 ? -20.164 14.357 11.851 1.00 98.75 328 PHE A C 1
ATOM 2500 O O . PHE A 1 328 ? -20.837 14.571 12.858 1.00 98.75 328 PHE A O 1
ATOM 2507 N N . ARG A 1 329 ? -20.096 15.243 10.849 1.00 98.62 329 ARG A N 1
ATOM 2508 C CA . ARG A 1 329 ? -20.838 16.514 10.859 1.00 98.62 329 ARG A CA 1
ATOM 2509 C C . ARG A 1 329 ? -22.332 16.299 11.036 1.00 98.62 329 ARG A C 1
ATOM 2511 O O . ARG A 1 329 ? -22.923 16.884 11.936 1.00 98.62 329 ARG A O 1
ATOM 2518 N N . ARG A 1 330 ? -22.912 15.377 10.260 1.00 98.31 330 ARG A N 1
ATOM 2519 C CA . ARG A 1 330 ? -24.326 14.998 10.390 1.00 98.31 330 ARG A CA 1
ATOM 2520 C C . ARG A 1 330 ? -24.668 14.519 11.800 1.00 98.31 330 ARG A C 1
ATOM 2522 O O . ARG A 1 330 ? -25.738 14.845 12.300 1.00 98.31 330 ARG A O 1
ATOM 2529 N N . MET A 1 331 ? -23.778 13.768 12.453 1.00 98.50 331 MET A N 1
ATOM 2530 C CA . MET A 1 331 ? -23.978 13.351 13.845 1.00 98.50 331 MET A CA 1
ATOM 2531 C C . MET A 1 331 ? -23.981 14.552 14.804 1.00 98.50 331 MET A C 1
ATOM 2533 O O . MET A 1 331 ? -24.837 14.618 15.683 1.00 98.50 331 MET A O 1
ATOM 2537 N N . CYS A 1 332 ? -23.059 15.507 14.642 1.00 98.38 332 CYS A N 1
ATOM 2538 C CA . CYS A 1 332 ? -23.004 16.734 15.449 1.00 98.38 332 CYS A CA 1
ATOM 2539 C C . CYS A 1 332 ? -24.229 17.635 15.244 1.00 98.38 332 CYS A C 1
ATOM 2541 O O . CYS A 1 332 ? -24.791 18.125 16.229 1.00 98.38 332 CYS A O 1
ATOM 2543 N N . ASP A 1 333 ? -24.655 17.814 13.994 1.00 97.94 333 ASP A N 1
ATOM 2544 C CA . ASP A 1 333 ? -25.847 18.585 13.625 1.00 97.94 333 ASP A CA 1
ATOM 2545 C C . ASP A 1 333 ? -27.114 17.936 14.211 1.00 97.94 333 ASP A C 1
ATOM 2547 O O . ASP A 1 333 ? -28.003 18.627 14.700 1.00 97.94 333 ASP A O 1
ATOM 2551 N N . ALA A 1 334 ? -27.148 16.600 14.274 1.00 97.44 334 ALA A N 1
ATOM 2552 C CA . ALA A 1 334 ? -28.195 15.822 14.939 1.00 97.44 334 ALA A CA 1
ATOM 2553 C C . ALA A 1 334 ? -28.063 15.759 16.478 1.00 97.44 334 ALA A C 1
ATOM 2555 O O . ALA A 1 334 ? -28.798 15.017 17.129 1.00 97.44 334 ALA A O 1
ATOM 2556 N N . GLY A 1 335 ? -27.135 16.515 17.076 1.00 97.44 335 GLY A N 1
ATOM 2557 C CA . GLY A 1 335 ? -27.033 16.676 18.529 1.00 97.44 335 GLY A CA 1
ATOM 2558 C C . GLY A 1 335 ? -25.958 15.841 19.231 1.00 97.44 335 GLY A C 1
ATOM 2559 O O . GLY A 1 335 ? -25.944 15.815 20.459 1.00 97.44 335 GLY A O 1
ATOM 2560 N N . LEU A 1 336 ? -25.029 15.189 18.519 1.00 97.88 336 LEU A N 1
ATOM 2561 C CA . LEU A 1 336 ? -23.865 14.559 19.161 1.00 97.88 336 LEU A CA 1
ATOM 2562 C C . LEU A 1 336 ? -23.028 15.622 19.896 1.00 97.88 336 LEU A C 1
ATOM 2564 O O . LEU A 1 336 ? -22.644 16.642 19.315 1.00 97.88 336 LEU A O 1
ATOM 2568 N N . ARG A 1 337 ? -22.732 15.378 21.176 1.00 96.06 337 ARG A N 1
ATOM 2569 C CA . ARG A 1 337 ? -21.911 16.241 22.041 1.00 96.06 337 ARG A CA 1
ATOM 2570 C C . ARG A 1 337 ? -20.854 15.410 22.765 1.00 96.06 337 ARG A C 1
ATOM 2572 O O . ARG A 1 337 ? -21.042 14.216 22.975 1.00 96.06 337 ARG A O 1
ATOM 2579 N N . GLY A 1 338 ? -19.740 16.044 23.129 1.00 95.88 338 GLY A N 1
ATOM 2580 C CA . GLY A 1 338 ? -18.665 15.427 23.916 1.00 95.88 338 GLY A CA 1
ATOM 2581 C C . GLY A 1 338 ? -17.751 14.456 23.161 1.00 95.88 338 GLY A C 1
ATOM 2582 O O . GLY A 1 338 ? -16.757 14.030 23.732 1.00 95.88 338 GLY A O 1
ATOM 2583 N N . TRP A 1 339 ? -18.041 14.132 21.896 1.00 97.81 339 TRP A N 1
ATOM 2584 C CA . TRP A 1 339 ? -17.197 13.272 21.061 1.00 97.81 339 TRP A CA 1
ATOM 2585 C C . TRP A 1 339 ? -16.325 14.078 20.102 1.00 97.81 339 TRP A C 1
ATOM 2587 O O . TRP A 1 339 ? -16.742 15.133 19.619 1.00 97.81 339 TRP A O 1
ATOM 2597 N N . ARG A 1 340 ? -15.136 13.552 19.796 1.00 98.12 340 ARG A N 1
ATOM 2598 C CA . ARG A 1 340 ? -14.205 14.110 18.802 1.00 98.12 340 ARG A CA 1
ATOM 2599 C C . ARG A 1 340 ? -13.956 13.120 17.673 1.00 98.12 340 ARG A C 1
ATOM 2601 O O . ARG A 1 340 ? -13.941 11.910 17.905 1.00 98.12 340 ARG A O 1
ATOM 2608 N N . PHE A 1 341 ? -13.712 13.628 16.471 1.00 98.62 341 PHE A N 1
ATOM 2609 C CA . PHE A 1 341 ? -13.240 12.822 15.347 1.00 98.62 341 PHE A CA 1
ATOM 2610 C C . PHE A 1 341 ? -11.822 13.231 14.959 1.00 98.62 341 PHE A C 1
ATOM 2612 O O . PHE A 1 341 ? -11.562 14.399 14.700 1.00 98.62 341 PHE A O 1
ATOM 2619 N N . VAL A 1 342 ? -10.903 12.273 14.917 1.00 98.19 342 VAL A N 1
ATOM 2620 C CA . VAL A 1 342 ? -9.484 12.519 14.666 1.00 98.19 342 VAL A CA 1
ATOM 2621 C C . VAL A 1 342 ? -9.054 11.819 13.385 1.00 98.19 342 VAL A C 1
ATOM 2623 O O . VAL A 1 342 ? -9.245 10.611 13.220 1.00 98.19 342 VAL A O 1
ATOM 2626 N N . LEU A 1 343 ? -8.437 12.578 12.482 1.00 98.06 343 LEU A N 1
ATOM 2627 C CA . LEU A 1 343 ? -7.833 12.080 11.252 1.00 98.06 343 LEU A CA 1
ATOM 2628 C C . LEU A 1 343 ? -6.321 12.281 11.323 1.00 98.06 343 LEU A C 1
ATOM 2630 O O . LEU A 1 343 ? -5.862 13.411 11.462 1.00 98.06 343 LEU A O 1
ATOM 2634 N N . ALA A 1 344 ? -5.547 11.209 11.173 1.00 96.94 344 ALA A N 1
ATOM 2635 C CA . ALA A 1 344 ? -4.088 11.283 11.146 1.00 96.94 344 ALA A CA 1
ATOM 2636 C C . ALA A 1 344 ? -3.504 10.534 9.943 1.00 96.94 344 ALA A C 1
ATOM 2638 O O . ALA A 1 344 ? -4.033 9.509 9.508 1.00 96.94 344 ALA A O 1
ATOM 2639 N N . GLY A 1 345 ? -2.393 11.022 9.401 1.00 94.19 345 GLY A N 1
ATOM 2640 C CA . GLY A 1 345 ? -1.674 10.320 8.341 1.00 94.19 345 GLY A CA 1
ATOM 2641 C C . GLY A 1 345 ? -0.778 11.221 7.509 1.00 94.19 345 GLY A C 1
ATOM 2642 O O . GLY A 1 345 ? -0.904 12.442 7.535 1.00 94.19 345 GLY A O 1
ATOM 2643 N N . GLY A 1 346 ? 0.116 10.598 6.742 1.00 92.56 346 GLY A N 1
ATOM 2644 C CA . GLY A 1 346 ? 1.021 11.336 5.865 1.00 92.56 346 GLY A CA 1
ATOM 2645 C C . GLY A 1 346 ? 0.290 12.088 4.749 1.00 92.56 346 GLY A C 1
ATOM 2646 O O . GLY A 1 346 ? -0.825 11.718 4.371 1.00 92.56 346 GLY A O 1
ATOM 2647 N N . VAL A 1 347 ? 0.914 13.105 4.175 1.00 92.19 347 VAL A N 1
ATOM 2648 C CA . VAL A 1 347 ? 0.361 13.876 3.057 1.00 92.19 347 VAL A CA 1
ATOM 2649 C C . VAL A 1 347 ? 1.016 13.435 1.751 1.00 92.19 347 VAL A C 1
ATOM 2651 O O . VAL A 1 347 ? 2.220 13.210 1.679 1.00 92.19 347 VAL A O 1
ATOM 2654 N N . GLY A 1 348 ? 0.217 13.248 0.697 1.00 83.81 348 GLY A N 1
ATOM 2655 C CA . GLY A 1 348 ? 0.773 12.964 -0.625 1.00 83.81 348 GLY A CA 1
ATOM 2656 C C . GLY A 1 348 ? 1.569 14.152 -1.182 1.00 83.81 348 GLY A C 1
ATOM 2657 O O . GLY A 1 348 ? 1.242 15.314 -0.949 1.00 83.81 348 GLY A O 1
ATOM 2658 N N . GLU A 1 349 ? 2.609 13.870 -1.961 1.00 80.12 349 GLU A N 1
ATOM 2659 C CA . GLU A 1 349 ? 3.538 14.897 -2.458 1.00 80.12 349 GLU A CA 1
ATOM 2660 C C . GLU A 1 349 ? 2.983 15.716 -3.636 1.00 80.12 349 GLU A C 1
ATOM 2662 O O . GLU A 1 349 ? 3.508 16.782 -3.979 1.00 80.12 349 GLU A O 1
ATOM 2667 N N . ARG A 1 350 ? 1.909 15.243 -4.281 1.00 81.19 350 ARG A N 1
ATOM 2668 C CA . ARG A 1 350 ? 1.329 15.901 -5.459 1.00 81.19 350 ARG A CA 1
ATOM 2669 C C . ARG A 1 350 ? 0.546 17.145 -5.041 1.00 81.19 350 ARG A C 1
ATOM 2671 O O . ARG A 1 350 ? -0.064 17.191 -3.975 1.00 81.19 350 ARG A O 1
ATOM 2678 N N . ALA A 1 351 ? 0.489 18.149 -5.916 1.00 82.94 351 ALA A N 1
ATOM 2679 C CA . ALA A 1 351 ? -0.307 19.355 -5.665 1.00 82.94 351 ALA A CA 1
ATOM 2680 C C . ALA A 1 351 ? -1.793 19.031 -5.398 1.00 82.94 351 ALA A C 1
ATOM 2682 O O . ALA A 1 351 ? -2.414 19.636 -4.528 1.00 82.94 351 ALA A O 1
ATOM 2683 N N . GLU A 1 352 ? -2.336 18.025 -6.090 1.00 88.12 352 GLU A N 1
ATOM 2684 C CA . GLU A 1 352 ? -3.698 17.516 -5.884 1.00 88.12 352 GLU A CA 1
ATOM 2685 C C . GLU A 1 352 ? -3.911 16.906 -4.489 1.00 88.12 352 GLU A C 1
ATOM 2687 O O . GLU A 1 352 ? -5.000 17.028 -3.926 1.00 88.12 352 GLU A O 1
ATOM 2692 N N . ASP A 1 353 ? -2.879 16.285 -3.912 1.00 90.94 353 ASP A N 1
ATOM 2693 C CA . ASP A 1 353 ? -2.939 15.676 -2.581 1.00 90.94 353 ASP A CA 1
ATOM 2694 C C . ASP A 1 353 ? -2.952 16.759 -1.489 1.00 90.94 353 ASP A C 1
ATOM 2696 O O . ASP A 1 353 ? -3.772 16.706 -0.570 1.00 90.94 353 ASP A O 1
ATOM 2700 N N . ARG A 1 354 ? -2.139 17.816 -1.646 1.00 93.12 354 ARG A N 1
ATOM 2701 C CA . ARG A 1 354 ? -2.195 19.010 -0.780 1.00 93.12 354 ARG A CA 1
ATOM 2702 C C . ARG A 1 354 ? -3.538 19.735 -0.879 1.00 93.12 354 ARG A C 1
ATOM 2704 O O . ARG A 1 354 ? -4.110 20.120 0.139 1.00 93.12 354 ARG A O 1
ATOM 2711 N N . ALA A 1 355 ? -4.075 19.885 -2.090 1.00 93.94 355 ALA A N 1
ATOM 2712 C CA . ALA A 1 355 ? -5.395 20.480 -2.299 1.00 93.94 355 ALA A CA 1
ATOM 2713 C C . ALA A 1 355 ? -6.514 19.644 -1.654 1.00 93.94 355 ALA A C 1
ATOM 2715 O O . ALA A 1 355 ? -7.478 20.195 -1.119 1.00 93.94 355 ALA A O 1
ATOM 2716 N N . TYR A 1 356 ? -6.382 18.314 -1.671 1.00 95.31 356 TYR A N 1
ATOM 2717 C CA . TYR A 1 356 ? -7.294 17.415 -0.973 1.00 95.31 356 TYR A CA 1
ATOM 2718 C C . TYR A 1 356 ? -7.240 17.610 0.544 1.00 95.31 356 TYR A C 1
ATOM 2720 O O . TYR A 1 356 ? -8.294 17.810 1.142 1.00 95.31 356 TYR A O 1
ATOM 2728 N N . LEU A 1 357 ? -6.051 17.650 1.157 1.00 96.81 357 LEU A N 1
ATOM 2729 C CA . LEU A 1 357 ? -5.912 17.956 2.587 1.00 96.81 357 LEU A CA 1
ATOM 2730 C C . LEU A 1 357 ? -6.579 19.292 2.950 1.00 96.81 357 LEU A C 1
ATOM 2732 O O . LEU A 1 357 ? -7.385 19.341 3.878 1.00 96.81 357 LEU A O 1
ATOM 2736 N N . ALA A 1 358 ? -6.318 20.352 2.181 1.00 96.94 358 ALA A N 1
ATOM 2737 C CA . ALA A 1 358 ? -6.926 21.662 2.412 1.00 96.94 358 ALA A CA 1
ATOM 2738 C C . ALA A 1 358 ? -8.464 21.629 2.298 1.00 96.94 358 ALA A C 1
ATOM 2740 O O . ALA A 1 358 ? -9.171 22.352 3.001 1.00 96.94 358 ALA A O 1
ATOM 2741 N N . ALA A 1 359 ? -9.020 20.786 1.421 1.00 97.12 359 ALA A N 1
ATOM 2742 C CA . ALA A 1 359 ? -10.463 20.568 1.352 1.00 97.12 359 ALA A CA 1
ATOM 2743 C C . ALA A 1 359 ? -11.000 19.861 2.608 1.00 97.12 359 ALA A C 1
ATOM 2745 O O . ALA A 1 359 ? -12.022 20.290 3.137 1.00 97.12 359 ALA A O 1
ATOM 2746 N N . ILE A 1 360 ? -10.301 18.842 3.118 1.00 97.94 360 ILE A N 1
ATOM 2747 C CA . ILE A 1 360 ? -10.669 18.152 4.366 1.00 97.94 360 ILE A CA 1
ATOM 2748 C C . ILE A 1 360 ? -10.627 19.108 5.562 1.00 97.94 360 ILE A C 1
ATOM 2750 O O . ILE A 1 360 ? -11.581 19.156 6.332 1.00 97.94 360 ILE A O 1
ATOM 2754 N N . GLN A 1 361 ? -9.573 19.917 5.687 1.00 98.06 361 GLN A N 1
ATOM 2755 C CA . GLN A 1 361 ? -9.449 20.905 6.763 1.00 98.06 361 GLN A CA 1
ATOM 2756 C C . GLN A 1 361 ? -10.588 21.929 6.727 1.00 98.06 361 GLN A C 1
ATOM 2758 O O . GLN A 1 361 ? -11.188 22.203 7.760 1.00 98.06 361 GLN A O 1
ATOM 2763 N N . ARG A 1 362 ? -10.955 22.438 5.542 1.00 98.12 362 ARG A N 1
ATOM 2764 C CA . ARG A 1 362 ? -12.126 23.320 5.389 1.00 98.12 362 ARG A CA 1
ATOM 2765 C C . ARG A 1 362 ? -13.433 22.626 5.759 1.00 98.12 362 ARG A C 1
ATOM 2767 O O . ARG A 1 362 ? -14.269 23.228 6.419 1.00 98.12 362 ARG A O 1
ATOM 2774 N N . LEU A 1 363 ? -13.616 21.366 5.360 1.00 97.38 363 LEU A N 1
ATOM 2775 C CA . LEU A 1 363 ? -14.810 20.597 5.723 1.00 97.38 363 LEU A CA 1
ATOM 2776 C C . LEU A 1 363 ? -14.924 20.365 7.234 1.00 97.38 363 LEU A C 1
ATOM 2778 O O . LEU A 1 363 ? -16.046 20.245 7.718 1.00 97.38 363 LEU A O 1
ATOM 2782 N N . ALA A 1 364 ? -13.797 20.301 7.945 1.00 98.00 364 ALA A N 1
ATOM 2783 C CA . ALA A 1 364 ? -13.722 20.086 9.386 1.00 98.00 364 ALA A CA 1
ATOM 2784 C C . ALA A 1 364 ? -13.980 21.351 10.231 1.00 98.00 364 ALA A C 1
ATOM 2786 O O . ALA A 1 364 ? -14.318 21.233 11.409 1.00 98.00 364 ALA A O 1
ATOM 2787 N N . GLN A 1 365 ? -13.844 22.551 9.655 1.00 97.38 365 GLN A N 1
ATOM 2788 C CA . GLN A 1 365 ? -14.007 23.818 10.378 1.00 97.38 365 GLN A CA 1
ATOM 2789 C C . GLN A 1 365 ? -15.386 23.936 11.042 1.00 97.38 365 GLN A C 1
ATOM 2791 O O . GLN A 1 365 ? -16.414 23.685 10.416 1.00 97.38 365 GLN A O 1
ATOM 2796 N N . GLY A 1 366 ? -15.398 24.350 12.312 1.00 97.12 366 GLY A N 1
ATOM 2797 C CA . GLY A 1 366 ? -16.620 24.530 13.104 1.00 97.12 366 GLY A CA 1
ATOM 2798 C C . GLY A 1 366 ? -17.156 23.259 13.775 1.00 97.12 366 GLY A C 1
ATOM 2799 O O . GLY A 1 366 ? -18.141 23.338 14.503 1.00 97.12 366 GLY A O 1
ATOM 2800 N N . TYR A 1 367 ? -16.507 22.107 13.585 1.00 98.56 367 TYR A N 1
ATOM 2801 C CA . TYR A 1 367 ? -16.875 20.831 14.205 1.00 98.56 367 TYR A CA 1
ATOM 2802 C C . TYR A 1 367 ? -15.740 20.310 15.103 1.00 98.56 367 TYR A C 1
ATOM 2804 O O . TYR A 1 367 ? -14.592 20.715 14.919 1.00 98.56 367 TYR A O 1
ATOM 2812 N N . PRO A 1 368 ? -16.012 19.406 16.068 1.00 98.31 368 PRO A N 1
ATOM 2813 C CA . PRO A 1 368 ? -14.982 18.814 16.925 1.00 98.31 368 PRO A CA 1
ATOM 2814 C C . PRO A 1 368 ? -14.183 17.742 16.164 1.00 98.31 368 PRO A C 1
ATOM 2816 O O . PRO A 1 368 ? -14.255 16.549 16.463 1.00 98.31 368 PRO A O 1
ATOM 2819 N N . ILE A 1 369 ? -13.462 18.186 15.133 1.00 98.56 369 ILE A N 1
ATOM 2820 C CA . ILE A 1 369 ? -12.692 17.357 14.212 1.00 98.56 369 ILE A CA 1
ATOM 2821 C C . ILE A 1 369 ? -11.236 17.827 14.203 1.00 98.56 369 ILE A C 1
ATOM 2823 O O . ILE A 1 369 ? -10.953 18.958 13.811 1.00 98.56 369 ILE A O 1
ATOM 2827 N N . ASP A 1 370 ? -10.317 16.938 14.571 1.00 97.81 370 ASP A N 1
ATOM 2828 C CA . ASP A 1 370 ? -8.877 17.194 14.565 1.00 97.81 370 ASP A CA 1
ATOM 2829 C C . ASP A 1 370 ? -8.219 16.551 13.346 1.00 97.81 370 ASP A C 1
ATOM 2831 O O . ASP A 1 370 ? -8.405 15.365 13.067 1.00 97.81 370 ASP A O 1
ATOM 2835 N N . VAL A 1 371 ? -7.414 17.329 12.623 1.00 98.00 371 VAL A N 1
ATOM 2836 C CA . VAL A 1 371 ? -6.666 16.858 11.453 1.00 98.00 371 VAL A CA 1
ATOM 2837 C C . VAL A 1 371 ? -5.175 16.969 11.751 1.00 98.00 371 VAL A C 1
ATOM 2839 O O . VAL A 1 371 ? -4.653 18.074 11.869 1.00 98.00 371 VAL A O 1
ATOM 2842 N N . HIS A 1 372 ? -4.494 15.826 11.836 1.00 97.19 372 HIS A N 1
ATOM 2843 C CA . HIS A 1 372 ? -3.055 15.710 12.074 1.00 97.19 372 HIS A CA 1
ATOM 2844 C C . HIS A 1 372 ? -2.332 15.237 10.796 1.00 97.19 372 HIS A C 1
ATOM 2846 O O . HIS A 1 372 ? -2.104 14.032 10.621 1.00 97.19 372 HIS A O 1
ATOM 2852 N N . PRO A 1 373 ? -2.012 16.153 9.863 1.00 96.12 373 PRO A N 1
ATOM 2853 C CA . PRO A 1 373 ? -1.173 15.828 8.716 1.00 96.12 373 PRO A CA 1
ATOM 2854 C C . PRO A 1 373 ? 0.252 15.515 9.175 1.00 96.12 373 PRO A C 1
ATOM 2856 O O . PRO A 1 373 ? 0.771 16.195 10.056 1.00 96.12 373 PRO A O 1
ATOM 2859 N N . ASP A 1 374 ? 0.857 14.485 8.583 1.00 93.75 374 ASP A N 1
ATOM 2860 C CA . ASP A 1 374 ? 2.246 14.072 8.842 1.00 93.75 374 ASP A CA 1
ATOM 2861 C C . ASP A 1 374 ? 2.564 13.884 10.340 1.00 93.75 374 ASP A C 1
ATOM 2863 O O . ASP A 1 374 ? 3.661 14.184 10.802 1.00 93.75 374 ASP A O 1
ATOM 2867 N N . ALA A 1 375 ? 1.587 13.379 11.104 1.00 91.25 375 ALA A N 1
ATOM 2868 C CA . ALA A 1 375 ? 1.764 13.045 12.515 1.00 91.25 375 ALA A CA 1
ATOM 2869 C C . ALA A 1 375 ? 2.912 12.043 12.710 1.00 91.25 375 ALA A C 1
ATOM 2871 O O . ALA A 1 375 ? 2.967 11.025 12.010 1.00 91.25 375 ALA A O 1
ATOM 2872 N N . ASP A 1 376 ? 3.783 12.314 13.682 1.00 88.94 376 ASP A N 1
ATOM 2873 C CA . ASP A 1 376 ? 4.846 11.393 14.078 1.00 88.94 376 ASP A CA 1
ATOM 2874 C C . ASP A 1 376 ? 4.298 10.121 14.755 1.00 88.94 376 ASP A C 1
ATOM 2876 O O . ASP A 1 376 ? 3.110 10.018 15.091 1.00 88.94 376 ASP A O 1
ATOM 2880 N N . ASP A 1 377 ? 5.169 9.122 14.929 1.00 83.69 377 ASP A N 1
ATOM 2881 C CA . ASP A 1 377 ? 4.768 7.829 15.489 1.00 83.69 377 ASP A CA 1
ATOM 2882 C C . ASP A 1 377 ? 4.247 7.976 16.925 1.00 83.69 377 ASP A C 1
ATOM 2884 O O . ASP A 1 377 ? 3.202 7.420 17.249 1.00 83.69 377 ASP A O 1
ATOM 2888 N N . THR A 1 378 ? 4.877 8.819 17.749 1.00 85.69 378 THR A N 1
ATOM 2889 C CA . THR A 1 378 ? 4.448 9.100 19.128 1.00 85.69 378 THR A CA 1
ATOM 2890 C C . THR A 1 378 ? 2.996 9.579 19.182 1.00 85.69 378 THR A C 1
ATOM 2892 O O . THR A 1 378 ? 2.185 9.067 19.961 1.00 85.69 378 THR A O 1
ATOM 2895 N N . VAL A 1 379 ? 2.626 10.532 18.322 1.00 89.31 379 VAL A N 1
ATOM 2896 C CA . VAL A 1 379 ? 1.249 11.022 18.205 1.00 89.31 379 VAL A CA 1
ATOM 2897 C C . VAL A 1 379 ? 0.323 9.906 17.732 1.00 89.31 379 VAL A C 1
ATOM 2899 O O . VAL A 1 379 ? -0.749 9.727 18.312 1.00 89.31 379 VAL A O 1
ATOM 2902 N N . VAL A 1 380 ? 0.718 9.138 16.716 1.00 89.81 380 VAL A N 1
ATOM 2903 C CA . VAL A 1 380 ? -0.093 8.041 16.170 1.00 89.81 380 VAL A CA 1
ATOM 2904 C C . VAL A 1 380 ? -0.355 6.951 17.215 1.00 89.81 380 VAL A C 1
ATOM 2906 O O . VAL A 1 380 ? -1.505 6.528 17.358 1.00 89.81 380 VAL A O 1
ATOM 2909 N N . GLN A 1 381 ? 0.659 6.518 17.969 1.00 86.50 381 GLN A N 1
ATOM 2910 C CA . GLN A 1 381 ? 0.512 5.508 19.023 1.00 86.50 381 GLN A CA 1
ATOM 2911 C C . GLN A 1 381 ? -0.429 5.992 20.123 1.00 86.50 381 GLN A C 1
ATOM 2913 O O . GLN A 1 381 ? -1.379 5.291 20.483 1.00 86.50 381 GLN A O 1
ATOM 2918 N N . ARG A 1 382 ? -0.246 7.235 20.585 1.00 87.69 382 ARG A N 1
ATOM 2919 C CA . ARG A 1 382 ? -1.133 7.855 21.575 1.00 87.69 382 ARG A CA 1
ATOM 2920 C C . ARG A 1 382 ? -2.583 7.893 21.090 1.00 87.69 382 ARG A C 1
ATOM 2922 O O . ARG A 1 382 ? -3.485 7.485 21.818 1.00 87.69 382 ARG A O 1
ATOM 2929 N N . LEU A 1 383 ? -2.820 8.329 19.850 1.00 91.25 383 LEU A N 1
ATOM 2930 C CA . LEU A 1 383 ? -4.166 8.379 19.273 1.00 91.25 383 LEU A CA 1
ATOM 2931 C C . LEU A 1 383 ? -4.818 6.991 19.224 1.00 91.25 383 LEU A C 1
ATOM 2933 O O . LEU A 1 383 ? -5.996 6.860 19.560 1.00 91.25 383 LEU A O 1
ATOM 2937 N N . ARG A 1 384 ? -4.070 5.944 18.854 1.00 88.75 384 ARG A N 1
ATOM 2938 C CA . ARG A 1 384 ? -4.565 4.556 18.863 1.00 88.75 384 ARG A CA 1
ATOM 2939 C C . ARG A 1 384 ? -4.939 4.083 20.267 1.00 88.75 384 ARG A C 1
ATOM 2941 O O . ARG A 1 384 ? -5.978 3.445 20.429 1.00 88.75 384 ARG A O 1
ATOM 2948 N N . GLY A 1 385 ? -4.124 4.416 21.269 1.00 84.75 385 GLY A N 1
ATOM 2949 C CA . GLY A 1 385 ? -4.382 4.081 22.671 1.00 84.75 385 GLY A CA 1
ATOM 2950 C C . GLY A 1 385 ? -5.615 4.787 23.242 1.00 84.75 385 GLY A C 1
ATOM 2951 O O . GLY A 1 385 ? -6.420 4.164 23.928 1.00 84.75 385 GLY A O 1
ATOM 2952 N N . GLN A 1 386 ? -5.817 6.061 22.896 1.00 88.12 386 GLN A N 1
ATOM 2953 C CA . GLN A 1 386 ? -6.857 6.909 23.493 1.00 88.12 386 GLN A CA 1
ATOM 2954 C C . GLN A 1 386 ? -8.217 6.846 22.781 1.00 88.12 386 GLN A C 1
ATOM 2956 O O . GLN A 1 386 ? -9.206 7.366 23.300 1.00 88.12 386 GLN A O 1
ATOM 2961 N N . SER A 1 387 ? -8.296 6.224 21.603 1.00 92.88 387 SER A N 1
ATOM 2962 C CA . SER A 1 387 ? -9.528 6.195 20.807 1.00 92.88 387 SER A CA 1
ATOM 2963 C C . SER A 1 387 ? -10.487 5.081 21.217 1.00 92.88 387 SER A C 1
ATOM 2965 O O . SER A 1 387 ? -10.070 3.990 21.611 1.00 92.88 387 SER A O 1
ATOM 2967 N N . SER A 1 388 ? -11.788 5.361 21.100 1.00 95.94 388 SER A N 1
ATOM 2968 C CA . SER A 1 388 ? -12.881 4.453 21.478 1.00 95.94 388 SER A CA 1
ATOM 2969 C C . SER A 1 388 ? -13.532 3.744 20.292 1.00 95.94 388 SER A C 1
ATOM 2971 O O . SER A 1 388 ? -14.168 2.710 20.481 1.00 95.94 388 SER A O 1
ATOM 2973 N N . VAL A 1 389 ? -13.414 4.294 19.081 1.00 97.88 389 VAL A N 1
ATOM 2974 C CA . VAL A 1 389 ? -13.946 3.713 17.838 1.00 97.88 389 VAL A CA 1
ATOM 2975 C C . VAL A 1 389 ? -12.964 3.995 16.704 1.00 97.88 389 VAL A C 1
ATOM 2977 O O . VAL A 1 389 ? -12.392 5.083 16.646 1.00 97.88 389 VAL A O 1
ATOM 2980 N N . TYR A 1 390 ? -12.785 3.044 15.788 1.00 98.19 390 TYR A N 1
ATOM 2981 C CA . TYR A 1 390 ? -11.977 3.241 14.585 1.00 98.19 390 TYR A CA 1
ATOM 2982 C C . TYR A 1 390 ? -12.854 3.234 13.333 1.00 98.19 390 TYR A C 1
ATOM 2984 O O . TYR A 1 390 ? -13.684 2.343 13.166 1.00 98.19 390 TYR A O 1
ATOM 2992 N N . TRP A 1 391 ? -12.674 4.201 12.440 1.00 98.69 391 TRP A N 1
ATOM 2993 C CA . TRP A 1 391 ? -13.416 4.323 11.188 1.00 98.69 391 TRP A CA 1
ATOM 2994 C C . TRP A 1 391 ? -12.548 4.013 9.974 1.00 98.69 391 TRP A C 1
ATOM 2996 O O . TRP A 1 391 ? -11.372 4.364 9.911 1.00 98.69 391 TRP A O 1
ATOM 3006 N N . HIS A 1 392 ? -13.164 3.392 8.969 1.00 97.75 392 HIS A N 1
ATOM 3007 C CA . HIS A 1 392 ? -12.539 3.144 7.675 1.00 97.75 392 HIS A CA 1
ATOM 3008 C C . HIS A 1 392 ? -13.564 3.202 6.539 1.00 97.75 392 HIS A C 1
ATOM 3010 O O . HIS A 1 392 ? -14.656 2.643 6.660 1.00 97.75 392 HIS A O 1
ATOM 3016 N N . ALA A 1 393 ? -13.196 3.856 5.431 1.00 97.56 393 ALA A N 1
ATOM 3017 C CA . ALA A 1 393 ? -14.089 4.107 4.297 1.00 97.56 393 ALA A CA 1
ATOM 3018 C C . ALA A 1 393 ? -13.484 3.809 2.908 1.00 97.56 393 ALA A C 1
ATOM 3020 O O . ALA A 1 393 ? -14.111 4.110 1.890 1.00 97.56 393 ALA A O 1
ATOM 3021 N N . ALA A 1 394 ? -12.279 3.229 2.820 1.00 95.56 394 ALA A N 1
ATOM 3022 C CA . ALA A 1 394 ? -11.668 2.959 1.514 1.00 95.56 394 ALA A CA 1
ATOM 3023 C C . ALA A 1 394 ? -12.503 1.942 0.711 1.00 95.56 394 ALA A C 1
ATOM 3025 O O . ALA A 1 394 ? -12.894 0.898 1.233 1.00 95.56 394 ALA A O 1
ATOM 3026 N N . GLY A 1 395 ? -12.759 2.249 -0.563 1.00 94.31 395 GLY A N 1
ATOM 3027 C CA . GLY A 1 395 ? -13.674 1.496 -1.430 1.00 94.31 395 GLY A CA 1
ATOM 3028 C C . GLY A 1 395 ? -15.112 2.031 -1.474 1.00 94.31 395 GLY A C 1
ATOM 3029 O O . GLY A 1 395 ? -15.883 1.601 -2.328 1.00 94.31 395 GLY A O 1
ATOM 3030 N N . PHE A 1 396 ? -15.491 2.994 -0.621 1.00 96.69 396 PHE A N 1
ATOM 3031 C CA . PHE A 1 396 ? -16.818 3.608 -0.709 1.00 96.69 396 PHE A CA 1
ATOM 3032 C C . PHE A 1 396 ? -17.037 4.287 -2.071 1.00 96.69 396 PHE A C 1
ATOM 3034 O O . PHE A 1 396 ? -16.196 5.071 -2.527 1.00 96.69 396 PHE A O 1
ATOM 3041 N N . ALA A 1 397 ? -18.193 3.998 -2.679 1.00 94.38 397 ALA A N 1
ATOM 3042 C CA . ALA A 1 397 ? -18.591 4.437 -4.019 1.00 94.38 397 ALA A CA 1
ATOM 3043 C C . ALA A 1 397 ? -17.640 3.995 -5.154 1.00 94.38 397 ALA A C 1
ATOM 3045 O O . ALA A 1 397 ? -17.641 4.595 -6.227 1.00 94.38 397 ALA A O 1
ATOM 3046 N N . GLU A 1 398 ? -16.843 2.947 -4.932 1.00 94.06 398 GLU A N 1
ATOM 3047 C CA . GLU A 1 398 ? -16.017 2.314 -5.963 1.00 94.06 398 GLU A CA 1
ATOM 3048 C C . GLU A 1 398 ? -16.644 0.992 -6.431 1.00 94.06 398 GLU A C 1
ATOM 3050 O O . GLU A 1 398 ? -17.331 0.298 -5.681 1.00 94.06 398 GLU A O 1
ATOM 3055 N N . ASP A 1 399 ? -16.373 0.613 -7.678 1.00 90.81 399 ASP A N 1
ATOM 3056 C CA . ASP A 1 399 ? -16.761 -0.685 -8.234 1.00 90.81 399 ASP A CA 1
ATOM 3057 C C . ASP A 1 399 ? -15.623 -1.689 -8.007 1.00 90.81 399 ASP A C 1
ATOM 3059 O O . ASP A 1 399 ? -14.559 -1.576 -8.615 1.00 90.81 399 ASP A O 1
ATOM 3063 N N . ALA A 1 400 ? -15.838 -2.687 -7.146 1.00 88.44 400 ALA A N 1
ATOM 3064 C CA . ALA A 1 400 ? -14.834 -3.715 -6.862 1.00 88.44 400 ALA A CA 1
ATOM 3065 C C . ALA A 1 400 ? -14.483 -4.573 -8.090 1.00 88.44 400 ALA A C 1
ATOM 3067 O O . ALA A 1 400 ? -13.383 -5.101 -8.167 1.00 88.44 400 ALA A O 1
ATOM 3068 N N . GLY A 1 401 ? -15.393 -4.731 -9.052 1.00 88.12 401 GLY A N 1
ATOM 3069 C CA . GLY A 1 401 ? -15.155 -5.471 -10.290 1.00 88.12 401 GLY A CA 1
ATOM 3070 C C . GLY A 1 401 ? -14.197 -4.758 -11.244 1.00 88.12 401 GLY A C 1
ATOM 3071 O O . GLY A 1 401 ? -13.448 -5.426 -11.959 1.00 88.12 401 GLY A O 1
ATOM 3072 N N . ARG A 1 402 ? -14.218 -3.419 -11.244 1.00 85.38 402 ARG A N 1
ATOM 3073 C CA . ARG A 1 402 ? -13.419 -2.570 -12.146 1.00 85.38 402 ARG A CA 1
ATOM 3074 C C . ARG A 1 402 ? -12.177 -1.979 -11.490 1.00 85.38 402 ARG A C 1
ATOM 3076 O O . ARG A 1 402 ? -11.131 -1.909 -12.127 1.00 85.38 402 ARG A O 1
ATOM 3083 N N . HIS A 1 403 ? -12.296 -1.564 -10.233 1.00 88.88 403 HIS A N 1
ATOM 3084 C CA . HIS A 1 403 ? -11.267 -0.838 -9.492 1.00 88.88 403 HIS A CA 1
ATOM 3085 C C . HIS A 1 403 ? -10.976 -1.454 -8.115 1.00 88.88 403 HIS A C 1
ATOM 3087 O O . HIS A 1 403 ? -11.013 -0.752 -7.097 1.00 88.88 403 HIS A O 1
ATOM 3093 N N . PRO A 1 404 ? -10.688 -2.764 -8.028 1.00 92.44 404 PRO A N 1
ATOM 3094 C CA . PRO A 1 404 ? -10.413 -3.398 -6.743 1.00 92.44 404 PRO A CA 1
ATOM 3095 C C . PRO A 1 404 ? -9.165 -2.851 -6.049 1.00 92.44 404 PRO A C 1
ATOM 3097 O O . PRO A 1 404 ? -9.079 -2.944 -4.824 1.00 92.44 404 PRO A O 1
ATOM 3100 N N . GLU A 1 405 ? -8.235 -2.237 -6.788 1.00 90.06 405 GLU A N 1
ATOM 3101 C CA . GLU A 1 405 ? -7.065 -1.556 -6.234 1.00 90.06 405 GLU A CA 1
ATOM 3102 C C . GLU A 1 405 ? -7.429 -0.344 -5.369 1.00 90.06 405 GLU A C 1
ATOM 3104 O O . GLU A 1 405 ? -6.599 0.095 -4.576 1.00 90.06 405 GLU A O 1
ATOM 3109 N N . ARG A 1 406 ? -8.648 0.201 -5.512 1.00 93.25 406 ARG A N 1
ATOM 3110 C CA . ARG A 1 406 ? -9.147 1.357 -4.745 1.00 93.25 406 ARG A CA 1
ATOM 3111 C C . ARG A 1 406 ? -9.770 0.984 -3.402 1.00 93.25 406 ARG A C 1
ATOM 3113 O O . ARG A 1 406 ? -10.118 1.863 -2.612 1.00 93.25 406 ARG A O 1
ATOM 3120 N N . PHE A 1 407 ? -9.909 -0.307 -3.140 1.00 95.38 407 PHE A N 1
ATOM 3121 C CA . PHE A 1 407 ? -10.341 -0.822 -1.852 1.00 95.38 407 PHE A CA 1
ATOM 3122 C C . PHE A 1 407 ? -9.137 -0.984 -0.930 1.00 95.38 407 PHE A C 1
ATOM 3124 O O . PHE A 1 407 ? -7.986 -1.011 -1.361 1.00 95.38 407 PHE A O 1
ATOM 3131 N N . GLU A 1 408 ? -9.404 -1.115 0.363 1.00 94.81 408 GLU A N 1
ATOM 3132 C CA . GLU A 1 408 ? -8.378 -1.549 1.304 1.00 94.81 408 GLU A CA 1
ATOM 3133 C C . GLU A 1 408 ? -7.963 -2.989 1.014 1.00 94.81 408 GLU A C 1
ATOM 3135 O O . GLU A 1 408 ? -8.830 -3.841 0.844 1.00 94.81 408 GLU A O 1
ATOM 3140 N N . HIS A 1 409 ? -6.662 -3.276 0.967 1.00 94.50 409 HIS A N 1
ATOM 3141 C CA . HIS A 1 409 ? -6.187 -4.619 0.609 1.00 94.50 409 HIS A CA 1
ATOM 3142 C C . HIS A 1 409 ? -6.118 -5.538 1.818 1.00 94.50 409 HIS A C 1
ATOM 3144 O O . HIS A 1 409 ? -6.794 -6.556 1.839 1.00 94.50 409 HIS A O 1
ATOM 3150 N N . PHE A 1 410 ? -5.352 -5.149 2.839 1.00 95.69 410 PHE A N 1
ATOM 3151 C CA . PHE A 1 410 ? -5.347 -5.814 4.145 1.00 95.69 410 PHE A CA 1
ATOM 3152 C C . PHE A 1 410 ? -5.993 -4.929 5.212 1.00 95.69 410 PHE A C 1
ATOM 3154 O O . PHE A 1 410 ? -6.901 -5.370 5.903 1.00 95.69 410 PHE A O 1
ATOM 3161 N N . GLY A 1 411 ? -5.599 -3.657 5.314 1.00 94.75 411 GLY A N 1
ATOM 3162 C CA . GLY A 1 411 ? -6.092 -2.757 6.359 1.00 94.75 411 GLY A CA 1
ATOM 3163 C C . GLY A 1 411 ? -5.274 -2.824 7.642 1.00 94.75 411 GLY A C 1
ATOM 3164 O O . GLY A 1 411 ? -5.837 -3.006 8.712 1.00 94.75 411 GLY A O 1
ATOM 3165 N N . MET A 1 412 ? -3.957 -2.606 7.540 1.00 94.12 412 MET A N 1
ATOM 3166 C CA . MET A 1 412 ? -3.047 -2.546 8.698 1.00 94.12 412 MET A CA 1
ATOM 3167 C C . MET A 1 412 ? -3.586 -1.658 9.819 1.00 94.12 412 MET A C 1
ATOM 3169 O O . MET A 1 412 ? -3.707 -2.100 10.953 1.00 94.12 412 MET A O 1
ATOM 3173 N N . ALA A 1 413 ? -4.004 -0.436 9.485 1.00 94.56 413 ALA A N 1
ATOM 3174 C CA . ALA A 1 413 ? -4.487 0.505 10.487 1.00 94.56 413 ALA A CA 1
ATOM 3175 C C . ALA A 1 413 ? -5.802 0.061 11.159 1.00 94.56 413 ALA A C 1
ATOM 3177 O O . ALA A 1 413 ? -5.993 0.353 12.337 1.00 94.56 413 ALA A O 1
ATOM 3178 N N . VAL A 1 414 ? -6.659 -0.687 10.447 1.00 96.69 414 VAL A N 1
ATOM 3179 C CA . VAL A 1 414 ? -7.844 -1.339 11.032 1.00 96.69 414 VAL A CA 1
ATOM 3180 C C . VAL A 1 414 ? -7.398 -2.432 12.002 1.00 96.69 414 VAL A C 1
ATOM 3182 O O . VAL A 1 414 ? -7.829 -2.436 13.149 1.00 96.69 414 VAL A O 1
ATOM 3185 N N . ALA A 1 415 ? -6.511 -3.329 11.567 1.00 96.38 415 ALA A N 1
ATOM 3186 C CA . ALA A 1 415 ? -6.051 -4.453 12.376 1.00 96.38 415 ALA A CA 1
ATOM 3187 C C . ALA A 1 415 ? -5.285 -4.005 13.635 1.00 96.38 415 ALA A C 1
ATOM 3189 O O . ALA A 1 415 ? -5.486 -4.559 14.709 1.00 96.38 415 ALA A O 1
ATOM 3190 N N . GLU A 1 416 ? -4.468 -2.957 13.546 1.00 94.31 416 GLU A N 1
ATOM 3191 C CA . GLU A 1 416 ? -3.774 -2.355 14.694 1.00 94.31 416 GLU A CA 1
ATOM 3192 C C . GLU A 1 416 ? -4.755 -1.702 15.681 1.00 94.31 416 GLU A C 1
ATOM 3194 O O . GLU A 1 416 ? -4.564 -1.785 16.893 1.00 94.31 416 GLU A O 1
ATOM 3199 N N . ALA A 1 417 ? -5.834 -1.077 15.191 1.00 94.12 417 ALA A N 1
ATOM 3200 C CA . ALA A 1 417 ? -6.893 -0.571 16.063 1.00 94.12 417 ALA A CA 1
ATOM 3201 C C . ALA A 1 417 ? -7.619 -1.722 16.780 1.00 94.12 417 ALA A C 1
ATOM 3203 O O . ALA A 1 417 ? -7.820 -1.657 17.993 1.00 94.12 417 ALA A O 1
ATOM 3204 N N . MET A 1 418 ? -7.924 -2.805 16.058 1.00 96.12 418 MET A N 1
ATOM 3205 C CA . MET A 1 418 ? -8.475 -4.030 16.644 1.00 96.12 418 MET A CA 1
ATOM 3206 C C . MET A 1 418 ? -7.541 -4.610 17.710 1.00 96.12 418 MET A C 1
ATOM 3208 O O . MET A 1 418 ? -8.008 -4.926 18.797 1.00 96.12 418 MET A O 1
ATOM 3212 N N . ALA A 1 419 ? -6.231 -4.686 17.447 1.00 93.69 419 ALA A N 1
ATOM 3213 C CA . ALA A 1 419 ? -5.229 -5.185 18.394 1.00 93.69 419 ALA A CA 1
ATOM 3214 C C . ALA A 1 419 ? -5.161 -4.323 19.658 1.00 93.69 419 ALA A C 1
ATOM 3216 O O . ALA A 1 419 ? -4.976 -4.831 20.760 1.00 93.69 419 ALA A O 1
ATOM 3217 N N . GLY A 1 420 ? -5.387 -3.019 19.500 1.00 91.75 420 GLY A N 1
ATOM 3218 C CA . GLY A 1 420 ? -5.571 -2.089 20.601 1.00 91.75 420 GLY A CA 1
ATOM 3219 C C . GLY A 1 420 ? -6.906 -2.227 21.328 1.00 91.75 420 GLY A C 1
ATOM 3220 O O . GLY A 1 420 ? -7.162 -1.406 22.191 1.00 91.75 420 GLY A O 1
ATOM 3221 N N . GLY A 1 421 ? -7.778 -3.184 21.007 1.00 93.75 421 GLY A N 1
ATOM 3222 C CA . GLY A 1 421 ? -9.098 -3.324 21.628 1.00 93.75 421 GLY A CA 1
ATOM 3223 C C . GLY A 1 421 ? -10.109 -2.260 21.197 1.00 93.75 421 GLY A C 1
ATOM 3224 O O . GLY A 1 421 ? -11.089 -2.027 21.905 1.00 93.75 421 GLY A O 1
ATOM 3225 N N . VAL A 1 422 ? -9.879 -1.587 20.066 1.00 95.12 422 VAL A N 1
ATOM 3226 C CA . VAL A 1 422 ? -10.787 -0.573 19.519 1.00 95.12 422 VAL A CA 1
ATOM 3227 C C . VAL A 1 422 ? -11.725 -1.228 18.504 1.00 95.12 422 VAL A C 1
ATOM 3229 O O . VAL A 1 422 ? -11.246 -1.778 17.510 1.00 95.12 422 VAL A O 1
ATOM 3232 N N . PRO A 1 423 ? -13.057 -1.161 18.693 1.00 97.31 423 PRO A N 1
ATOM 3233 C CA . PRO A 1 423 ? -13.998 -1.714 17.731 1.00 97.31 423 PRO A CA 1
ATOM 3234 C C . PRO A 1 423 ? -13.928 -0.949 16.395 1.00 97.31 423 PRO A C 1
ATOM 3236 O O . PRO A 1 423 ? -14.088 0.280 16.376 1.00 97.31 423 PRO A O 1
ATOM 3239 N N . PRO A 1 424 ? -13.721 -1.649 15.266 1.00 98.38 424 PRO A N 1
ATOM 3240 C CA . PRO A 1 424 ? -13.680 -1.025 13.955 1.00 98.38 424 PRO A CA 1
ATOM 3241 C C . PRO A 1 424 ? -15.092 -0.900 13.353 1.00 98.38 424 PRO A C 1
ATOM 3243 O O . PRO A 1 424 ? -15.924 -1.800 13.475 1.00 98.38 424 PRO A O 1
ATOM 3246 N N . VAL A 1 425 ? -15.350 0.206 12.657 1.00 98.75 425 VAL A N 1
ATOM 3247 C CA . VAL A 1 425 ? -16.542 0.461 11.835 1.00 98.75 425 VAL A CA 1
ATOM 3248 C C . VAL A 1 425 ? -16.064 0.698 10.404 1.00 98.75 425 VAL A C 1
ATOM 3250 O O . VAL A 1 425 ? -15.590 1.780 10.052 1.00 98.75 425 VAL A O 1
ATOM 3253 N N . VAL A 1 426 ? -16.132 -0.348 9.585 1.00 98.56 426 VAL A N 1
ATOM 3254 C CA . VAL A 1 426 ? -15.452 -0.402 8.281 1.00 98.56 426 VAL A CA 1
ATOM 3255 C C . VAL A 1 426 ? -16.435 -0.501 7.126 1.00 98.56 426 VAL A C 1
ATOM 3257 O O . VAL A 1 426 ? -17.514 -1.083 7.256 1.00 98.56 426 VAL A O 1
ATOM 3260 N N . TYR A 1 427 ? -16.051 0.034 5.973 1.00 98.38 427 TYR A N 1
ATOM 3261 C CA . TYR A 1 427 ? -16.798 -0.198 4.746 1.00 98.38 427 TYR A CA 1
ATOM 3262 C C . TYR A 1 427 ? -16.830 -1.702 4.408 1.00 98.38 427 TYR A C 1
ATOM 3264 O O . TYR A 1 427 ? -15.828 -2.403 4.555 1.00 98.38 427 TYR A O 1
ATOM 3272 N N . ASP A 1 428 ? -17.980 -2.219 3.963 1.00 97.69 428 ASP A N 1
ATOM 3273 C CA . ASP A 1 428 ? -18.197 -3.643 3.657 1.00 97.69 428 ASP A CA 1
ATOM 3274 C C . ASP A 1 428 ? -17.581 -4.072 2.308 1.00 97.69 428 ASP A C 1
ATOM 3276 O O . ASP A 1 428 ? -18.258 -4.557 1.394 1.00 97.69 428 ASP A O 1
ATOM 3280 N N . GLY A 1 429 ? -16.265 -3.905 2.186 1.00 95.50 429 GLY A N 1
ATOM 3281 C CA . GLY A 1 429 ? -15.480 -4.253 1.008 1.00 95.50 429 GLY A CA 1
ATOM 3282 C C . GLY A 1 429 ? -13.993 -4.430 1.322 1.00 95.50 429 GLY A C 1
ATOM 3283 O O . GLY A 1 429 ? -13.545 -4.202 2.444 1.00 95.50 429 GLY A O 1
ATOM 3284 N N . GLY A 1 430 ? -13.224 -4.846 0.313 1.00 95.44 430 GLY A N 1
ATOM 3285 C CA . GLY A 1 430 ? -11.777 -5.024 0.441 1.00 95.44 430 GLY A CA 1
ATOM 3286 C C . GLY A 1 430 ? -11.365 -6.120 1.431 1.00 95.44 430 GLY A C 1
ATOM 3287 O O . GLY A 1 430 ? -12.139 -7.024 1.747 1.00 95.44 430 GLY A O 1
ATOM 3288 N N . GLY A 1 431 ? -10.137 -6.011 1.933 1.00 96.25 431 GLY A N 1
ATOM 3289 C CA . GLY A 1 431 ? -9.548 -6.848 2.978 1.00 96.25 431 GLY A CA 1
ATOM 3290 C C . GLY A 1 431 ? -10.327 -6.893 4.285 1.00 96.25 431 GLY A C 1
ATOM 3291 O O . GLY A 1 431 ? -10.627 -7.998 4.736 1.00 96.25 431 GLY A O 1
ATOM 3292 N N . PRO A 1 432 ? -10.702 -5.742 4.885 1.00 97.00 432 PRO A N 1
ATOM 3293 C CA . PRO A 1 432 ? -11.397 -5.712 6.170 1.00 97.00 432 PRO A CA 1
ATOM 3294 C C . PRO A 1 432 ? -12.666 -6.561 6.218 1.00 97.00 432 PRO A C 1
ATOM 3296 O O . PRO A 1 432 ? -12.968 -7.155 7.249 1.00 97.00 432 PRO A O 1
ATOM 3299 N N . ARG A 1 433 ? -13.380 -6.711 5.095 1.00 96.81 433 ARG A N 1
ATOM 3300 C CA . ARG A 1 433 ? -14.557 -7.588 5.004 1.00 96.81 433 ARG A CA 1
ATOM 3301 C C . ARG A 1 433 ? -14.271 -9.047 5.387 1.00 96.81 433 ARG A C 1
ATOM 3303 O O . ARG A 1 433 ? -15.183 -9.722 5.857 1.00 96.81 433 ARG A O 1
ATOM 3310 N N . ALA A 1 434 ? -13.050 -9.537 5.169 1.00 95.56 434 ALA A N 1
ATOM 3311 C CA . ALA A 1 434 ? -12.685 -10.924 5.449 1.00 95.56 434 ALA A CA 1
ATOM 3312 C C . ALA A 1 434 ? -12.535 -11.221 6.950 1.00 95.56 434 ALA A C 1
ATOM 3314 O O . ALA A 1 434 ? -12.733 -12.364 7.352 1.00 95.56 434 ALA A O 1
ATOM 3315 N N . TYR A 1 435 ? -12.210 -10.219 7.774 1.00 96.75 435 TYR A N 1
ATOM 3316 C CA . TYR A 1 435 ? -11.909 -10.426 9.196 1.00 96.75 435 TYR A CA 1
ATOM 3317 C C . TYR A 1 435 ? -12.737 -9.573 10.160 1.00 96.75 435 TYR A C 1
ATOM 3319 O O . TYR A 1 435 ? -12.834 -9.922 11.335 1.00 96.75 435 TYR A O 1
ATOM 3327 N N . VAL A 1 436 ? -13.390 -8.502 9.698 1.00 98.31 436 VAL A N 1
ATOM 3328 C CA . VAL A 1 436 ? -14.367 -7.750 10.497 1.00 98.31 436 VAL A CA 1
ATOM 3329 C C . VAL A 1 436 ? -15.744 -8.406 10.359 1.00 98.31 436 VAL A C 1
ATOM 3331 O O . VAL A 1 436 ? -16.518 -8.141 9.434 1.00 98.31 436 VAL A O 1
ATOM 3334 N N . ARG A 1 437 ? -16.065 -9.288 11.303 1.00 98.12 437 ARG A N 1
ATOM 3335 C CA . ARG A 1 437 ? -17.340 -9.999 11.412 1.00 98.12 437 ARG A CA 1
ATOM 3336 C C . ARG A 1 437 ? -18.373 -9.089 12.078 1.00 98.12 437 ARG A C 1
ATOM 3338 O O . ARG A 1 437 ? -18.246 -8.690 13.236 1.00 98.12 437 ARG A O 1
ATOM 3345 N N . HIS A 1 438 ? -19.389 -8.727 11.295 1.00 98.31 438 HIS A N 1
ATOM 3346 C CA . HIS A 1 438 ? -20.393 -7.726 11.665 1.00 98.31 438 HIS A CA 1
ATOM 3347 C C . HIS A 1 438 ? -21.105 -8.115 12.969 1.00 98.31 438 HIS A C 1
ATOM 3349 O O . HIS A 1 438 ? -21.661 -9.204 13.048 1.00 98.31 438 HIS A O 1
ATOM 3355 N N . ARG A 1 439 ? -21.113 -7.209 13.956 1.00 97.81 439 ARG A N 1
ATOM 3356 C CA . ARG A 1 439 ? -21.678 -7.373 15.315 1.00 97.81 439 ARG A CA 1
ATOM 3357 C C . ARG A 1 439 ? -21.004 -8.435 16.193 1.00 97.81 439 ARG A C 1
ATOM 3359 O O . ARG A 1 439 ? -21.453 -8.645 17.319 1.00 97.81 439 ARG A O 1
ATOM 3366 N N . GLU A 1 440 ? -19.919 -9.046 15.727 1.00 98.12 440 GLU A N 1
ATOM 3367 C CA . GLU A 1 440 ? -19.114 -9.983 16.516 1.00 98.12 440 GLU A CA 1
ATOM 3368 C C . GLU A 1 440 ? -17.839 -9.317 17.034 1.00 98.12 440 GLU A C 1
ATOM 3370 O O . GLU A 1 440 ? -17.597 -9.309 18.237 1.00 98.12 440 GLU A O 1
ATOM 3375 N N . ASN A 1 441 ? -17.048 -8.724 16.138 1.00 97.94 441 ASN A N 1
ATOM 3376 C CA . ASN A 1 441 ? -15.751 -8.112 16.456 1.00 97.94 441 ASN A CA 1
ATOM 3377 C C . ASN A 1 441 ? -15.593 -6.697 15.863 1.00 97.94 441 ASN A C 1
ATOM 3379 O O . ASN A 1 441 ? -14.504 -6.135 15.831 1.00 97.94 441 ASN A O 1
ATOM 3383 N N . GLY A 1 442 ? -16.684 -6.133 15.348 1.00 98.50 442 GLY A N 1
ATOM 3384 C CA . GLY A 1 442 ? -16.726 -4.830 14.700 1.00 98.50 442 GLY A CA 1
ATOM 3385 C C . GLY A 1 442 ? -18.022 -4.646 13.922 1.00 98.50 442 GLY A C 1
ATOM 3386 O O . GLY A 1 442 ? -18.898 -5.514 13.914 1.00 98.50 442 GLY A O 1
ATOM 3387 N N . LEU A 1 443 ? -18.167 -3.504 13.261 1.00 98.81 443 LEU A N 1
ATOM 3388 C CA . LEU A 1 443 ? -19.337 -3.164 12.459 1.00 98.81 443 LEU A CA 1
ATOM 3389 C C . LEU A 1 443 ? -18.922 -2.910 11.009 1.00 98.81 443 LEU A C 1
ATOM 3391 O O . LEU A 1 443 ? -17.823 -2.448 10.714 1.00 98.81 443 LEU A O 1
ATOM 3395 N N . ARG A 1 444 ? -19.834 -3.232 10.095 1.00 98.69 444 ARG A N 1
ATOM 3396 C CA . ARG A 1 444 ? -19.651 -3.101 8.646 1.00 98.69 444 ARG A CA 1
ATOM 3397 C C . ARG A 1 444 ? -20.788 -2.274 8.077 1.00 98.69 444 ARG A C 1
ATOM 3399 O O . ARG A 1 444 ? -21.934 -2.524 8.447 1.00 98.69 444 ARG A O 1
ATOM 3406 N N . TRP A 1 445 ? -20.477 -1.333 7.195 1.00 98.56 445 TRP A N 1
ATOM 3407 C CA . TRP A 1 445 ? -21.446 -0.413 6.600 1.00 98.56 445 TRP A CA 1
ATOM 3408 C C . TRP A 1 445 ? -21.275 -0.324 5.081 1.00 98.56 445 TRP A C 1
ATOM 3410 O O . TRP A 1 445 ? -20.199 -0.572 4.542 1.00 98.56 445 TRP A O 1
ATOM 3420 N N . ARG A 1 446 ? -22.350 0.025 4.372 1.00 97.50 446 ARG A N 1
ATOM 3421 C CA . ARG A 1 446 ? -22.365 0.231 2.913 1.00 97.50 446 ARG A CA 1
ATOM 3422 C C . ARG A 1 446 ? -22.798 1.635 2.516 1.00 97.50 446 ARG A C 1
ATOM 3424 O O . ARG A 1 446 ? -22.385 2.116 1.466 1.00 97.50 446 ARG A O 1
ATOM 3431 N N . THR A 1 447 ? -23.608 2.287 3.346 1.00 97.94 447 THR A N 1
ATOM 3432 C CA . THR A 1 447 ? -24.088 3.657 3.126 1.00 97.94 447 THR A CA 1
ATOM 3433 C C . THR A 1 447 ? -23.593 4.590 4.226 1.00 97.94 447 THR A C 1
ATOM 3435 O O . THR A 1 447 ? -23.338 4.161 5.352 1.00 97.94 447 THR A O 1
ATOM 3438 N N . ALA A 1 448 ? -23.484 5.884 3.918 1.00 96.88 448 ALA A N 1
ATOM 3439 C CA . ALA A 1 448 ? -23.130 6.891 4.919 1.00 96.88 448 ALA A CA 1
ATOM 3440 C C . ALA A 1 448 ? -24.141 6.931 6.084 1.00 96.88 448 ALA A C 1
ATOM 3442 O O . ALA A 1 448 ? -23.756 7.197 7.218 1.00 96.88 448 ALA A O 1
ATOM 3443 N N . ASP A 1 449 ? -25.413 6.608 5.827 1.00 98.12 449 ASP A N 1
ATOM 3444 C CA . ASP A 1 449 ? -26.438 6.504 6.872 1.00 98.12 449 ASP A CA 1
ATOM 3445 C C . ASP A 1 449 ? -26.149 5.358 7.842 1.00 98.12 449 ASP A C 1
ATOM 3447 O O . ASP A 1 449 ? -26.220 5.550 9.053 1.00 98.12 449 ASP A O 1
ATOM 3451 N N . GLN A 1 450 ? -25.727 4.197 7.331 1.00 98.56 450 GLN A N 1
ATOM 3452 C CA . GLN A 1 450 ? -25.309 3.077 8.174 1.00 98.56 450 GLN A CA 1
ATOM 3453 C C . GLN A 1 450 ? -24.064 3.415 8.996 1.00 98.56 450 GLN A C 1
ATOM 3455 O O . GLN A 1 450 ? -23.993 3.029 10.157 1.00 98.56 450 GLN A O 1
ATOM 3460 N N . LEU A 1 451 ? -23.093 4.145 8.431 1.00 98.69 451 LEU A N 1
ATOM 3461 C CA . LEU A 1 451 ? -21.928 4.614 9.191 1.00 98.69 451 LEU A CA 1
ATOM 3462 C C . LEU A 1 451 ? -22.364 5.464 10.395 1.00 98.69 451 LEU A C 1
ATOM 3464 O O . LEU A 1 451 ? -21.901 5.228 11.512 1.00 98.69 451 LEU A O 1
ATOM 3468 N N . VAL A 1 452 ? -23.283 6.410 10.179 1.00 98.69 452 VAL A N 1
ATOM 3469 C CA . VAL A 1 452 ? -23.851 7.259 11.238 1.00 98.69 452 VAL A CA 1
ATOM 3470 C C . VAL A 1 452 ? -24.602 6.420 12.275 1.00 98.69 452 VAL A C 1
ATOM 3472 O O . VAL A 1 452 ? -24.301 6.506 13.464 1.00 98.69 452 VAL A O 1
ATOM 3475 N N . GLU A 1 453 ? -25.543 5.581 11.840 1.00 98.56 453 GLU A N 1
ATOM 3476 C CA . GLU A 1 453 ? -26.390 4.766 12.717 1.00 98.56 453 GLU A CA 1
ATOM 3477 C C . GLU A 1 453 ? -25.561 3.824 13.600 1.00 98.56 453 GLU A C 1
ATOM 3479 O O . GLU A 1 453 ? -25.681 3.840 14.827 1.00 98.56 453 GLU A O 1
ATOM 3484 N N . LEU A 1 454 ? -24.680 3.035 12.982 1.00 98.69 454 LEU A N 1
ATOM 3485 C CA . LEU A 1 454 ? -23.840 2.056 13.668 1.00 98.69 454 LEU A CA 1
ATOM 3486 C C . LEU A 1 454 ? -22.869 2.735 14.634 1.00 98.69 454 LEU A C 1
ATOM 3488 O O . LEU A 1 454 ? -22.626 2.229 15.729 1.00 98.69 454 LEU A O 1
ATOM 3492 N N . THR A 1 455 ? -22.347 3.909 14.273 1.00 98.56 455 THR A N 1
ATOM 3493 C CA . THR A 1 455 ? -21.481 4.657 15.187 1.00 98.56 455 THR A CA 1
ATOM 3494 C C . THR A 1 455 ? -22.266 5.218 16.365 1.00 98.56 455 THR A C 1
ATOM 3496 O O . THR A 1 455 ? -21.778 5.152 17.488 1.00 98.56 455 THR A O 1
ATOM 3499 N N . LEU A 1 456 ? -23.489 5.717 16.164 1.00 98.38 456 LEU A N 1
ATOM 3500 C CA . LEU A 1 456 ? -24.330 6.193 17.268 1.00 98.38 456 LEU A CA 1
ATOM 3501 C C . LEU A 1 456 ? -24.702 5.070 18.248 1.00 98.38 456 LEU A C 1
ATOM 3503 O O . LEU A 1 456 ? -24.792 5.333 19.447 1.00 98.38 456 LEU A O 1
ATOM 3507 N N . GLN A 1 457 ? -24.864 3.830 17.773 1.00 97.94 457 GLN A N 1
ATOM 3508 C CA . GLN A 1 457 ? -25.019 2.661 18.651 1.00 97.94 457 GLN A CA 1
ATOM 3509 C C . GLN A 1 457 ? -23.789 2.494 19.549 1.00 97.94 457 GLN A C 1
ATOM 3511 O O . GLN A 1 457 ? -23.925 2.433 20.768 1.00 97.94 457 GLN A O 1
ATOM 3516 N N . LEU A 1 458 ? -22.586 2.517 18.963 1.00 97.88 458 LEU A N 1
ATOM 3517 C CA . LEU A 1 458 ? -21.343 2.448 19.730 1.00 97.88 458 LEU A CA 1
ATOM 3518 C C . LEU A 1 458 ? -21.195 3.630 20.682 1.00 97.88 458 LEU A C 1
ATOM 3520 O O . LEU A 1 458 ? -20.808 3.430 21.820 1.00 97.88 458 LEU A O 1
ATOM 3524 N N . VAL A 1 459 ? -21.527 4.853 20.277 1.00 96.88 459 VAL A N 1
ATOM 3525 C CA . VAL A 1 459 ? -21.460 6.039 21.145 1.00 96.88 459 VAL A CA 1
ATOM 3526 C C . VAL A 1 459 ? -22.305 5.866 22.413 1.00 96.88 459 VAL A C 1
ATOM 3528 O O . VAL A 1 459 ? -21.847 6.216 23.502 1.00 96.88 459 VAL A O 1
ATOM 3531 N N . ARG A 1 460 ? -23.514 5.311 22.276 1.00 96.50 460 ARG A N 1
ATOM 3532 C CA . ARG A 1 460 ? -24.495 5.176 23.365 1.00 96.50 460 ARG A CA 1
ATOM 3533 C C . ARG A 1 460 ? -24.258 3.954 24.249 1.00 96.50 460 ARG A C 1
ATOM 3535 O O . ARG A 1 460 ? -24.547 4.016 25.438 1.00 96.50 460 ARG A O 1
ATOM 3542 N N . ASP A 1 461 ? -23.725 2.873 23.690 1.00 97.31 461 ASP A N 1
ATOM 3543 C CA . ASP A 1 461 ? -23.559 1.598 24.386 1.00 97.31 461 ASP A CA 1
ATOM 3544 C C . ASP A 1 461 ? -22.072 1.284 24.622 1.00 97.31 461 ASP A C 1
ATOM 3546 O O . ASP A 1 461 ? -21.359 0.748 23.766 1.00 97.31 461 ASP A O 1
ATOM 3550 N N . ALA A 1 462 ? -21.588 1.649 25.812 1.00 95.50 462 ALA A N 1
ATOM 3551 C CA . ALA A 1 462 ? -20.207 1.407 26.217 1.00 95.50 462 ALA A CA 1
ATOM 3552 C C . ALA A 1 462 ? -19.878 -0.086 26.369 1.00 95.50 462 ALA A C 1
ATOM 3554 O O . ALA A 1 462 ? -18.740 -0.482 26.106 1.00 95.50 462 ALA A O 1
ATOM 3555 N N . GLU A 1 463 ? -20.857 -0.910 26.744 1.00 96.88 463 GLU A N 1
ATOM 3556 C CA . GLU A 1 463 ? -20.660 -2.347 26.920 1.00 96.88 463 GLU A CA 1
ATOM 3557 C C . GLU A 1 463 ? -20.543 -3.045 25.565 1.00 96.88 463 GLU A C 1
ATOM 3559 O O . GLU A 1 463 ? -19.639 -3.856 25.357 1.00 96.88 463 GLU A O 1
ATOM 3564 N N . LEU A 1 464 ? -21.370 -2.655 24.591 1.00 97.88 464 LEU A N 1
ATOM 3565 C CA . LEU A 1 464 ? -21.219 -3.084 23.205 1.00 97.88 464 LEU A CA 1
ATOM 3566 C C . LEU A 1 464 ? -19.843 -2.707 22.649 1.00 97.88 464 LEU A C 1
ATOM 3568 O O . LEU A 1 464 ? -19.181 -3.567 22.064 1.00 97.88 464 LEU A O 1
ATOM 3572 N N . ARG A 1 465 ? -19.385 -1.458 22.845 1.00 96.75 465 ARG A N 1
ATOM 3573 C CA . ARG A 1 465 ? -18.036 -1.041 22.414 1.00 96.75 465 ARG A CA 1
ATOM 3574 C C . ARG A 1 465 ? -16.956 -1.928 23.015 1.00 96.75 465 ARG A C 1
ATOM 3576 O O . ARG A 1 465 ? -16.097 -2.408 22.278 1.00 96.75 465 ARG A O 1
ATOM 3583 N N . ARG A 1 466 ? -17.010 -2.152 24.331 1.00 95.81 466 ARG A N 1
ATOM 3584 C CA . ARG A 1 466 ? -16.038 -2.971 25.062 1.00 95.81 466 ARG A CA 1
ATOM 3585 C C . ARG A 1 466 ? -16.036 -4.407 24.546 1.00 95.81 466 ARG A C 1
ATOM 3587 O O . ARG A 1 466 ? -14.981 -4.914 24.188 1.00 95.81 466 ARG A O 1
ATOM 3594 N N . ARG A 1 467 ? -17.212 -5.028 24.419 1.00 97.88 467 ARG A N 1
ATOM 3595 C CA . ARG A 1 467 ? -17.376 -6.402 23.924 1.00 97.88 467 ARG A CA 1
ATOM 3596 C C . ARG A 1 467 ? -16.812 -6.584 22.516 1.00 97.88 467 ARG A C 1
ATOM 3598 O O . ARG A 1 467 ? -16.044 -7.517 22.289 1.00 97.88 467 ARG A O 1
ATOM 3605 N N . LEU A 1 468 ? -17.169 -5.697 21.582 1.00 98.31 468 LEU A N 1
ATOM 3606 C CA . LEU A 1 468 ? -16.653 -5.754 20.212 1.00 98.31 468 LEU A CA 1
ATOM 3607 C C . LEU A 1 468 ? -15.140 -5.517 20.176 1.00 98.31 468 LEU A C 1
ATOM 3609 O O . LEU A 1 468 ? -14.443 -6.238 19.473 1.00 98.31 468 LEU A O 1
ATOM 3613 N N . GLY A 1 469 ? -14.637 -4.552 20.951 1.00 96.38 469 GLY A N 1
ATOM 3614 C CA . GLY A 1 469 ? -13.212 -4.249 21.059 1.00 96.38 469 GLY A CA 1
ATOM 3615 C C . GLY A 1 469 ? -12.388 -5.415 21.610 1.00 96.38 469 GLY A C 1
ATOM 3616 O O . GLY A 1 469 ? -11.391 -5.797 21.005 1.00 96.38 469 GLY A O 1
ATOM 3617 N N . THR A 1 470 ? -12.830 -6.047 22.702 1.00 96.31 470 THR A N 1
ATOM 3618 C CA . THR A 1 470 ? -12.181 -7.245 23.261 1.00 96.31 470 THR A CA 1
ATOM 3619 C C . THR A 1 470 ? -12.148 -8.378 22.241 1.00 96.31 470 THR A C 1
ATOM 3621 O O . THR A 1 470 ? 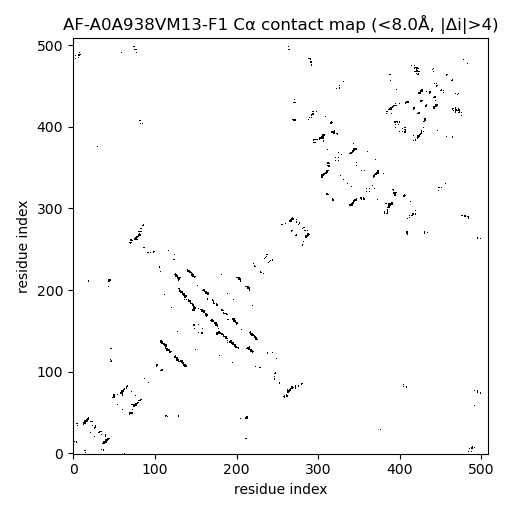-11.090 -8.956 21.997 1.00 96.31 470 THR A O 1
ATOM 3624 N N . ARG A 1 471 ? -13.279 -8.654 21.576 1.00 97.88 471 ARG A N 1
ATOM 3625 C CA . ARG A 1 471 ? -13.328 -9.698 20.548 1.00 97.88 471 ARG A CA 1
ATOM 3626 C C . ARG A 1 471 ? -12.429 -9.377 19.350 1.00 97.88 471 ARG A C 1
ATOM 3628 O O . ARG A 1 471 ? -11.801 -10.283 18.807 1.00 97.88 471 ARG A O 1
ATOM 3635 N N . ALA A 1 472 ? -12.354 -8.107 18.953 1.00 96.56 472 ALA A N 1
ATOM 3636 C CA . ALA A 1 472 ? -11.467 -7.638 17.896 1.00 96.56 472 ALA A CA 1
ATOM 3637 C C . ALA A 1 472 ? -9.997 -7.899 18.236 1.00 96.56 472 ALA A C 1
ATOM 3639 O O . ALA A 1 472 ? -9.278 -8.446 17.402 1.00 96.56 472 ALA A O 1
ATOM 3640 N N . ALA A 1 473 ? -9.580 -7.565 19.462 1.00 95.56 473 ALA A N 1
ATOM 3641 C CA . ALA A 1 473 ? -8.219 -7.794 19.934 1.00 95.56 473 ALA A CA 1
ATOM 3642 C C . ALA A 1 473 ? -7.859 -9.279 19.915 1.00 95.56 473 ALA A C 1
ATOM 3644 O O . ALA A 1 473 ? -6.797 -9.639 19.415 1.00 95.56 473 ALA A O 1
ATOM 3645 N N . ASP A 1 474 ? -8.754 -10.143 20.399 1.00 95.75 474 ASP A N 1
ATOM 3646 C CA . ASP A 1 474 ? -8.526 -11.589 20.435 1.00 95.75 474 ASP A CA 1
ATOM 3647 C C . ASP A 1 474 ? -8.389 -12.208 19.040 1.00 95.75 474 ASP A C 1
ATOM 3649 O O . ASP A 1 474 ? -7.485 -13.017 18.818 1.00 95.75 474 ASP A O 1
ATOM 3653 N N . ASP A 1 475 ? -9.229 -11.803 18.083 1.00 95.12 475 ASP A N 1
ATOM 3654 C CA . ASP A 1 475 ? -9.189 -12.337 16.717 1.00 95.12 475 ASP A CA 1
ATOM 3655 C C . ASP A 1 475 ? -7.854 -11.995 16.009 1.00 95.12 475 ASP A C 1
ATOM 3657 O O . ASP A 1 475 ? -7.265 -12.847 15.330 1.00 95.12 475 ASP A O 1
ATOM 3661 N N . VAL A 1 476 ? -7.322 -10.780 16.207 1.00 95.38 476 VAL A N 1
ATOM 3662 C CA . VAL A 1 476 ? -6.082 -10.331 15.541 1.00 95.38 476 VAL A CA 1
ATOM 3663 C C . VAL A 1 476 ? -4.793 -10.771 16.239 1.00 95.38 476 VAL A C 1
ATOM 3665 O O . VAL A 1 476 ? -3.722 -10.636 15.650 1.00 95.38 476 VAL A O 1
ATOM 3668 N N . ARG A 1 477 ? -4.857 -11.401 17.426 1.00 92.75 477 ARG A N 1
ATOM 3669 C CA . ARG A 1 477 ? -3.682 -12.066 18.046 1.00 92.75 477 ARG A CA 1
ATOM 3670 C C . ARG A 1 477 ? -3.066 -13.124 17.133 1.00 92.75 477 ARG A C 1
ATOM 3672 O O . ARG A 1 477 ? -1.895 -13.469 17.269 1.00 92.75 477 ARG A O 1
ATOM 3679 N N . SER A 1 478 ? -3.856 -13.658 16.201 1.00 92.50 478 SER A N 1
ATOM 3680 C CA . SER A 1 478 ? -3.384 -14.599 15.187 1.00 92.50 478 SER A CA 1
ATOM 3681 C C . SER A 1 478 ? -2.361 -14.008 14.209 1.00 92.50 478 SER A C 1
ATOM 3683 O O . SER A 1 478 ? -1.634 -14.772 13.573 1.00 92.50 478 SER A O 1
ATOM 3685 N N . TRP A 1 479 ? -2.247 -12.682 14.154 1.00 95.38 479 TRP A N 1
ATOM 3686 C CA . TRP A 1 479 ? -1.287 -11.941 13.340 1.00 95.38 479 TRP A CA 1
ATOM 3687 C C . TRP A 1 479 ? -0.178 -11.304 14.177 1.00 95.38 479 TRP A C 1
ATOM 3689 O O . TRP A 1 479 ? 0.378 -10.283 13.782 1.00 95.38 479 TRP A O 1
ATOM 3699 N N . SER A 1 480 ? 0.153 -11.884 15.334 1.00 93.31 480 SER A N 1
ATOM 3700 C CA . SER A 1 480 ? 1.326 -11.450 16.096 1.00 93.31 480 SER A CA 1
ATOM 3701 C C . SER A 1 480 ? 2.609 -11.598 15.271 1.00 93.31 480 SER A C 1
ATOM 3703 O O . SER A 1 480 ? 2.667 -12.371 14.305 1.00 93.31 480 SER A O 1
ATOM 3705 N N . LEU A 1 481 ? 3.653 -10.868 15.663 1.00 92.00 481 LEU A N 1
ATOM 3706 C CA . LEU A 1 481 ? 4.948 -10.947 14.998 1.00 92.00 481 LEU A CA 1
ATOM 3707 C C . LEU A 1 481 ? 5.494 -12.382 14.998 1.00 92.00 481 LEU A C 1
ATOM 3709 O O . LEU A 1 481 ? 5.919 -12.869 13.958 1.00 92.00 481 LEU A O 1
ATOM 3713 N N . GLU A 1 482 ? 5.394 -13.089 16.119 1.00 92.81 482 GLU A N 1
ATOM 3714 C CA . GLU A 1 482 ? 5.909 -14.453 16.277 1.00 92.81 482 GLU A CA 1
ATOM 3715 C C . GLU A 1 482 ? 5.205 -15.425 15.319 1.00 92.81 482 GLU A C 1
ATOM 3717 O O . GLU A 1 482 ? 5.835 -16.277 14.690 1.00 92.81 482 GLU A O 1
ATOM 3722 N N . ARG A 1 483 ? 3.881 -15.284 15.159 1.00 95.19 483 ARG A N 1
ATOM 3723 C CA . ARG A 1 483 ? 3.102 -16.105 14.219 1.00 95.19 483 ARG A CA 1
ATOM 3724 C C . ARG A 1 483 ? 3.431 -15.775 12.769 1.00 95.19 483 ARG A C 1
ATOM 3726 O O . ARG A 1 483 ? 3.478 -16.683 11.937 1.00 95.19 483 ARG A O 1
ATOM 3733 N N . TYR A 1 484 ? 3.651 -14.500 12.458 1.00 95.62 484 TYR A N 1
ATOM 3734 C CA . TYR A 1 484 ? 4.118 -14.081 11.141 1.00 95.62 484 TYR A CA 1
ATOM 3735 C C . TYR A 1 484 ? 5.484 -14.696 10.821 1.00 95.62 484 TYR A C 1
ATOM 3737 O O . TYR A 1 484 ? 5.639 -15.331 9.777 1.00 95.62 484 TYR A O 1
ATOM 3745 N N . GLU A 1 485 ? 6.447 -14.574 11.736 1.00 95.69 485 GLU A N 1
ATOM 3746 C CA . GLU A 1 485 ? 7.799 -15.110 11.572 1.00 95.69 485 GLU A CA 1
ATOM 3747 C C . GLU A 1 485 ? 7.779 -16.631 11.384 1.00 95.69 485 GLU A C 1
ATOM 3749 O O . GLU A 1 485 ? 8.393 -17.143 10.447 1.00 95.69 485 GLU A O 1
ATOM 3754 N N . ALA A 1 486 ? 6.988 -17.356 12.182 1.00 96.81 486 ALA A N 1
ATOM 3755 C CA . ALA A 1 486 ? 6.824 -18.801 12.038 1.00 96.81 486 ALA A CA 1
ATOM 3756 C C . ALA A 1 486 ? 6.295 -19.205 10.648 1.00 96.81 486 ALA A C 1
ATOM 3758 O O . ALA A 1 486 ? 6.776 -20.173 10.056 1.00 96.81 486 ALA A O 1
ATOM 3759 N N . ARG A 1 487 ? 5.333 -18.454 10.092 1.00 97.38 487 ARG A N 1
ATOM 3760 C CA . ARG A 1 487 ? 4.760 -18.723 8.759 1.00 97.38 487 ARG A CA 1
ATOM 3761 C C . ARG A 1 487 ? 5.726 -18.392 7.629 1.00 97.38 487 ARG A C 1
ATOM 3763 O O . ARG A 1 487 ? 5.814 -19.160 6.673 1.00 97.38 487 ARG A O 1
ATOM 3770 N N . VAL A 1 488 ? 6.466 -17.289 7.744 1.00 97.44 488 VAL A N 1
ATOM 3771 C CA . VAL A 1 488 ? 7.526 -16.938 6.787 1.00 97.44 488 VAL A CA 1
ATOM 3772 C C . VAL A 1 488 ? 8.609 -18.014 6.784 1.00 97.44 488 VAL A C 1
ATOM 3774 O O . VAL A 1 488 ? 8.991 -18.489 5.716 1.00 97.44 488 VAL A O 1
ATOM 3777 N N . LEU A 1 489 ? 9.055 -18.447 7.964 1.00 97.31 489 LEU A N 1
ATOM 3778 C CA . LEU A 1 489 ? 10.065 -19.490 8.106 1.00 97.31 489 LEU A CA 1
ATOM 3779 C C . LEU A 1 489 ? 9.588 -20.830 7.530 1.00 97.31 489 LEU A C 1
ATOM 3781 O O . LEU A 1 489 ? 10.347 -21.507 6.838 1.00 97.31 489 LEU A O 1
ATOM 3785 N N . ALA A 1 490 ? 8.329 -21.203 7.777 1.00 97.56 490 ALA A N 1
ATOM 3786 C CA . ALA A 1 490 ? 7.732 -22.411 7.212 1.00 97.56 490 ALA A CA 1
ATOM 3787 C C . ALA A 1 490 ? 7.686 -22.364 5.676 1.00 97.56 490 ALA A C 1
ATOM 3789 O O . ALA A 1 490 ? 8.109 -23.320 5.023 1.00 97.56 490 ALA A O 1
ATOM 3790 N N . LEU A 1 491 ? 7.246 -21.241 5.095 1.00 97.25 491 LEU A N 1
ATOM 3791 C CA . LEU A 1 491 ? 7.224 -21.051 3.643 1.00 97.25 491 LEU A CA 1
ATOM 3792 C C . LEU A 1 491 ? 8.636 -21.110 3.043 1.00 97.25 491 LEU A C 1
ATOM 3794 O O . LEU A 1 491 ? 8.846 -21.771 2.030 1.00 97.25 491 LEU A O 1
ATOM 3798 N N . ALA A 1 492 ? 9.610 -20.459 3.678 1.00 96.75 492 ALA A N 1
ATOM 3799 C CA . ALA A 1 492 ? 10.998 -20.454 3.231 1.00 96.75 492 ALA A CA 1
ATOM 3800 C C . ALA A 1 492 ? 11.625 -21.853 3.239 1.00 96.75 492 ALA A C 1
ATOM 3802 O O . ALA A 1 492 ? 12.225 -22.258 2.245 1.00 96.75 492 ALA A O 1
ATOM 3803 N N . LYS A 1 493 ? 11.427 -22.623 4.318 1.00 96.56 493 LYS A N 1
ATOM 3804 C CA . LYS A 1 493 ? 11.892 -24.017 4.410 1.00 96.56 493 LYS A CA 1
ATOM 3805 C C . LYS A 1 493 ? 11.285 -24.892 3.316 1.00 96.56 493 LYS A C 1
ATOM 3807 O O . LYS A 1 493 ? 12.009 -25.668 2.700 1.00 96.56 493 LYS A O 1
ATOM 3812 N N . HIS A 1 494 ? 9.988 -24.735 3.059 1.00 95.62 494 HIS A N 1
ATOM 3813 C CA . HIS A 1 494 ? 9.292 -25.460 1.999 1.00 95.62 494 HIS A CA 1
ATOM 3814 C C . HIS A 1 494 ? 9.839 -25.112 0.604 1.00 95.62 494 HIS A C 1
ATOM 3816 O O . HIS A 1 494 ? 10.177 -26.003 -0.169 1.00 95.62 494 HIS A O 1
ATOM 3822 N N . VAL A 1 495 ? 10.019 -23.825 0.299 1.00 95.12 495 VAL A N 1
ATOM 3823 C CA . VAL A 1 495 ? 10.572 -23.382 -0.992 1.00 95.12 495 VAL A CA 1
ATOM 3824 C C . VAL A 1 495 ? 12.016 -23.857 -1.192 1.00 95.12 495 VAL A C 1
ATOM 3826 O O . VAL A 1 495 ? 12.379 -24.291 -2.288 1.00 95.12 495 VAL A O 1
ATOM 3829 N N . LEU A 1 496 ? 12.844 -23.822 -0.145 1.00 94.44 496 LEU A N 1
ATOM 3830 C CA . LEU A 1 496 ? 14.214 -24.337 -0.186 1.00 94.44 496 LEU A CA 1
ATOM 3831 C C . LEU A 1 496 ? 14.253 -25.853 -0.423 1.00 94.44 496 LEU A C 1
ATOM 3833 O O . LEU A 1 496 ? 15.052 -26.316 -1.239 1.00 94.44 496 LEU A O 1
ATOM 3837 N N . SER A 1 497 ? 13.392 -26.629 0.246 1.00 93.06 497 SER A N 1
ATOM 3838 C CA . SER A 1 497 ? 13.356 -28.085 0.071 1.00 93.06 497 SER A CA 1
ATOM 3839 C C . SER A 1 497 ? 12.878 -28.486 -1.324 1.00 93.06 497 SER A C 1
ATOM 3841 O O . SER A 1 497 ? 13.501 -29.342 -1.951 1.00 93.06 497 SER A O 1
ATOM 3843 N N . GLU A 1 498 ? 11.837 -27.837 -1.853 1.00 90.12 498 GLU A N 1
ATOM 3844 C CA . GLU A 1 498 ? 11.361 -28.088 -3.217 1.00 90.12 498 GLU A CA 1
ATOM 3845 C C . GLU A 1 498 ? 12.401 -27.719 -4.276 1.00 90.12 498 GLU A C 1
ATOM 3847 O O . GLU A 1 498 ? 12.565 -28.438 -5.261 1.00 90.12 498 GLU A O 1
ATOM 3852 N N . THR A 1 499 ? 13.125 -26.616 -4.078 1.00 85.81 499 THR A N 1
ATOM 3853 C CA . THR A 1 499 ? 14.149 -26.172 -5.031 1.00 85.81 499 THR A CA 1
ATOM 3854 C C . THR A 1 499 ? 15.325 -27.147 -5.069 1.00 85.81 499 THR A C 1
ATOM 3856 O O . THR A 1 499 ? 15.779 -27.497 -6.155 1.00 85.81 499 THR A O 1
ATOM 3859 N N . ARG A 1 500 ? 15.773 -27.650 -3.908 1.00 84.31 500 ARG A N 1
ATOM 3860 C CA . ARG A 1 500 ? 16.834 -28.672 -3.816 1.00 84.31 500 ARG A CA 1
ATOM 3861 C C . ARG A 1 500 ? 16.421 -30.020 -4.420 1.00 84.31 500 ARG A C 1
ATOM 3863 O O . ARG A 1 500 ? 17.282 -30.758 -4.884 1.00 84.31 500 ARG A O 1
ATOM 3870 N N . ALA A 1 501 ? 15.126 -30.341 -4.418 1.00 78.25 501 ALA A N 1
ATOM 3871 C CA . ALA A 1 501 ? 14.596 -31.585 -4.977 1.00 78.25 501 ALA A CA 1
ATOM 3872 C C . ALA A 1 501 ? 14.403 -31.553 -6.506 1.00 78.25 501 ALA A C 1
ATOM 3874 O O . ALA A 1 501 ? 14.210 -32.607 -7.114 1.00 78.25 501 ALA A O 1
ATOM 3875 N N . ARG A 1 502 ? 14.436 -30.376 -7.151 1.00 72.62 502 ARG A N 1
ATOM 3876 C CA . ARG A 1 502 ? 14.325 -30.283 -8.613 1.00 72.62 502 ARG A CA 1
ATOM 3877 C C . ARG A 1 502 ? 15.649 -30.708 -9.261 1.00 72.62 502 ARG A C 1
ATOM 3879 O O . ARG A 1 502 ? 16.675 -30.102 -8.962 1.00 72.62 502 ARG A O 1
ATOM 3886 N N . PRO A 1 503 ? 15.652 -31.702 -10.168 1.00 54.25 503 PRO A N 1
ATOM 3887 C CA . PRO A 1 503 ? 16.856 -32.049 -10.909 1.00 54.25 503 PRO A CA 1
ATOM 3888 C C . PRO A 1 503 ? 17.299 -30.849 -11.749 1.00 54.25 503 PRO A C 1
ATOM 3890 O O . PRO A 1 503 ? 16.480 -30.213 -12.418 1.00 54.25 503 PRO A O 1
ATOM 3893 N N . THR A 1 504 ? 18.594 -30.539 -11.711 1.00 51.88 504 THR A N 1
ATOM 3894 C CA . THR A 1 504 ? 19.201 -29.525 -12.575 1.00 51.88 504 THR A CA 1
ATOM 3895 C C . THR A 1 504 ? 18.848 -29.869 -14.025 1.00 51.88 504 THR A C 1
ATOM 3897 O O . THR A 1 504 ? 19.105 -31.005 -14.434 1.00 51.88 504 THR A O 1
ATOM 3900 N N . PRO A 1 505 ? 18.239 -28.964 -14.815 1.00 42.75 505 PRO A N 1
ATOM 3901 C CA . PRO A 1 505 ? 18.017 -29.242 -16.226 1.00 42.75 505 PRO A CA 1
ATOM 3902 C C . PRO A 1 505 ? 19.370 -29.545 -16.868 1.00 42.75 505 PRO A C 1
ATOM 3904 O O . PRO A 1 505 ? 20.296 -28.739 -16.768 1.00 42.75 505 PRO A O 1
ATOM 3907 N N . ALA A 1 506 ? 19.487 -30.734 -17.465 1.00 36.38 506 ALA A N 1
ATOM 3908 C CA . ALA A 1 506 ? 20.678 -31.133 -18.193 1.00 36.38 506 ALA A CA 1
ATOM 3909 C C . ALA A 1 506 ? 20.995 -30.042 -19.220 1.00 36.38 506 ALA A C 1
ATOM 3911 O O . ALA A 1 506 ? 20.136 -29.668 -20.022 1.00 36.38 506 ALA A O 1
ATOM 3912 N N . THR A 1 507 ? 22.208 -29.502 -19.153 1.00 30.41 507 THR A N 1
ATOM 3913 C CA . THR A 1 507 ? 22.724 -28.572 -20.154 1.00 30.41 507 THR A CA 1
ATOM 3914 C C . THR A 1 507 ? 22.565 -29.235 -21.526 1.00 30.41 507 THR A C 1
ATOM 3916 O O . THR A 1 507 ? 23.059 -30.354 -21.687 1.00 30.41 507 THR A O 1
ATOM 3919 N N . PRO A 1 508 ? 21.856 -28.631 -22.498 1.00 35.84 508 PRO A N 1
ATOM 3920 C CA . PRO A 1 508 ? 21.846 -29.174 -23.848 1.00 35.84 508 PRO A CA 1
ATOM 3921 C C . PRO A 1 508 ? 23.290 -29.164 -24.367 1.00 35.84 508 PRO A C 1
ATOM 3923 O O . PRO A 1 508 ? 23.961 -28.133 -24.285 1.00 35.84 508 PRO A O 1
ATOM 3926 N N . ALA A 1 509 ? 23.753 -30.344 -24.783 1.00 34.81 509 ALA A N 1
ATOM 3927 C CA . ALA A 1 509 ? 25.092 -30.595 -25.310 1.00 34.81 509 ALA A CA 1
ATOM 3928 C C . ALA A 1 509 ? 25.360 -29.850 -26.623 1.00 34.81 509 ALA A C 1
ATOM 3930 O O . ALA A 1 509 ? 24.386 -29.632 -27.385 1.00 34.81 509 ALA A O 1
#

Mean predicted aligned error: 9.36 Å

Nearest PDB structures (foldseek):
  2xa1-assembly2_B  TM=8.037E-01  e=1.738E-11  Pyrococcus horikoshii
  2xa1-assembly1_A  TM=7.934E-01  e=3.741E-11  Pyrococcus horikoshii
  2xa9-assembly1_A  TM=7.726E-01  e=2.955E-11  Pyrococcus horikoshii
  6zj7-assembly1_AAA  TM=7.336E-01  e=8.521E-10  Thermoproteus uzoniensis 768-20
  7vfk-assembly1_B  TM=4.610E-01  e=3.333E-12  Staphylococcus aureus subsp. aureus USA300

Sequence (509 aa):
MLAAARALRALGDVVVVTHGRADRREAEERFGWDLEDIGFVQRPERAADGASLLVAGTELFVNATHYSHLAAPCTASIKFEYFPVSKPEAADRLLWTLGTMIAARIAGVADGAGWYGPERIGRGWFRQSDGNGALVVHTARPIRIWLSDMRPSAGAEGSVYRVVDERSNVLAGGVCGVRGQFTPTAWFRAPRRGAHVYVQSVAQAGSAGPESRLLGLSLGGIEVAGLTAHRMWEAISRRLLPAVGSALARRQVADYARVYRSYAAVSPNSAYTAYWLKRWWGIDGHVIEPPVVAPQGGGEPRGPTILTIGRFFRGGHSKKHDVMVGAFRRMCDAGLRGWRFVLAGGVGERAEDRAYLAAIQRLAQGYPIDVHPDADDTVVQRLRGQSSVYWHAAGF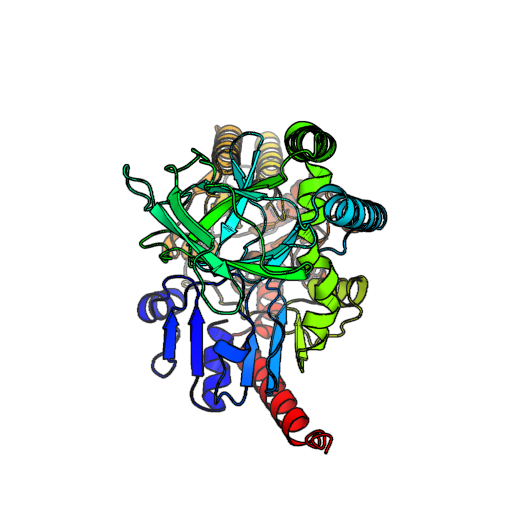AEDAGRHPERFEHFGMAVAEAMAGGVPPVVYDGGGPRAYVRHRENGLRWRTADQLVELTLQLVRDAELRRRLGTRAADDVRSWSLERYEARVLALAKHVLSETRARPTPATPA

Radius of gyration: 26.16 Å; Cα contacts (8 Å, |Δi|>4): 1038; chains: 1; bounding box: 60×57×76 Å